Protein AF-A0A672IYX4-F1 (afdb_monomer_lite)

Structure (mmCIF, N/CA/C/O backbone):
data_AF-A0A672IYX4-F1
#
_entry.id   AF-A0A672IYX4-F1
#
loop_
_atom_site.group_PDB
_atom_site.id
_atom_site.type_symbol
_atom_site.label_atom_id
_atom_site.label_alt_id
_atom_site.label_comp_id
_atom_site.label_asym_id
_atom_site.label_entity_id
_atom_site.label_seq_id
_atom_site.pdbx_PDB_ins_code
_atom_site.Cartn_x
_atom_site.Cartn_y
_atom_site.Cartn_z
_atom_site.occupancy
_atom_site.B_iso_or_equiv
_atom_site.auth_seq_id
_atom_site.auth_comp_id
_atom_site.auth_asym_id
_atom_site.auth_atom_id
_atom_site.pdbx_PDB_model_num
ATOM 1 N N . MET A 1 1 ? -5.347 0.656 -12.576 1.00 58.97 1 MET A N 1
ATOM 2 C CA . MET A 1 1 ? -5.238 2.116 -12.369 1.00 58.97 1 MET A CA 1
ATOM 3 C C . MET A 1 1 ? -6.112 2.794 -13.411 1.00 58.97 1 MET A C 1
ATOM 5 O O . MET A 1 1 ? -6.021 2.403 -14.569 1.00 58.97 1 MET A O 1
ATOM 9 N N . THR A 1 2 ? -7.004 3.700 -13.004 1.00 75.19 2 THR A N 1
ATOM 10 C CA . THR A 1 2 ? -7.880 4.452 -13.923 1.00 75.19 2 THR A CA 1
ATOM 11 C C . THR A 1 2 ? -7.068 5.460 -14.742 1.00 75.19 2 THR A C 1
ATOM 13 O O . THR A 1 2 ? -5.936 5.791 -14.379 1.00 75.19 2 THR A O 1
ATOM 16 N N . GLU A 1 3 ? -7.627 5.945 -15.855 1.00 76.25 3 GLU A N 1
ATOM 17 C CA . GLU A 1 3 ? -6.961 6.961 -16.681 1.00 76.25 3 GLU A CA 1
ATOM 18 C C . GLU A 1 3 ? -6.726 8.261 -15.905 1.00 76.25 3 GLU A C 1
ATOM 20 O O . GLU A 1 3 ? -5.659 8.857 -16.021 1.00 76.25 3 GLU A O 1
ATOM 25 N N . GLU A 1 4 ? -7.671 8.654 -15.058 1.00 78.38 4 GLU A N 1
ATOM 26 C CA . GLU A 1 4 ? -7.584 9.853 -14.224 1.00 78.38 4 GLU A CA 1
ATOM 27 C C . GLU A 1 4 ? -6.480 9.728 -13.161 1.00 78.38 4 GLU A C 1
ATOM 29 O O . GLU A 1 4 ? -5.662 10.637 -13.024 1.00 78.38 4 GLU A O 1
ATOM 34 N N . ASN A 1 5 ? -6.359 8.573 -12.488 1.00 77.25 5 ASN A N 1
ATOM 35 C CA . ASN A 1 5 ? -5.253 8.325 -11.550 1.00 77.25 5 ASN A CA 1
ATOM 36 C C . ASN A 1 5 ? -3.903 8.350 -12.256 1.00 77.25 5 ASN A C 1
ATOM 38 O O . ASN A 1 5 ? -2.942 8.919 -11.746 1.00 77.25 5 ASN A O 1
ATOM 42 N N . TRP A 1 6 ? -3.823 7.724 -13.431 1.00 81.62 6 TRP A N 1
ATOM 43 C CA . TRP A 1 6 ? -2.604 7.747 -14.226 1.00 81.62 6 TRP A CA 1
ATOM 44 C C . TRP A 1 6 ? -2.246 9.183 -14.633 1.00 81.62 6 TRP A C 1
ATOM 46 O O . TRP A 1 6 ? -1.085 9.568 -14.519 1.00 81.62 6 TRP A O 1
ATOM 56 N N . CYS A 1 7 ? -3.234 9.999 -15.022 1.00 80.31 7 CYS A N 1
ATOM 57 C CA . CYS A 1 7 ? -3.011 11.408 -15.334 1.00 80.31 7 CYS A CA 1
ATOM 58 C C . CYS A 1 7 ? -2.448 12.182 -14.136 1.00 80.31 7 CYS A C 1
ATOM 60 O O . CYS A 1 7 ? -1.492 12.933 -14.306 1.00 80.31 7 CYS A O 1
ATOM 62 N N . ASP A 1 8 ? -2.978 11.975 -12.934 1.00 80.69 8 ASP A N 1
ATOM 63 C CA . ASP A 1 8 ? -2.508 12.689 -11.743 1.00 80.69 8 ASP A CA 1
ATOM 64 C C . ASP A 1 8 ? -1.077 12.320 -11.346 1.00 80.69 8 ASP A C 1
ATOM 66 O O . ASP A 1 8 ? -0.295 13.190 -10.959 1.00 80.69 8 ASP A O 1
ATOM 70 N N . HIS A 1 9 ? -0.718 11.037 -11.453 1.00 81.56 9 HIS A N 1
ATOM 71 C CA . HIS A 1 9 ? 0.651 10.583 -11.196 1.00 81.56 9 HIS A CA 1
ATOM 72 C C . HIS A 1 9 ? 1.626 11.149 -12.221 1.00 81.56 9 HIS A C 1
ATOM 74 O O . HIS A 1 9 ? 2.700 11.617 -11.855 1.00 81.56 9 HIS A O 1
ATOM 80 N N . VAL A 1 10 ? 1.244 11.161 -13.500 1.00 82.88 10 VAL A N 1
ATOM 81 C CA . VAL A 1 10 ? 2.061 11.762 -14.560 1.00 82.88 10 VAL A CA 1
ATOM 82 C C . VAL A 1 10 ? 2.244 13.257 -14.317 1.00 82.88 10 VAL A C 1
ATOM 84 O O . VAL A 1 10 ? 3.371 13.735 -14.369 1.00 82.88 10 VAL A O 1
ATOM 87 N N . GLN A 1 11 ? 1.172 13.982 -13.988 1.00 82.50 11 GLN A N 1
ATOM 88 C CA . GLN A 1 11 ? 1.246 15.409 -13.670 1.00 82.50 11 GLN A CA 1
ATOM 89 C C . GLN A 1 11 ? 2.181 15.703 -12.505 1.00 82.50 11 GLN A C 1
ATOM 91 O O . GLN A 1 11 ? 2.975 16.632 -12.596 1.00 82.50 11 GLN A O 1
ATOM 96 N N . TYR A 1 12 ? 2.123 14.897 -11.450 1.00 81.38 12 TYR A N 1
ATOM 97 C CA . TYR A 1 12 ? 2.990 15.052 -10.289 1.00 81.38 12 TYR A CA 1
ATOM 98 C C . TYR A 1 12 ? 4.459 14.749 -10.591 1.00 81.38 12 TYR A C 1
ATOM 100 O O . TYR A 1 12 ? 5.333 15.522 -10.215 1.00 81.38 12 TYR A O 1
ATOM 108 N N . VAL A 1 13 ? 4.738 13.636 -11.279 1.00 82.19 13 VAL A N 1
ATOM 109 C CA . VAL A 1 13 ? 6.114 13.191 -11.558 1.00 82.19 13 VAL A CA 1
ATOM 110 C C . VAL A 1 13 ? 6.799 14.084 -12.587 1.00 82.19 13 VAL A C 1
ATOM 112 O O . VAL A 1 13 ? 7.978 14.392 -12.443 1.00 82.19 13 VAL A O 1
ATOM 115 N N . VAL A 1 14 ? 6.078 14.469 -13.640 1.00 85.44 14 VAL A N 1
ATOM 116 C CA . VAL A 1 14 ? 6.617 15.309 -14.715 1.00 85.44 14 VAL A CA 1
ATOM 117 C C . VAL A 1 14 ? 6.676 16.772 -14.281 1.00 85.44 14 VAL A C 1
ATOM 119 O O . VAL A 1 14 ? 7.638 17.465 -14.604 1.00 85.44 14 VAL A O 1
ATOM 122 N N . GLY A 1 15 ? 5.671 17.235 -13.531 1.00 83.06 15 GLY A N 1
ATOM 123 C CA . GLY A 1 15 ? 5.596 18.603 -13.030 1.00 83.06 15 GLY A CA 1
ATOM 124 C C . GLY A 1 15 ? 5.792 19.645 -14.133 1.00 83.06 15 GLY A C 1
ATOM 125 O O . GLY A 1 15 ? 5.286 19.499 -15.251 1.00 83.06 15 GLY A O 1
ATOM 126 N N . ASP A 1 16 ? 6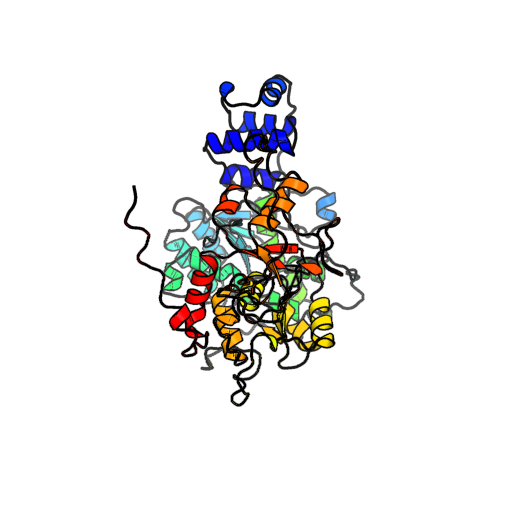.571 20.676 -13.810 1.00 84.88 16 ASP A N 1
ATOM 127 C CA . ASP A 1 16 ? 6.929 21.778 -14.711 1.00 84.88 16 ASP A CA 1
ATOM 128 C C . ASP A 1 16 ? 8.252 21.538 -15.471 1.00 84.88 16 ASP A C 1
ATOM 130 O O . ASP A 1 16 ? 8.776 22.448 -16.117 1.00 84.88 16 ASP A O 1
ATOM 134 N N . ASP A 1 17 ? 8.823 20.329 -15.399 1.00 89.94 17 ASP A N 1
ATOM 135 C CA . ASP A 1 17 ? 10.075 20.005 -16.084 1.00 89.94 17 ASP A CA 1
ATOM 136 C C . ASP A 1 17 ? 9.826 19.777 -17.581 1.00 89.94 17 ASP A C 1
ATOM 138 O O . ASP A 1 17 ? 9.296 18.748 -18.009 1.00 89.94 17 ASP A O 1
ATOM 142 N N . LEU A 1 18 ? 10.239 20.751 -18.394 1.00 89.25 18 LEU A N 1
ATOM 143 C CA . LEU A 1 18 ? 10.039 20.727 -19.840 1.00 89.25 18 LEU A CA 1
ATOM 144 C C . LEU A 1 18 ? 10.692 19.511 -20.521 1.00 89.25 18 LEU A C 1
ATOM 146 O O . LEU A 1 18 ? 10.140 18.984 -21.488 1.00 89.25 18 LEU A O 1
ATOM 150 N N . GLU A 1 19 ? 11.844 19.041 -20.040 1.00 92.12 19 GLU A N 1
ATOM 151 C CA . GLU A 1 19 ? 12.525 17.884 -20.630 1.00 92.12 19 GLU A CA 1
ATOM 152 C C . GLU A 1 19 ? 11.744 16.598 -20.349 1.00 92.12 19 GLU A C 1
ATOM 154 O O . GLU A 1 19 ? 11.542 15.780 -21.253 1.00 92.12 19 GLU A O 1
ATOM 159 N N . LEU A 1 20 ? 11.216 16.447 -19.130 1.00 91.12 20 LEU A N 1
ATOM 160 C CA . LEU A 1 20 ? 10.334 15.329 -18.789 1.00 91.12 20 LEU A CA 1
ATOM 161 C C . LEU A 1 20 ? 9.004 15.390 -19.549 1.00 91.12 20 LEU A C 1
ATOM 163 O O . LEU A 1 20 ? 8.521 14.350 -19.999 1.00 91.12 20 LEU A O 1
ATOM 167 N N . GLN A 1 21 ? 8.434 16.581 -19.754 1.00 93.19 21 GLN A N 1
ATOM 168 C CA . GLN A 1 21 ? 7.208 16.770 -20.540 1.00 93.19 21 GLN A CA 1
ATOM 169 C C . GLN A 1 21 ? 7.405 16.346 -22.002 1.00 93.19 21 GLN A C 1
ATOM 171 O O . GLN A 1 21 ? 6.594 15.595 -22.553 1.00 93.19 21 GLN A O 1
ATOM 176 N N . VAL A 1 22 ? 8.507 16.772 -22.627 1.00 91.56 22 VAL A N 1
ATOM 177 C CA . VAL A 1 22 ? 8.866 16.384 -24.001 1.00 91.56 22 VAL A CA 1
ATOM 178 C C . VAL A 1 22 ? 9.124 14.879 -24.088 1.00 91.56 22 VAL A C 1
ATOM 180 O O . VAL A 1 22 ? 8.636 14.208 -25.006 1.00 91.56 22 VAL A O 1
ATOM 183 N N . HIS A 1 23 ? 9.844 14.321 -23.112 1.00 92.38 23 HIS A N 1
ATOM 184 C CA . HIS A 1 23 ? 10.112 12.888 -23.056 1.00 92.38 23 HIS A CA 1
ATOM 185 C C . HIS A 1 23 ? 8.822 12.070 -22.922 1.00 92.38 23 HIS A C 1
ATOM 187 O O . HIS A 1 23 ? 8.638 11.090 -23.647 1.00 92.38 23 HIS A O 1
ATOM 193 N N . LEU A 1 24 ? 7.903 12.493 -22.048 1.00 92.38 24 LEU A N 1
ATOM 194 C CA . LEU A 1 24 ? 6.590 11.875 -21.885 1.00 92.38 24 LEU A CA 1
ATOM 195 C C . LEU A 1 24 ? 5.830 11.858 -23.212 1.00 92.38 24 LEU A C 1
ATOM 197 O O . LEU A 1 24 ? 5.368 10.798 -23.624 1.00 92.38 24 LEU A O 1
ATOM 201 N N . VAL A 1 25 ? 5.704 13.003 -23.890 1.00 91.88 25 VAL A N 1
ATOM 202 C CA . VAL A 1 25 ? 4.958 13.094 -25.156 1.00 91.88 25 VAL A CA 1
ATOM 203 C C . VAL A 1 25 ? 5.562 12.186 -26.226 1.00 91.88 25 VAL A C 1
ATOM 205 O O . VAL A 1 25 ? 4.821 11.468 -26.896 1.00 91.88 25 VAL A O 1
ATOM 208 N N . THR A 1 26 ? 6.892 12.128 -26.315 1.00 90.69 26 THR A N 1
ATOM 209 C CA . THR A 1 26 ? 7.603 11.219 -27.230 1.00 90.69 26 THR A CA 1
ATOM 210 C C . THR A 1 26 ? 7.287 9.750 -26.923 1.00 90.69 26 THR A C 1
ATOM 212 O O . THR A 1 26 ? 7.022 8.949 -27.819 1.00 90.69 26 THR A O 1
ATOM 215 N N . LYS A 1 27 ? 7.264 9.371 -25.639 1.00 92.38 27 LYS A N 1
ATOM 216 C CA . LYS A 1 27 ? 6.909 8.007 -25.223 1.00 92.38 27 LYS A CA 1
ATOM 217 C C . LYS A 1 27 ? 5.432 7.695 -25.460 1.00 92.38 27 LYS A C 1
ATOM 219 O O . LYS A 1 27 ? 5.109 6.587 -25.880 1.00 92.38 27 LYS A O 1
ATOM 224 N N . LEU A 1 28 ? 4.533 8.650 -25.237 1.00 91.38 28 LEU A N 1
ATOM 225 C CA . LEU A 1 28 ? 3.106 8.465 -25.493 1.00 91.38 28 LEU A CA 1
ATOM 226 C C . LEU A 1 28 ? 2.809 8.280 -26.977 1.00 91.38 28 LEU A C 1
ATOM 228 O O . LEU A 1 28 ? 1.986 7.435 -27.309 1.00 91.38 28 LEU A O 1
ATOM 232 N N . GLU A 1 29 ? 3.496 9.001 -27.861 1.00 90.62 29 GLU A N 1
ATOM 233 C CA . GLU A 1 29 ? 3.382 8.778 -29.303 1.00 90.62 29 GLU A CA 1
ATOM 234 C C . GLU A 1 29 ? 3.789 7.342 -29.654 1.00 90.62 29 GLU A C 1
ATOM 236 O O . GLU A 1 29 ? 3.037 6.638 -30.327 1.00 90.62 29 GLU A O 1
ATOM 241 N N . GLN A 1 30 ? 4.932 6.891 -29.126 1.00 88.62 30 GLN A N 1
ATOM 242 C CA . GLN A 1 30 ? 5.488 5.569 -29.409 1.00 88.62 30 GLN A CA 1
ATOM 243 C C . GLN A 1 30 ? 4.598 4.414 -28.918 1.00 88.62 30 GLN A C 1
ATOM 245 O O . GLN A 1 30 ? 4.491 3.396 -29.600 1.00 88.62 30 GLN A O 1
ATOM 250 N N . TYR A 1 31 ? 3.993 4.539 -27.733 1.00 87.50 31 TYR A N 1
ATOM 251 C CA . TYR A 1 31 ? 3.343 3.407 -27.055 1.00 87.50 31 TYR A CA 1
ATOM 252 C C . TYR A 1 31 ? 1.825 3.536 -26.891 1.00 87.50 31 TYR A C 1
ATOM 254 O O . TYR A 1 31 ? 1.149 2.528 -26.695 1.00 87.50 31 TYR A O 1
ATOM 262 N N . CYS A 1 32 ? 1.273 4.747 -26.934 1.00 83.44 32 CYS A N 1
ATOM 263 C CA . CYS A 1 32 ? -0.145 5.014 -26.664 1.00 83.44 32 CYS A CA 1
ATOM 264 C C . CYS A 1 32 ? -0.869 5.707 -27.827 1.00 83.44 32 CYS A C 1
ATOM 266 O O . CYS A 1 32 ? -2.086 5.885 -27.767 1.00 83.44 32 CYS A O 1
ATOM 268 N N . GLY A 1 33 ? -0.135 6.082 -28.876 1.00 86.81 33 GLY A N 1
ATOM 269 C CA . GLY A 1 33 ? -0.663 6.708 -30.076 1.00 86.81 33 GLY A CA 1
ATOM 270 C C . GLY A 1 33 ? -0.692 8.237 -30.033 1.00 86.81 33 GLY A C 1
ATOM 271 O O . GLY A 1 33 ? -0.647 8.891 -28.986 1.00 86.81 33 GLY A O 1
ATOM 272 N N . LEU A 1 34 ? -0.807 8.807 -31.233 1.00 88.06 34 LEU A N 1
ATOM 273 C CA . LEU A 1 34 ? -0.700 10.242 -31.499 1.00 88.06 34 LEU A CA 1
ATOM 274 C C . LEU A 1 34 ? -1.748 11.088 -30.767 1.00 88.06 34 LEU A C 1
ATOM 276 O O . LEU A 1 34 ? -1.433 12.178 -30.301 1.00 88.06 34 LEU A O 1
ATOM 280 N N . GLN A 1 35 ? -2.975 10.585 -30.604 1.00 85.44 35 GLN A N 1
ATOM 281 C CA . GLN A 1 35 ? -4.060 11.342 -29.972 1.00 85.44 35 GLN A CA 1
ATOM 282 C C . GLN A 1 35 ? -3.762 11.648 -28.502 1.00 85.44 35 GLN A C 1
ATOM 284 O O . GLN A 1 35 ? -3.954 12.778 -28.050 1.00 85.44 35 GLN A O 1
ATOM 289 N N . LYS A 1 36 ? -3.243 10.662 -27.762 1.00 85.38 36 LYS A N 1
ATOM 290 C CA . LYS A 1 36 ? -2.890 10.836 -26.351 1.00 85.38 36 LYS A CA 1
ATOM 291 C C . LYS A 1 36 ? -1.675 11.751 -26.212 1.00 85.38 36 LYS A C 1
ATOM 293 O O . LYS A 1 36 ? -1.705 12.687 -25.419 1.00 85.38 36 LYS A O 1
ATOM 298 N N . ALA A 1 37 ? -0.650 11.555 -27.041 1.00 89.69 37 ALA A N 1
ATOM 299 C CA . ALA A 1 37 ? 0.511 12.445 -27.099 1.00 89.69 37 ALA A CA 1
ATOM 300 C C . ALA A 1 37 ? 0.113 13.905 -27.400 1.00 89.69 37 ALA A C 1
ATOM 302 O O . ALA A 1 37 ? 0.565 14.828 -26.723 1.00 89.69 37 ALA A O 1
ATOM 303 N N . CYS A 1 38 ? -0.813 14.109 -28.341 1.00 88.25 38 CYS A N 1
ATOM 304 C CA . CYS A 1 38 ? -1.369 15.415 -28.688 1.00 88.25 38 CYS A CA 1
ATOM 305 C C . CYS A 1 38 ? -2.090 16.067 -27.503 1.00 88.25 38 CYS A C 1
ATOM 307 O O . CYS A 1 38 ? -1.802 17.215 -27.169 1.00 88.25 38 CYS A O 1
ATOM 309 N N . GLN A 1 39 ? -2.968 15.342 -26.809 1.00 87.00 39 GLN A N 1
ATOM 310 C CA . GLN A 1 39 ? -3.658 15.868 -25.625 1.00 87.00 39 GLN A CA 1
ATOM 311 C C . GLN A 1 39 ? -2.679 16.330 -24.536 1.00 87.00 39 GLN A C 1
ATOM 313 O O . GLN A 1 39 ? -2.858 17.406 -23.966 1.00 87.00 39 GLN A O 1
ATOM 318 N N . TRP A 1 40 ? -1.626 15.553 -24.274 1.00 88.81 40 TRP A N 1
ATOM 319 C CA . TRP A 1 40 ? -0.616 15.893 -23.269 1.00 88.81 40 TRP A CA 1
ATOM 320 C C . TRP A 1 40 ? 0.298 17.043 -23.696 1.00 88.81 40 TRP A C 1
ATOM 322 O O . TRP A 1 40 ? 0.598 17.908 -22.877 1.00 88.81 40 TRP A O 1
ATOM 332 N N . SER A 1 41 ? 0.667 17.118 -24.977 1.00 90.56 41 SER A N 1
ATOM 333 C CA . SER A 1 41 ? 1.432 18.252 -25.511 1.00 90.56 41 SER A CA 1
ATOM 334 C C . SER A 1 41 ? 0.687 19.584 -25.387 1.00 90.56 41 SER A C 1
ATOM 336 O O . SER A 1 41 ? 1.288 20.585 -25.003 1.00 90.56 41 SER A O 1
ATOM 338 N N . LEU A 1 42 ? -0.626 19.586 -25.656 1.00 87.31 42 LEU A N 1
ATOM 339 C CA . LEU A 1 42 ? -1.489 20.757 -25.486 1.00 87.31 42 LEU A CA 1
ATOM 340 C C . LEU A 1 42 ? -1.641 21.114 -24.008 1.00 87.31 42 LEU A C 1
ATOM 342 O O . LEU A 1 42 ? -1.562 22.283 -23.645 1.00 87.31 42 LEU A O 1
ATOM 346 N N . ARG A 1 43 ? -1.822 20.103 -23.149 1.00 87.44 43 ARG A N 1
ATOM 347 C CA . ARG A 1 43 ? -1.967 20.283 -21.699 1.00 87.44 43 ARG A CA 1
ATOM 348 C C . ARG A 1 43 ? -0.740 20.930 -21.054 1.00 87.44 43 ARG A C 1
ATOM 350 O O . ARG A 1 43 ? -0.919 21.770 -20.182 1.00 87.44 43 ARG A O 1
ATOM 357 N N . TYR A 1 44 ? 0.467 20.561 -21.477 1.00 88.94 44 TYR A N 1
ATOM 358 C CA . TYR A 1 44 ? 1.716 21.146 -20.975 1.00 88.94 44 TYR A CA 1
ATOM 359 C C . TYR A 1 44 ? 2.196 22.368 -21.766 1.00 88.94 44 TYR A C 1
ATOM 361 O O . TYR A 1 44 ? 3.212 22.958 -21.415 1.00 88.94 44 TYR A O 1
ATOM 369 N N . ASN A 1 45 ? 1.476 22.762 -22.821 1.00 87.56 45 ASN A N 1
ATOM 370 C CA . ASN A 1 45 ? 1.858 23.864 -23.702 1.00 87.56 45 ASN A CA 1
ATOM 371 C C . ASN A 1 45 ? 3.309 23.738 -24.220 1.00 87.56 45 ASN A C 1
ATOM 373 O O . ASN A 1 45 ? 4.085 24.696 -24.197 1.00 87.56 45 ASN A O 1
ATOM 377 N N . ILE A 1 46 ? 3.684 22.531 -24.658 1.00 89.00 46 ILE A N 1
ATOM 378 C CA . ILE A 1 46 ? 5.051 22.233 -25.102 1.00 89.00 46 ILE A CA 1
ATOM 379 C C . ILE A 1 46 ? 5.374 23.036 -26.378 1.00 89.00 46 ILE A C 1
ATOM 381 O O . ILE A 1 46 ? 4.565 23.035 -27.314 1.00 89.00 46 ILE A O 1
ATOM 385 N N . PRO A 1 47 ? 6.553 23.688 -26.463 1.00 88.75 47 PRO A N 1
ATOM 386 C CA . PRO A 1 47 ? 6.976 24.422 -27.650 1.00 88.75 47 PRO A CA 1
ATOM 387 C C . PRO A 1 47 ? 7.005 23.551 -28.908 1.00 88.75 47 PRO A C 1
ATOM 389 O O . PRO A 1 47 ? 7.416 22.392 -28.883 1.00 88.75 47 PRO A O 1
ATOM 392 N N . LYS A 1 48 ? 6.596 24.132 -30.037 1.00 85.06 48 LYS A N 1
ATOM 393 C CA . LYS A 1 48 ? 6.427 23.416 -31.313 1.00 85.06 48 LYS A CA 1
ATOM 394 C C . LYS A 1 48 ? 7.712 22.766 -31.818 1.00 85.06 48 LYS A C 1
ATOM 396 O O . LYS A 1 48 ? 7.669 21.677 -32.373 1.00 85.06 48 LYS A O 1
ATOM 401 N N . ASP A 1 49 ? 8.845 23.427 -31.616 1.00 89.50 49 ASP A N 1
ATOM 402 C CA . ASP A 1 49 ? 10.183 2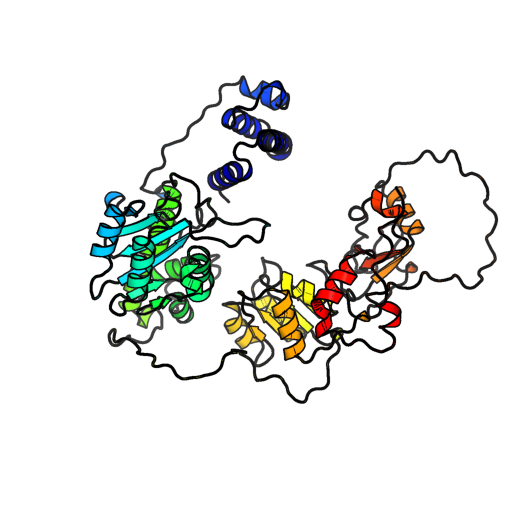2.960 -31.992 1.00 89.50 49 ASP A CA 1
ATOM 403 C C . ASP A 1 49 ? 10.650 21.740 -31.184 1.00 89.50 49 ASP A C 1
ATOM 405 O O . ASP A 1 49 ? 11.621 21.084 -31.554 1.00 89.50 49 ASP A O 1
ATOM 409 N N . ARG A 1 50 ? 9.942 21.415 -30.098 1.00 90.44 50 ARG A N 1
ATOM 410 C CA . ARG A 1 50 ? 10.227 20.288 -29.209 1.00 90.44 50 ARG A CA 1
ATOM 411 C C . ARG A 1 50 ? 9.238 19.130 -29.376 1.00 90.44 50 ARG A C 1
ATOM 413 O O . ARG A 1 50 ? 9.358 18.138 -28.660 1.00 90.44 50 ARG A O 1
ATOM 420 N N . LEU A 1 51 ? 8.262 19.241 -30.284 1.00 87.88 51 LEU A N 1
ATOM 421 C CA . LEU A 1 51 ? 7.245 18.213 -30.508 1.00 87.88 51 LEU A CA 1
ATOM 422 C C . LEU A 1 51 ? 7.626 17.248 -31.634 1.00 87.88 51 LEU A C 1
ATOM 424 O O . LEU A 1 51 ? 8.179 17.672 -32.650 1.00 87.88 51 LEU A O 1
ATOM 428 N N . PRO A 1 52 ? 7.260 15.960 -31.515 1.00 87.19 52 PRO A N 1
ATOM 429 C CA . PRO A 1 52 ? 7.293 15.058 -32.655 1.00 87.19 52 PRO A CA 1
ATOM 430 C C . PRO A 1 52 ? 6.366 15.535 -33.784 1.00 87.19 52 PRO A C 1
ATOM 432 O O . PRO A 1 52 ? 5.277 16.062 -33.533 1.00 87.19 52 PRO A O 1
ATOM 435 N N . LEU A 1 53 ? 6.782 15.313 -35.035 1.00 83.88 53 LEU A N 1
ATOM 436 C CA . LEU A 1 53 ? 6.075 15.777 -36.240 1.00 83.88 53 LEU A CA 1
ATOM 437 C C . LEU A 1 53 ? 4.605 15.327 -36.281 1.00 83.88 53 LEU A C 1
ATOM 439 O O . LEU A 1 53 ? 3.724 16.156 -36.503 1.00 83.88 53 LEU A O 1
ATOM 443 N N . GLY A 1 54 ? 4.323 14.051 -35.996 1.00 83.44 54 GLY A N 1
ATOM 444 C CA . GLY A 1 54 ? 2.953 13.529 -36.029 1.00 83.44 54 GLY A CA 1
ATOM 445 C C . GLY A 1 54 ? 2.046 14.146 -34.959 1.00 83.44 54 GLY A C 1
ATOM 446 O O . GLY A 1 54 ? 0.847 14.328 -35.174 1.00 83.44 54 GLY A O 1
ATOM 447 N N . VAL A 1 55 ? 2.608 14.504 -33.801 1.00 85.56 55 VAL A N 1
ATOM 448 C CA . VAL A 1 55 ? 1.872 15.152 -32.705 1.00 85.56 55 VAL A CA 1
ATOM 449 C C . VAL A 1 55 ? 1.509 16.588 -33.080 1.00 85.56 55 VAL A C 1
ATOM 451 O O . VAL A 1 55 ? 0.380 17.022 -32.849 1.00 85.56 55 VAL A O 1
ATOM 454 N N . TRP A 1 56 ? 2.442 17.309 -33.707 1.00 82.31 56 TRP A N 1
ATOM 455 C CA . TRP A 1 56 ? 2.225 18.667 -34.207 1.00 82.31 56 TRP A CA 1
ATOM 456 C C . TRP A 1 56 ? 1.119 18.740 -35.271 1.00 82.31 56 TRP A C 1
ATOM 458 O O . TRP A 1 56 ? 0.270 19.632 -35.230 1.00 82.31 56 TRP A O 1
ATOM 468 N N . GLU A 1 57 ? 1.091 17.796 -36.212 1.00 82.56 57 GLU A N 1
ATOM 469 C CA . GLU A 1 57 ? 0.044 17.724 -37.239 1.00 82.56 57 GLU A CA 1
ATOM 470 C C . GLU A 1 57 ? -1.339 17.478 -36.621 1.00 82.56 57 GLU A C 1
ATOM 472 O O . GLU A 1 57 ? -2.323 18.116 -37.002 1.00 82.56 57 GLU A O 1
ATOM 477 N N . MET A 1 58 ? -1.411 16.615 -35.606 1.00 81.69 58 MET A N 1
ATOM 478 C CA . MET A 1 58 ? -2.665 16.270 -34.939 1.00 81.69 58 MET A CA 1
ATOM 479 C C . MET A 1 58 ? -3.264 17.419 -34.115 1.00 81.69 58 MET A C 1
ATOM 481 O O . MET A 1 58 ? -4.489 17.520 -34.028 1.00 81.69 58 MET A O 1
ATOM 485 N N . GLN A 1 59 ? -2.440 18.324 -33.570 1.00 80.50 59 GLN A N 1
ATOM 486 C CA . GLN A 1 59 ? -2.918 19.518 -32.852 1.00 80.50 59 GLN A CA 1
ATOM 487 C C . GLN A 1 59 ? -3.771 20.451 -33.724 1.00 80.50 59 GLN A C 1
ATOM 489 O O . GLN A 1 59 ? -4.528 21.265 -33.198 1.00 80.50 59 GLN A O 1
ATOM 494 N N . GLN A 1 60 ? -3.657 20.351 -35.050 1.00 73.88 60 GLN A N 1
ATOM 495 C CA . GLN A 1 60 ? -4.402 21.187 -35.993 1.00 73.88 60 GLN A CA 1
ATOM 496 C C . GLN A 1 60 ? -5.826 20.666 -36.254 1.00 73.88 60 GLN A C 1
ATOM 498 O O . GLN A 1 60 ? -6.603 21.326 -36.944 1.00 73.88 60 GLN A O 1
ATOM 503 N N . MET A 1 61 ? -6.192 19.505 -35.696 1.00 68.69 61 MET A N 1
ATOM 504 C CA . MET A 1 61 ? -7.537 18.938 -35.800 1.00 68.69 61 MET A CA 1
ATOM 505 C C . MET A 1 61 ? -8.403 19.298 -34.577 1.00 68.69 61 MET A C 1
ATOM 507 O O . MET A 1 61 ? -7.900 19.336 -33.453 1.00 68.69 61 MET A O 1
ATOM 511 N N . PRO A 1 62 ? -9.717 19.544 -34.751 1.00 55.53 62 PRO A N 1
ATOM 512 C CA . PRO A 1 62 ? -10.601 19.885 -33.641 1.00 55.53 62 PRO A CA 1
ATOM 513 C C . PRO A 1 62 ? -10.766 18.695 -32.683 1.00 55.53 62 PRO A C 1
ATOM 515 O O . PRO A 1 62 ? -11.415 17.701 -33.001 1.00 55.53 62 PRO A O 1
ATOM 518 N N . LEU A 1 63 ? -10.185 18.808 -31.488 1.00 57.69 63 LEU A N 1
ATOM 519 C CA . LEU A 1 63 ? -10.357 17.857 -30.391 1.00 57.69 63 LEU A CA 1
ATOM 520 C C . LEU A 1 63 ? -11.631 18.193 -29.607 1.00 57.69 63 LEU A C 1
ATOM 522 O O . LEU A 1 63 ? -11.719 19.239 -28.964 1.00 57.69 63 LEU A O 1
ATOM 526 N N . SER A 1 64 ? -12.612 17.292 -29.613 1.00 50.31 64 SER A N 1
ATOM 527 C CA . SER A 1 64 ? -13.758 17.372 -28.704 1.00 50.31 64 SER A CA 1
ATOM 528 C C . SER A 1 64 ? -13.318 16.972 -27.295 1.00 50.31 64 SER A C 1
ATOM 530 O O . SER A 1 64 ? -13.104 15.796 -27.014 1.00 50.31 64 SER A O 1
ATOM 532 N N . GLN A 1 65 ? -13.171 17.946 -26.398 1.00 49.25 65 GLN A N 1
ATOM 533 C CA . GLN A 1 65 ? -13.038 17.684 -24.966 1.00 49.25 65 GLN A CA 1
ATOM 534 C C . GLN A 1 65 ? -14.437 17.678 -24.346 1.00 49.25 65 GLN A C 1
ATOM 536 O O . GLN A 1 65 ? -15.063 18.727 -24.229 1.00 49.25 65 GLN A O 1
ATOM 541 N N . SER A 1 66 ? -14.939 16.507 -23.948 1.00 42.97 66 SER A N 1
ATOM 542 C CA . SER A 1 66 ? -16.103 16.415 -23.062 1.00 42.97 66 SER A CA 1
ATOM 543 C C . SER A 1 66 ? -15.643 15.948 -21.683 1.00 42.97 66 SER A C 1
ATOM 545 O O . SER A 1 66 ? -15.667 14.756 -21.383 1.00 42.97 66 SER A O 1
ATOM 547 N N . ALA A 1 67 ? -15.195 16.878 -20.844 1.00 48.69 67 ALA A N 1
ATOM 548 C CA . ALA A 1 67 ? -15.143 16.620 -19.412 1.00 48.69 67 ALA A CA 1
ATOM 549 C C . ALA A 1 67 ? -16.544 16.913 -18.864 1.00 48.69 67 ALA A C 1
ATOM 551 O O . ALA A 1 67 ? -16.959 18.070 -18.794 1.00 48.69 67 ALA A O 1
ATOM 552 N N . GLN A 1 68 ? -17.307 15.860 -18.573 1.00 53.62 68 GLN A N 1
ATOM 553 C CA . GLN A 1 68 ? -18.530 16.005 -17.788 1.00 53.62 68 GLN A CA 1
ATOM 554 C C . GLN A 1 68 ? -18.118 16.380 -16.356 1.00 53.62 68 GLN A C 1
ATOM 556 O O . GLN A 1 68 ? -17.144 15.814 -15.855 1.00 53.62 68 GLN A O 1
ATOM 561 N N . PRO A 1 69 ? -18.796 17.336 -15.703 1.00 58.22 69 PRO A N 1
ATOM 562 C CA . PRO A 1 69 ? -18.524 17.647 -14.307 1.00 58.22 69 PRO A CA 1
ATOM 563 C C . PRO A 1 69 ? -18.757 16.404 -13.435 1.00 58.22 69 PRO A C 1
ATOM 565 O O . PRO A 1 69 ? -19.752 15.701 -13.597 1.00 58.22 69 PRO A O 1
ATOM 568 N N . GLU A 1 70 ? -17.822 16.123 -12.526 1.00 70.62 70 GLU A N 1
ATOM 569 C CA . GLU A 1 70 ? -17.961 15.038 -11.552 1.00 70.62 70 GLU A CA 1
ATOM 570 C C . GLU A 1 70 ? -19.106 15.357 -10.577 1.00 70.62 70 GLU A C 1
ATOM 572 O O . GLU A 1 70 ? -19.169 16.451 -10.016 1.00 70.62 70 GLU A O 1
ATOM 577 N N . GLU A 1 71 ? -20.012 14.403 -10.354 1.00 83.50 71 GLU A N 1
ATOM 578 C CA . GLU A 1 71 ? -21.142 14.561 -9.432 1.00 83.50 71 GLU A CA 1
ATOM 579 C C . GLU A 1 71 ? -20.912 13.823 -8.103 1.00 83.50 71 GLU A C 1
ATOM 581 O O . GLU A 1 71 ? -20.297 12.750 -8.038 1.00 83.50 71 GLU A O 1
ATOM 586 N N . TRP A 1 72 ? -21.462 14.384 -7.018 1.00 88.06 72 TRP A N 1
ATOM 587 C CA . TRP A 1 72 ? -21.439 13.751 -5.694 1.00 88.06 72 TRP A CA 1
ATOM 588 C C . TRP A 1 72 ? -22.166 12.401 -5.691 1.00 88.06 72 TRP A C 1
ATOM 590 O O . TRP A 1 72 ? -21.720 11.445 -5.061 1.00 88.06 72 TRP A O 1
ATOM 600 N N . VAL A 1 73 ? -23.277 12.296 -6.419 1.00 87.31 73 VAL A N 1
ATOM 601 C CA . VAL A 1 73 ? -24.059 11.062 -6.488 1.00 87.31 73 VAL A CA 1
ATOM 602 C C . VAL A 1 73 ? -23.464 10.141 -7.565 1.00 87.31 73 VAL A C 1
ATOM 604 O O . VAL A 1 73 ? -23.366 10.543 -8.722 1.00 87.31 73 VAL A O 1
ATOM 607 N N . PRO A 1 74 ? -23.056 8.900 -7.232 1.00 85.50 74 PRO A N 1
ATOM 608 C CA . PRO A 1 74 ? -22.585 7.940 -8.229 1.00 85.50 74 PRO A CA 1
ATOM 609 C C . PRO A 1 74 ? -23.658 7.571 -9.252 1.00 85.50 74 PRO A C 1
ATOM 611 O O . PRO A 1 74 ? -24.852 7.588 -8.956 1.00 85.50 74 PRO A O 1
ATOM 614 N N . SER A 1 75 ? -23.223 7.092 -10.420 1.00 87.38 75 SER A N 1
ATOM 615 C CA . SER A 1 75 ? -24.120 6.506 -11.418 1.00 87.38 75 SER A CA 1
ATOM 616 C C . SER A 1 75 ? -24.881 5.293 -10.867 1.00 87.38 75 SER A C 1
ATOM 618 O O . SER A 1 75 ? -24.397 4.570 -9.995 1.00 87.38 75 SER A O 1
ATOM 620 N N . GLN A 1 76 ? -26.060 5.010 -11.425 1.00 86.62 76 GLN A N 1
ATOM 621 C CA . GLN A 1 76 ? -26.894 3.883 -10.991 1.00 86.62 76 GLN A CA 1
ATOM 622 C C . GLN A 1 76 ? -26.158 2.532 -11.066 1.00 86.62 76 GLN A C 1
ATOM 624 O O . GLN A 1 76 ? -26.298 1.695 -10.177 1.00 86.62 76 GLN A O 1
ATOM 629 N N . ALA A 1 77 ? -25.325 2.335 -12.093 1.00 86.50 77 ALA A N 1
ATOM 630 C CA . ALA A 1 77 ? -24.505 1.133 -12.238 1.00 86.50 77 ALA A CA 1
ATOM 631 C C . ALA A 1 77 ? -23.476 0.990 -11.103 1.00 86.50 77 ALA A C 1
ATOM 633 O O . ALA A 1 77 ? -23.259 -0.109 -10.596 1.00 86.50 77 ALA A O 1
ATOM 634 N N . HIS A 1 78 ? -22.872 2.100 -10.669 1.00 87.31 78 HIS A N 1
ATOM 635 C CA . HIS A 1 78 ? -21.956 2.109 -9.531 1.00 87.31 78 HIS A CA 1
ATOM 636 C C . HIS A 1 78 ? -22.709 1.812 -8.224 1.00 87.31 78 HIS A C 1
ATOM 638 O O . HIS A 1 78 ? -22.263 0.973 -7.440 1.00 87.31 78 HIS A O 1
ATOM 644 N N . GLN A 1 79 ? -23.889 2.416 -8.028 1.00 87.06 79 GLN A N 1
ATOM 645 C CA . GLN A 1 79 ? -24.736 2.179 -6.851 1.00 87.06 79 GLN A CA 1
ATOM 646 C C . GLN A 1 79 ? -25.134 0.706 -6.685 1.00 87.06 79 GLN A C 1
ATOM 648 O O . GLN A 1 79 ? -25.194 0.172 -5.578 1.00 87.06 79 GLN A O 1
ATOM 653 N N . GLN A 1 80 ? -25.364 0.022 -7.806 1.00 87.94 80 GLN A N 1
ATOM 654 C CA . GLN A 1 80 ? -25.697 -1.399 -7.845 1.00 87.94 80 GLN A CA 1
ATOM 655 C C . GLN A 1 80 ? -24.506 -2.334 -7.629 1.00 87.94 80 GLN A C 1
ATOM 657 O O . GLN A 1 80 ? -24.729 -3.537 -7.471 1.00 87.94 80 GLN A O 1
ATOM 662 N N . LYS A 1 81 ? -23.275 -1.827 -7.572 1.00 89.44 81 LYS A N 1
ATOM 663 C CA . LYS A 1 81 ? -22.079 -2.659 -7.419 1.00 89.44 81 LYS A CA 1
ATOM 664 C C . LYS A 1 81 ? -21.383 -2.472 -6.076 1.00 89.44 81 LYS A C 1
ATOM 666 O O . LYS A 1 81 ? -20.947 -3.460 -5.496 1.00 89.44 81 LYS A O 1
ATOM 671 N N . PHE A 1 82 ? -21.311 -1.243 -5.579 1.00 92.69 82 PHE A N 1
ATOM 672 C CA . PHE A 1 82 ? -20.489 -0.903 -4.419 1.00 92.69 82 PHE A CA 1
ATOM 673 C C . PHE A 1 82 ? -21.318 -0.439 -3.224 1.00 92.69 82 PHE A C 1
ATOM 675 O O . PHE A 1 82 ? -22.493 -0.086 -3.360 1.00 92.69 82 PHE A O 1
ATOM 682 N N . TYR A 1 83 ? -20.699 -0.447 -2.048 1.00 93.88 83 TYR A N 1
ATOM 683 C CA . TYR A 1 83 ? -21.213 0.168 -0.832 1.00 93.88 83 TYR A CA 1
ATOM 684 C C . TYR A 1 83 ? -21.586 1.635 -1.088 1.00 93.88 83 TYR A C 1
ATOM 686 O O . TYR A 1 83 ? -20.866 2.358 -1.778 1.00 93.88 83 TYR A O 1
ATOM 694 N N . GLN A 1 84 ? -22.742 2.050 -0.567 1.00 89.75 84 GLN A N 1
ATOM 695 C CA . GLN A 1 84 ? -23.287 3.383 -0.789 1.00 89.75 84 GLN A CA 1
ATOM 696 C C . GLN A 1 84 ? -23.232 4.211 0.482 1.00 89.75 84 GLN A C 1
ATOM 698 O O . GLN A 1 84 ? -23.778 3.834 1.513 1.00 89.75 84 GLN A O 1
ATOM 703 N N . LEU A 1 85 ? -22.606 5.375 0.353 1.00 82.88 85 LEU A N 1
ATOM 704 C CA . LEU A 1 85 ? -22.599 6.416 1.363 1.00 82.88 85 LEU A CA 1
ATOM 705 C C . LEU A 1 85 ? -24.004 6.969 1.578 1.00 82.88 85 LEU A C 1
ATOM 707 O O . LEU A 1 85 ? -24.664 7.396 0.632 1.00 82.88 85 LEU A O 1
ATOM 711 N N . LEU A 1 86 ? -24.421 7.024 2.839 1.00 79.25 86 LEU A N 1
ATOM 712 C CA . LEU A 1 86 ? -25.685 7.642 3.244 1.00 79.25 86 LEU A CA 1
ATOM 713 C C . LEU A 1 86 ? -25.527 9.122 3.631 1.00 79.25 86 LEU A C 1
ATOM 715 O O . LEU A 1 86 ? -26.518 9.803 3.890 1.00 79.25 86 LEU A O 1
ATOM 719 N N . ILE A 1 87 ? -24.292 9.628 3.656 1.00 86.69 87 ILE A N 1
ATOM 720 C CA . ILE A 1 87 ? -23.970 10.999 4.051 1.00 86.69 87 ILE A CA 1
ATOM 721 C C . ILE A 1 87 ? -24.072 11.953 2.846 1.00 86.69 87 ILE A C 1
ATOM 723 O O . ILE A 1 87 ? -23.418 11.721 1.821 1.00 86.69 87 ILE A O 1
ATOM 727 N N . PRO A 1 88 ? -24.873 13.033 2.938 1.00 91.12 88 PRO A N 1
ATOM 728 C CA . PRO A 1 88 ? -24.952 14.041 1.888 1.00 91.12 88 PRO A CA 1
ATOM 729 C C . PRO A 1 88 ? -23.711 14.949 1.896 1.00 91.12 88 PRO A C 1
ATOM 731 O O . PRO A 1 88 ? -23.004 15.061 2.896 1.00 91.12 88 PRO A O 1
ATOM 734 N N . GLN A 1 89 ? -23.436 15.609 0.769 1.00 92.75 89 GLN A N 1
ATOM 735 C CA . GLN A 1 89 ? -22.204 16.386 0.578 1.00 92.75 89 GLN A CA 1
ATOM 736 C C . GLN A 1 89 ? -22.023 17.513 1.611 1.00 92.75 89 GLN A C 1
ATOM 738 O O . GLN A 1 89 ? -20.901 17.787 2.021 1.00 92.75 89 GLN A O 1
ATOM 743 N N . ASP A 1 90 ? -23.107 18.142 2.070 1.00 94.38 90 ASP A N 1
ATOM 744 C CA . ASP A 1 90 ? -23.097 19.228 3.065 1.00 94.38 90 ASP A CA 1
ATOM 745 C C . ASP A 1 90 ? -22.701 18.772 4.481 1.00 94.38 90 ASP A C 1
ATOM 747 O O . ASP A 1 90 ? -22.477 19.595 5.370 1.00 94.38 90 ASP A O 1
ATOM 751 N N . LYS A 1 91 ? -22.607 17.458 4.696 1.00 96.19 91 LYS A N 1
ATOM 752 C CA . LYS A 1 91 ? -22.158 16.828 5.943 1.00 96.19 91 LYS A CA 1
ATOM 753 C C . LYS A 1 91 ? -20.707 16.348 5.883 1.00 96.19 91 LYS A C 1
ATOM 755 O O . LYS A 1 91 ? -20.222 15.749 6.845 1.00 96.19 91 LYS A O 1
ATOM 760 N N . VAL A 1 92 ? -20.020 16.613 4.774 1.00 97.25 92 VAL A N 1
ATOM 761 C CA . VAL A 1 92 ? -18.593 16.346 4.598 1.00 97.25 92 VAL A CA 1
ATOM 762 C C . VAL A 1 92 ? -17.831 17.657 4.735 1.00 97.25 92 VAL A C 1
ATOM 764 O O . VAL A 1 92 ? -18.001 18.578 3.939 1.00 97.25 92 VAL A O 1
ATOM 767 N N . HIS A 1 93 ? -16.974 17.734 5.747 1.00 97.50 93 HIS A N 1
ATOM 768 C CA . HIS A 1 93 ? -16.252 18.950 6.109 1.00 97.50 93 HIS A CA 1
ATOM 769 C C . HIS A 1 93 ? -14.768 18.789 5.804 1.00 97.50 93 HIS A C 1
ATOM 771 O O . HIS A 1 93 ? -14.088 17.988 6.447 1.00 97.50 93 HIS A O 1
ATOM 777 N N . LEU A 1 94 ? -14.250 19.569 4.856 1.00 97.25 94 LEU A N 1
ATOM 778 C CA . LEU A 1 94 ? -12.806 19.708 4.682 1.00 97.25 94 LEU A CA 1
ATOM 779 C C . LEU A 1 94 ? -12.256 20.579 5.818 1.00 97.25 94 LEU A C 1
ATOM 781 O O . LEU A 1 94 ? -12.754 21.674 6.071 1.00 97.25 94 LEU A O 1
ATOM 785 N N . VAL A 1 95 ? -11.253 20.070 6.525 1.00 97.62 95 VAL A N 1
ATOM 786 C CA . VAL A 1 95 ? -10.629 20.727 7.673 1.00 97.62 95 VAL A CA 1
ATOM 787 C C . VAL A 1 95 ? -9.201 21.101 7.293 1.00 97.62 95 VAL A C 1
ATOM 789 O O . VAL A 1 95 ? -8.273 20.316 7.468 1.00 97.62 95 VAL A O 1
ATOM 792 N N . ASP A 1 96 ? -9.052 22.308 6.760 1.00 95.50 96 ASP A N 1
ATOM 793 C CA . ASP A 1 96 ? -7.794 22.913 6.300 1.00 95.50 96 ASP A CA 1
ATOM 794 C C . ASP A 1 96 ? -7.422 24.195 7.079 1.00 95.50 96 ASP A C 1
ATOM 796 O O . ASP A 1 96 ? -6.345 24.766 6.890 1.00 95.50 96 ASP A O 1
ATOM 800 N N . THR A 1 97 ? -8.292 24.636 7.994 1.00 96.19 97 THR A N 1
ATOM 801 C CA . THR A 1 97 ? -8.123 25.821 8.850 1.00 96.19 97 THR A CA 1
ATOM 802 C C . THR A 1 97 ? -8.315 25.497 10.333 1.00 96.19 97 THR A C 1
ATOM 804 O O . THR A 1 97 ? -8.885 24.468 10.710 1.00 96.19 97 THR A O 1
ATOM 807 N N . LEU A 1 98 ? -7.850 26.390 11.214 1.00 95.62 98 LEU A N 1
ATOM 808 C CA . LEU A 1 98 ? -7.989 26.215 12.664 1.00 95.62 98 LEU A CA 1
ATOM 809 C C . LEU A 1 98 ? -9.438 26.375 13.131 1.00 95.62 98 LEU A C 1
ATOM 811 O O . LEU A 1 98 ? -9.855 25.710 14.076 1.00 95.62 98 LEU A O 1
ATOM 815 N N . GLU A 1 99 ? -10.220 27.213 12.459 1.00 95.88 99 GLU A N 1
ATOM 816 C CA . GLU A 1 99 ? -11.645 27.404 12.716 1.00 95.88 99 GLU A CA 1
ATOM 817 C C . GLU A 1 99 ? -12.434 26.125 12.388 1.00 95.88 99 GLU A C 1
ATOM 819 O O . GLU A 1 99 ? -13.256 25.656 13.187 1.00 95.88 99 GLU A O 1
ATOM 824 N N . ALA A 1 100 ? -12.130 25.497 11.247 1.00 97.00 100 ALA A N 1
ATOM 825 C CA . ALA A 1 100 ? -12.687 24.195 10.892 1.00 97.00 100 ALA A CA 1
ATOM 826 C C . ALA A 1 100 ? -12.240 23.108 11.887 1.00 97.00 100 ALA A C 1
ATOM 828 O O . ALA A 1 100 ? -13.054 22.289 12.323 1.00 97.00 100 ALA A O 1
ATOM 829 N N . LEU A 1 101 ? -10.974 23.139 12.326 1.00 97.75 101 LEU A N 1
ATOM 830 C CA . LEU A 1 101 ? -10.442 22.205 13.322 1.00 97.75 101 LEU A CA 1
ATOM 831 C C . LEU A 1 101 ? -11.152 22.342 14.672 1.00 97.75 101 LEU A C 1
ATOM 833 O O . LEU A 1 101 ? -11.441 21.335 15.314 1.00 97.75 101 LEU A O 1
ATOM 837 N N . GLN A 1 102 ? -11.478 23.561 15.102 1.00 96.94 102 GLN A N 1
ATOM 838 C CA . GLN A 1 102 ? -12.262 23.794 16.318 1.00 96.94 102 GLN A CA 1
ATOM 839 C C . GLN A 1 102 ? -13.672 23.205 16.203 1.00 96.94 102 GLN A C 1
ATOM 841 O O . GLN A 1 102 ? -14.158 22.577 17.145 1.00 96.94 102 GLN A O 1
ATOM 846 N N . THR A 1 103 ? -14.314 23.346 15.042 1.00 96.06 103 THR A N 1
ATOM 847 C CA . THR A 1 103 ? -15.637 22.755 14.773 1.00 96.06 103 THR A CA 1
ATOM 848 C C . THR A 1 103 ? -15.585 21.225 14.815 1.00 96.06 103 THR A C 1
ATOM 850 O O . THR A 1 103 ? -16.406 20.585 15.480 1.00 96.06 103 THR A O 1
ATOM 853 N N . CYS A 1 104 ? -14.564 20.642 14.183 1.00 97.25 104 CYS A N 1
ATOM 854 C CA . CYS A 1 104 ? -14.262 19.213 14.233 1.00 97.25 104 CYS A CA 1
ATOM 855 C C . CYS A 1 104 ? -14.042 18.743 15.682 1.00 97.25 104 CYS A C 1
ATOM 857 O O . CYS A 1 104 ? -14.722 17.835 16.166 1.00 97.25 104 CYS A O 1
ATOM 859 N N . ARG A 1 105 ? -13.188 19.443 16.438 1.00 96.88 105 ARG A N 1
ATOM 860 C CA . ARG A 1 105 ? -12.893 19.164 17.849 1.00 96.88 105 ARG A CA 1
ATOM 861 C C . ARG A 1 105 ? -14.143 19.159 18.724 1.00 96.88 105 ARG A C 1
ATOM 863 O O . ARG A 1 105 ? -14.335 18.222 19.493 1.00 96.88 105 ARG A O 1
ATOM 870 N N . ASN A 1 106 ? -14.991 20.176 18.597 1.00 95.62 106 ASN A N 1
ATOM 871 C CA . ASN A 1 106 ? -16.226 20.302 19.375 1.00 95.62 106 ASN A CA 1
ATOM 872 C C . ASN A 1 106 ? -17.249 19.209 19.044 1.00 95.62 106 ASN A C 1
ATOM 874 O O . ASN A 1 106 ? -18.146 18.936 19.842 1.00 95.62 106 ASN A O 1
ATOM 878 N N . THR A 1 107 ? -17.138 18.593 17.869 1.00 94.88 107 THR A N 1
ATOM 879 C CA . THR A 1 107 ? -18.003 17.487 17.459 1.00 94.88 107 THR A CA 1
ATOM 880 C C . THR A 1 107 ? -17.479 16.156 17.987 1.00 94.88 107 THR A C 1
ATOM 882 O O . THR A 1 107 ? -18.254 15.394 18.561 1.00 94.88 107 THR A O 1
ATOM 885 N N . LEU A 1 108 ? -16.174 15.910 17.843 1.00 94.69 108 LEU A N 1
ATOM 886 C CA . LEU A 1 108 ? -15.553 14.616 18.126 1.00 94.69 108 LEU A CA 1
ATOM 887 C C . LEU A 1 108 ? -15.191 14.409 19.600 1.00 94.69 108 LEU A C 1
ATOM 889 O O . LEU A 1 108 ? -15.326 13.297 20.097 1.00 94.69 108 LEU A O 1
ATOM 893 N N . LEU A 1 109 ? -14.757 15.453 20.318 1.00 93.06 109 LEU A N 1
ATOM 894 C CA . LEU A 1 109 ? -14.337 15.343 21.722 1.00 93.06 109 LEU A CA 1
ATOM 895 C C . LEU A 1 109 ? -15.521 15.429 22.699 1.00 93.06 109 LEU A C 1
ATOM 897 O O . LEU A 1 109 ? -15.565 16.304 23.565 1.00 93.06 109 LEU A O 1
ATOM 901 N N . LYS A 1 110 ? -16.493 14.526 22.547 1.00 91.69 110 LYS A N 1
ATOM 902 C CA . LYS A 1 110 ? -17.624 14.351 23.469 1.00 91.69 110 LYS A CA 1
ATOM 903 C C . LYS A 1 110 ? -17.642 12.923 24.013 1.00 91.69 110 LYS A C 1
ATOM 905 O O . LYS A 1 110 ? -17.337 11.973 23.295 1.00 91.69 110 LYS A O 1
ATOM 910 N N . ASP A 1 111 ? -18.034 12.777 25.275 1.00 89.12 111 ASP A N 1
ATOM 911 C CA . ASP A 1 111 ? -18.149 11.473 25.933 1.00 89.12 111 ASP A CA 1
ATOM 912 C C . ASP A 1 111 ? -19.111 10.547 25.164 1.00 89.12 111 ASP A C 1
ATOM 914 O O . ASP A 1 111 ? -20.231 10.939 24.836 1.00 89.12 111 ASP A O 1
ATOM 918 N N . GLY A 1 112 ? -18.683 9.308 24.899 1.00 87.25 112 GLY A N 1
ATOM 919 C CA . GLY A 1 112 ? -19.511 8.276 24.267 1.00 87.25 112 GLY A CA 1
ATOM 920 C C . GLY A 1 112 ? -19.599 8.347 22.740 1.00 87.25 112 GLY A C 1
ATOM 921 O O . GLY A 1 112 ? -20.335 7.560 22.148 1.00 87.25 112 GLY A O 1
ATOM 922 N N . VAL A 1 113 ? -18.865 9.255 22.090 1.00 93.88 113 VAL A N 1
ATOM 923 C CA . VAL A 1 113 ? -18.804 9.315 20.622 1.00 93.88 113 VAL A CA 1
ATOM 924 C C . VAL A 1 113 ? -18.021 8.122 20.069 1.00 93.88 113 VAL A C 1
ATOM 926 O O . VAL A 1 113 ? -16.983 7.729 20.605 1.00 93.88 113 VAL A O 1
ATOM 929 N N . ILE A 1 114 ? -18.523 7.565 18.967 1.00 97.00 114 ILE A N 1
ATOM 930 C CA . ILE A 1 114 ? -17.841 6.550 18.165 1.00 97.00 114 ILE A CA 1
ATOM 931 C C . ILE A 1 114 ? -17.338 7.227 16.894 1.00 97.00 114 ILE A C 1
ATOM 933 O O . ILE A 1 114 ? -18.119 7.870 16.195 1.00 97.00 114 ILE A O 1
ATOM 937 N N . VAL A 1 115 ? -16.045 7.092 16.615 1.00 98.06 115 VAL A N 1
ATOM 938 C CA . VAL A 1 115 ? -15.368 7.735 15.489 1.00 98.06 115 VAL A CA 1
ATOM 939 C C . VAL A 1 115 ? -14.769 6.663 14.587 1.00 98.06 115 VAL A C 1
ATOM 941 O O . VAL A 1 115 ? -13.928 5.894 15.041 1.00 98.06 115 VAL A O 1
ATOM 944 N N . GLY A 1 116 ? -15.179 6.612 13.323 1.00 97.75 116 GLY A N 1
ATOM 945 C CA . GLY A 1 116 ? -14.469 5.873 12.280 1.00 97.75 116 GLY A CA 1
ATOM 946 C C . GLY A 1 116 ? -13.235 6.656 11.851 1.00 97.75 116 GLY A C 1
ATOM 947 O O . GLY A 1 116 ? -13.340 7.851 11.577 1.00 97.75 116 GLY A O 1
ATOM 948 N N . VAL A 1 117 ? -12.073 6.012 11.841 1.00 97.62 117 VAL A N 1
ATOM 949 C CA . VAL A 1 117 ? -10.790 6.640 11.530 1.00 97.62 117 VAL A CA 1
ATOM 950 C C . VAL A 1 117 ? -10.116 5.892 10.396 1.00 97.62 117 VAL A C 1
ATOM 952 O O . VAL A 1 117 ? -9.937 4.678 10.476 1.00 97.62 117 VAL A O 1
ATOM 955 N N . ASP A 1 118 ? -9.698 6.651 9.393 1.00 96.44 118 ASP A N 1
ATOM 956 C CA . ASP A 1 118 ? -8.864 6.179 8.295 1.00 96.44 118 ASP A CA 1
ATOM 957 C C . ASP A 1 118 ? -7.818 7.249 7.932 1.00 96.44 118 ASP A C 1
ATOM 959 O O . ASP A 1 118 ? -7.870 8.368 8.477 1.00 96.44 118 ASP A O 1
ATOM 963 N N . MET A 1 119 ? -6.835 6.908 7.089 1.00 95.38 119 MET A N 1
ATOM 964 C CA . MET A 1 119 ? -5.809 7.846 6.613 1.00 95.38 119 MET A CA 1
ATOM 965 C C . MET A 1 119 ? -5.381 7.561 5.172 1.00 95.38 119 MET A C 1
ATOM 967 O O . MET A 1 119 ? -5.250 6.416 4.765 1.00 95.38 119 MET A O 1
ATOM 971 N N . GLU A 1 120 ? -5.028 8.618 4.434 1.00 94.88 120 GLU A N 1
ATOM 972 C CA . GLU A 1 120 ? -4.521 8.509 3.060 1.00 94.88 120 GLU A CA 1
ATOM 973 C C . GLU A 1 120 ? -3.175 9.197 2.872 1.00 94.88 120 GLU A C 1
ATOM 975 O O . GLU A 1 120 ? -2.889 10.238 3.474 1.00 94.88 120 GLU A O 1
ATOM 980 N N . TRP A 1 121 ? -2.341 8.630 2.002 1.00 91.88 121 TRP A N 1
ATOM 981 C CA . TRP A 1 121 ? -0.993 9.115 1.706 1.00 91.88 121 TRP A CA 1
ATOM 982 C C . TRP A 1 121 ? -0.594 8.849 0.257 1.00 91.88 121 TRP A C 1
ATOM 984 O O . TRP A 1 121 ? -1.105 7.944 -0.398 1.00 91.88 121 TRP A O 1
ATOM 994 N N . GLN A 1 122 ? 0.376 9.612 -0.250 1.00 86.06 122 GLN A N 1
ATOM 995 C CA . GLN A 1 122 ? 0.850 9.453 -1.621 1.00 86.06 122 GLN A CA 1
ATOM 996 C C . GLN A 1 122 ? 1.480 8.060 -1.856 1.00 86.06 122 GLN A C 1
ATOM 998 O O . GLN A 1 122 ? 2.426 7.670 -1.152 1.00 86.06 122 GLN A O 1
ATOM 1003 N N . PRO A 1 123 ? 1.025 7.300 -2.872 1.00 79.19 123 PRO A N 1
ATOM 1004 C CA . PRO A 1 123 ? 1.691 6.071 -3.287 1.00 79.19 123 PRO A CA 1
ATOM 1005 C C . PRO A 1 123 ? 3.090 6.370 -3.840 1.00 79.19 123 PRO A C 1
ATOM 1007 O O . PRO A 1 123 ? 3.253 7.221 -4.714 1.00 79.19 123 PRO A O 1
ATOM 1010 N N . THR A 1 124 ? 4.110 5.653 -3.364 1.00 69.38 124 THR A N 1
ATOM 1011 C CA . THR A 1 124 ? 5.489 5.797 -3.851 1.00 69.38 124 THR A CA 1
ATOM 1012 C C . THR A 1 124 ? 5.847 4.640 -4.781 1.00 69.38 124 THR A C 1
ATOM 1014 O O . THR A 1 124 ? 5.706 3.465 -4.441 1.00 69.38 124 THR A O 1
ATOM 1017 N N . PHE A 1 125 ? 6.326 4.963 -5.984 1.00 64.81 125 PHE A N 1
ATOM 1018 C CA . PHE A 1 125 ? 6.748 3.971 -6.974 1.00 64.81 125 PHE A CA 1
ATOM 1019 C C . PHE A 1 125 ? 8.277 3.951 -7.066 1.00 64.81 125 PHE A C 1
ATOM 1021 O O . PHE A 1 125 ? 8.898 4.922 -7.486 1.00 64.81 125 PHE A O 1
ATOM 1028 N N . GLY A 1 126 ? 8.903 2.844 -6.658 1.00 44.47 126 GLY A N 1
ATOM 1029 C CA . GLY A 1 126 ? 10.329 2.581 -6.904 1.00 44.47 126 GLY A CA 1
ATOM 1030 C C . GLY A 1 126 ? 11.346 3.348 -6.045 1.00 44.47 126 GLY A C 1
ATOM 1031 O O . GLY A 1 126 ? 12.529 3.021 -6.116 1.00 44.47 126 GLY A O 1
ATOM 1032 N N . CYS A 1 127 ? 10.929 4.302 -5.205 1.00 44.66 127 CYS A N 1
ATOM 1033 C CA . CYS A 1 127 ? 11.817 5.039 -4.301 1.00 44.66 127 CYS A CA 1
ATOM 1034 C C . CYS A 1 127 ? 11.410 4.835 -2.833 1.00 44.66 127 CYS A C 1
ATOM 1036 O O . CYS A 1 127 ? 10.237 4.945 -2.483 1.00 44.66 127 CYS A O 1
ATOM 1038 N N . ALA A 1 128 ? 12.382 4.531 -1.969 1.00 49.81 128 ALA A N 1
ATOM 1039 C CA . ALA A 1 128 ? 12.171 4.315 -0.539 1.00 49.81 128 ALA A CA 1
ATOM 1040 C C . ALA A 1 128 ? 12.089 5.653 0.218 1.00 49.81 128 ALA A C 1
ATOM 1042 O O . ALA A 1 128 ? 12.956 5.962 1.034 1.00 49.81 128 ALA A O 1
ATOM 1043 N N . SER A 1 129 ? 11.076 6.470 -0.073 1.00 57.62 129 SER A N 1
ATOM 1044 C CA . SER A 1 129 ? 10.732 7.621 0.765 1.00 57.62 129 SER A CA 1
ATOM 1045 C C . SER A 1 129 ? 9.773 7.205 1.882 1.00 57.62 129 SER A C 1
ATOM 1047 O O . SER A 1 129 ? 8.988 6.264 1.754 1.00 57.62 129 SER A O 1
ATOM 1049 N N . THR A 1 130 ? 9.863 7.889 3.021 1.00 66.69 130 THR A N 1
ATOM 1050 C CA . THR A 1 130 ? 8.899 7.743 4.114 1.00 66.69 130 THR A CA 1
ATOM 1051 C C . THR A 1 130 ? 7.570 8.356 3.690 1.00 66.69 130 THR A C 1
ATOM 1053 O O . THR A 1 130 ? 7.526 9.546 3.387 1.00 66.69 130 THR A O 1
ATOM 1056 N N . GLN A 1 131 ? 6.504 7.557 3.671 1.00 81.75 131 GLN A N 1
ATOM 1057 C CA . GLN A 1 131 ? 5.161 8.039 3.355 1.00 81.75 131 GLN A CA 1
ATOM 1058 C C . GLN A 1 131 ? 4.630 8.895 4.507 1.00 81.75 131 GLN A C 1
ATOM 1060 O O . GLN A 1 131 ? 4.704 8.494 5.670 1.00 81.75 131 GLN A O 1
ATOM 1065 N N . GLN A 1 132 ? 4.130 10.080 4.168 1.00 88.62 132 GLN A N 1
ATOM 1066 C CA . GLN A 1 132 ? 3.489 11.009 5.091 1.00 88.62 132 GLN A CA 1
ATOM 1067 C C . GLN A 1 132 ? 1.993 11.048 4.799 1.00 88.62 132 GLN A C 1
ATOM 1069 O O . GLN A 1 132 ? 1.573 10.902 3.653 1.00 88.62 132 GLN A O 1
ATOM 1074 N N . VAL A 1 133 ? 1.198 11.233 5.845 1.00 93.25 133 VAL A N 1
ATOM 1075 C CA . VAL A 1 133 ? -0.256 11.316 5.746 1.00 93.25 133 VAL A CA 1
ATOM 1076 C C . VAL A 1 133 ? -0.622 12.626 5.056 1.00 93.25 133 VAL A C 1
ATOM 1078 O O . VAL A 1 133 ? -0.213 13.702 5.492 1.00 93.25 133 VAL A O 1
ATOM 1081 N N . ALA A 1 134 ? -1.401 12.523 3.986 1.00 94.69 134 ALA A N 1
ATOM 1082 C CA . ALA A 1 134 ? -1.939 13.648 3.234 1.00 94.69 134 ALA A CA 1
ATOM 1083 C C . ALA A 1 134 ? -3.353 14.027 3.707 1.00 94.69 134 ALA A C 1
ATOM 1085 O O . ALA A 1 134 ? -3.715 15.206 3.685 1.00 94.69 134 ALA A O 1
ATOM 1086 N N . LEU A 1 135 ? -4.141 13.044 4.157 1.00 97.44 135 LEU A N 1
ATOM 1087 C CA . LEU A 1 135 ? -5.518 13.223 4.619 1.00 97.44 135 LEU A CA 1
ATOM 1088 C C . LEU A 1 135 ? -5.799 12.308 5.821 1.00 97.44 135 LEU A C 1
ATOM 1090 O O . LEU A 1 135 ? -5.425 11.140 5.790 1.00 97.44 135 LEU A O 1
ATOM 1094 N N . ILE A 1 136 ? -6.463 12.819 6.862 1.00 97.75 136 ILE A N 1
ATOM 1095 C CA . ILE A 1 136 ? -7.031 11.992 7.946 1.00 97.75 136 ILE A CA 1
ATOM 1096 C C . ILE A 1 136 ? -8.551 12.098 7.881 1.00 97.75 136 ILE A C 1
ATOM 1098 O O . ILE A 1 136 ? -9.092 13.206 7.910 1.00 97.75 136 ILE A O 1
ATOM 1102 N N . GLN A 1 137 ? -9.241 10.964 7.845 1.00 98.06 137 GLN A N 1
ATOM 1103 C CA . GLN A 1 137 ? -10.696 10.901 7.809 1.00 98.06 137 GLN A CA 1
ATOM 1104 C C . GLN A 1 137 ? -11.244 10.549 9.187 1.00 98.06 137 GLN A C 1
ATOM 1106 O O . GLN A 1 137 ? -10.839 9.564 9.799 1.00 98.06 137 GLN A O 1
ATOM 1111 N N . LEU A 1 138 ? -12.180 11.360 9.676 1.00 98.38 138 LEU A N 1
ATOM 1112 C CA . LEU A 1 138 ? -12.833 11.183 10.969 1.00 98.38 138 LEU A CA 1
ATOM 1113 C C . LEU A 1 138 ? -14.348 11.187 10.761 1.00 98.38 138 LEU A C 1
ATOM 1115 O O . LEU A 1 138 ? -14.968 12.243 10.621 1.00 98.38 138 LEU A O 1
ATOM 1119 N N . ALA A 1 139 ? -14.938 9.999 10.720 1.00 98.06 139 ALA A N 1
ATOM 1120 C CA . ALA A 1 139 ? -16.367 9.801 10.545 1.00 98.06 139 ALA A CA 1
ATOM 1121 C C . ALA A 1 139 ? -17.081 9.681 11.894 1.00 98.06 139 ALA A C 1
ATOM 1123 O O . ALA A 1 139 ? -16.653 8.939 12.772 1.00 98.06 139 ALA A O 1
ATOM 1124 N N . VAL A 1 140 ? -18.214 10.360 12.034 1.00 95.94 140 VAL A N 1
ATOM 1125 C CA . VAL A 1 140 ? -19.205 10.155 13.100 1.00 95.94 140 VAL A CA 1
ATOM 1126 C C . VAL A 1 140 ? -20.575 9.934 12.472 1.00 95.94 140 VAL A C 1
ATOM 1128 O O . VAL A 1 140 ? -20.739 10.095 11.267 1.00 95.94 140 VAL A O 1
ATOM 1131 N N . SER A 1 141 ? -21.571 9.562 13.277 1.00 88.44 141 SER A N 1
ATOM 1132 C CA . SER A 1 141 ? -22.882 9.099 12.802 1.00 88.44 141 SER A CA 1
ATOM 1133 C C . SER A 1 141 ? -23.540 9.962 11.718 1.00 88.44 141 SER A C 1
ATOM 1135 O O . SER A 1 141 ? -24.215 9.418 10.852 1.00 88.44 141 SER A O 1
ATOM 1137 N N . ASP A 1 142 ? -23.368 11.284 11.740 1.00 89.00 142 ASP A N 1
ATOM 1138 C CA . ASP A 1 142 ? -24.048 12.205 10.823 1.00 89.00 142 ASP A CA 1
ATOM 1139 C C . ASP A 1 142 ? -23.112 13.058 9.955 1.00 89.00 142 ASP A C 1
ATOM 1141 O O . ASP A 1 142 ? -23.605 13.827 9.129 1.00 89.00 142 ASP A O 1
ATOM 1145 N N . GLN A 1 143 ? -21.793 12.972 10.151 1.00 95.56 143 GLN A N 1
ATOM 1146 C CA . GLN A 1 143 ? -20.812 13.885 9.555 1.00 95.56 143 GLN A CA 1
ATOM 1147 C C . GLN A 1 143 ? -19.453 13.211 9.370 1.00 95.56 143 GLN A C 1
ATOM 1149 O O . GLN A 1 143 ? -19.068 12.340 10.150 1.00 95.56 143 GLN A O 1
ATOM 1154 N N . VAL A 1 144 ? -18.690 13.663 8.375 1.00 98.06 144 VAL A N 1
ATOM 1155 C CA . VAL A 1 144 ? -17.305 13.223 8.160 1.00 98.06 144 VAL A CA 1
ATOM 1156 C C . VAL A 1 144 ? -16.392 14.432 8.033 1.00 98.06 144 VAL A C 1
ATOM 1158 O O . VAL A 1 144 ? -16.669 15.347 7.261 1.00 98.06 144 VAL A O 1
ATOM 1161 N N . PHE A 1 145 ? -15.300 14.432 8.791 1.00 98.56 145 PHE A N 1
ATOM 1162 C CA . PHE A 1 145 ? -14.269 15.463 8.745 1.00 98.56 145 PHE A CA 1
ATOM 1163 C C . PHE A 1 145 ? -13.040 14.926 8.013 1.00 98.56 145 PHE A C 1
ATOM 1165 O O . PHE A 1 145 ? -12.523 13.866 8.362 1.00 98.56 145 PHE A O 1
ATOM 1172 N N . LEU A 1 146 ? -12.567 15.666 7.015 1.00 98.31 146 LEU A N 1
ATOM 1173 C CA . LEU A 1 146 ? -11.386 15.343 6.220 1.00 98.31 146 LEU A CA 1
ATOM 1174 C C . LEU A 1 146 ? -10.286 16.352 6.554 1.00 98.31 146 LEU A C 1
ATOM 1176 O O . LEU A 1 146 ? -10.313 17.482 6.073 1.00 98.31 146 LEU A O 1
ATOM 1180 N N . LEU A 1 147 ? -9.347 15.977 7.420 1.00 98.19 147 LEU A N 1
ATOM 1181 C CA . LEU A 1 147 ? -8.239 16.841 7.828 1.00 98.19 147 LEU A CA 1
ATOM 1182 C C . LEU A 1 147 ? -7.176 16.871 6.735 1.00 98.19 147 LEU A C 1
ATOM 1184 O O . LEU A 1 147 ? -6.469 15.884 6.534 1.00 98.19 147 LEU A O 1
ATOM 1188 N N . ASP A 1 148 ? -7.055 18.013 6.062 1.00 96.81 148 ASP A N 1
ATOM 1189 C CA . ASP A 1 148 ? -6.130 18.218 4.952 1.00 96.81 148 ASP A CA 1
ATOM 1190 C C . ASP A 1 148 ? -4.735 18.586 5.467 1.00 96.81 148 ASP A C 1
ATOM 1192 O O . ASP A 1 148 ? -4.436 19.746 5.752 1.00 96.81 148 ASP A O 1
ATOM 1196 N N . LEU A 1 149 ? -3.843 17.600 5.561 1.00 95.06 149 LEU A N 1
ATOM 1197 C CA . LEU A 1 149 ? -2.481 17.830 6.048 1.00 95.06 149 LEU A CA 1
ATOM 1198 C C . LEU A 1 149 ? -1.555 18.470 5.000 1.00 95.06 149 LEU A C 1
ATOM 1200 O O . LEU A 1 149 ? -0.486 18.971 5.362 1.00 95.06 149 LEU A O 1
ATOM 1204 N N . CYS A 1 150 ? -1.972 18.515 3.732 1.00 92.94 150 CYS A N 1
ATOM 1205 C CA . CYS A 1 150 ? -1.274 19.247 2.674 1.00 92.94 150 CYS A CA 1
ATOM 1206 C C . CYS A 1 150 ? -1.612 20.747 2.688 1.00 92.94 150 CYS A C 1
ATOM 1208 O O . CYS A 1 150 ? -0.908 21.538 2.053 1.00 92.94 150 CYS A O 1
ATOM 1210 N N . ALA A 1 151 ? -2.652 21.165 3.420 1.00 91.88 151 ALA A N 1
ATOM 1211 C CA . ALA A 1 151 ? -2.984 22.572 3.582 1.00 91.88 151 ALA A CA 1
ATOM 1212 C C . ALA A 1 151 ? -1.833 23.333 4.262 1.00 91.88 151 ALA A C 1
ATOM 1214 O O . ALA A 1 151 ? -1.279 22.937 5.296 1.00 91.88 151 ALA A O 1
ATOM 1215 N N . ARG A 1 152 ? -1.441 24.458 3.655 1.00 87.69 152 ARG A N 1
ATOM 1216 C CA . ARG A 1 152 ? -0.214 25.176 4.014 1.00 87.69 152 ARG A CA 1
ATOM 1217 C C . ARG A 1 152 ? -0.242 25.634 5.474 1.00 87.69 152 ARG A C 1
ATOM 1219 O O . ARG A 1 152 ? -1.040 26.479 5.857 1.00 87.69 152 ARG A O 1
ATOM 1226 N N . GLY A 1 153 ? 0.695 25.120 6.269 1.00 85.38 153 GLY A N 1
ATOM 1227 C CA . GLY A 1 153 ? 0.857 25.488 7.679 1.00 85.38 153 GLY A CA 1
ATOM 1228 C C . GLY A 1 153 ? -0.139 24.827 8.638 1.00 85.38 153 GLY A C 1
ATOM 1229 O O . GLY A 1 153 ? 0.075 24.904 9.846 1.00 85.38 153 GLY A O 1
ATOM 1230 N N . PHE A 1 154 ? -1.164 24.132 8.133 1.00 91.94 154 PHE A N 1
ATOM 1231 C CA . PHE A 1 154 ? -2.170 23.458 8.953 1.00 91.94 154 PHE A CA 1
ATOM 1232 C C . PHE A 1 154 ? -1.590 22.249 9.696 1.00 91.94 154 PHE A C 1
ATOM 1234 O O . PHE A 1 154 ? -1.726 22.140 10.916 1.00 91.94 154 PHE A O 1
ATOM 1241 N N . SER A 1 155 ? -0.876 21.370 8.987 1.00 90.12 155 SER A N 1
ATOM 1242 C CA . SER A 1 155 ? -0.287 20.155 9.566 1.00 90.12 155 SER A CA 1
ATOM 1243 C C . SER A 1 155 ? 0.775 20.448 10.626 1.00 90.12 155 SER A C 1
ATOM 1245 O O . SER A 1 155 ? 0.866 19.737 11.623 1.00 90.12 155 SER A O 1
ATOM 1247 N N . HIS A 1 156 ? 1.561 21.512 10.468 1.00 88.31 156 HIS A N 1
ATOM 1248 C CA . HIS A 1 156 ? 2.601 21.881 11.435 1.00 88.31 156 HIS A CA 1
ATOM 1249 C C . HIS A 1 156 ? 2.082 22.702 12.622 1.00 88.31 156 HIS A C 1
ATOM 1251 O O . HIS A 1 156 ? 2.837 22.942 13.573 1.00 88.31 156 HIS A O 1
ATOM 1257 N N . HIS A 1 157 ? 0.817 23.128 12.598 1.00 92.56 157 HIS A N 1
ATOM 1258 C CA . HIS A 1 157 ? 0.258 23.934 13.670 1.00 92.56 157 HIS A CA 1
ATOM 1259 C C . HIS A 1 157 ? 0.124 23.112 14.972 1.00 92.56 157 HIS A C 1
ATOM 1261 O O . HIS A 1 157 ? -0.396 21.993 14.940 1.00 92.56 157 HIS A O 1
ATOM 1267 N N . PRO A 1 158 ? 0.549 23.638 16.142 1.00 91.88 158 PRO A N 1
ATOM 1268 C CA . PRO A 1 158 ? 0.483 22.906 17.410 1.00 91.88 158 PRO A CA 1
ATOM 1269 C C . PRO A 1 158 ? -0.919 22.403 17.770 1.00 91.88 158 PRO A C 1
ATOM 1271 O O . PRO A 1 158 ? -1.050 21.290 18.269 1.00 91.88 158 PRO A O 1
ATOM 1274 N N . GLU A 1 159 ? -1.961 23.188 17.478 1.00 93.81 159 GLU A N 1
ATOM 1275 C CA . GLU A 1 159 ? -3.356 22.797 17.737 1.00 93.81 159 GLU A CA 1
ATOM 1276 C C . GLU A 1 159 ? -3.777 21.543 16.969 1.00 93.81 159 GLU A C 1
ATOM 1278 O O . GLU A 1 159 ? -4.473 20.703 17.532 1.00 93.81 159 GLU A O 1
ATOM 1283 N N . THR A 1 160 ? -3.313 21.365 15.730 1.00 94.25 160 THR A N 1
ATOM 1284 C CA . THR A 1 160 ? -3.610 20.178 14.915 1.00 94.25 160 THR A CA 1
ATOM 1285 C C . THR A 1 160 ? -3.032 18.924 15.567 1.00 94.25 160 THR A C 1
ATOM 1287 O O . THR A 1 160 ? -3.738 17.942 15.787 1.00 94.25 160 THR A O 1
ATOM 1290 N N . ILE A 1 161 ? -1.763 18.986 15.980 1.00 91.44 161 ILE A N 1
ATOM 1291 C CA . ILE A 1 161 ? -1.073 17.874 16.651 1.00 91.44 161 ILE A CA 1
ATOM 1292 C C . ILE A 1 161 ? -1.714 17.587 18.017 1.00 91.44 161 ILE A C 1
ATOM 1294 O O . ILE A 1 161 ? -1.953 16.431 18.371 1.00 91.44 161 ILE A O 1
ATOM 1298 N N . ASN A 1 162 ? -2.020 18.635 18.787 1.00 93.19 162 ASN A N 1
ATOM 1299 C CA . ASN A 1 162 ? -2.661 18.519 20.096 1.00 93.19 162 ASN A CA 1
ATOM 1300 C C . ASN A 1 162 ? -4.069 17.929 19.992 1.00 93.19 162 ASN A C 1
ATOM 1302 O O . ASN A 1 162 ? -4.456 17.126 20.842 1.00 93.19 162 ASN A O 1
ATOM 1306 N N . PHE A 1 163 ? -4.827 18.300 18.959 1.00 95.81 163 PHE A N 1
ATOM 1307 C CA . PHE A 1 163 ? -6.133 17.724 18.673 1.00 95.81 163 PHE A CA 1
ATOM 1308 C C . PHE A 1 163 ? -6.026 16.216 18.423 1.00 95.81 163 PHE A C 1
ATOM 1310 O O . PHE A 1 163 ? -6.693 15.452 19.118 1.00 95.81 163 PHE A O 1
ATOM 1317 N N . ILE A 1 164 ? -5.135 15.778 17.524 1.00 94.81 164 ILE A N 1
ATOM 1318 C CA . ILE A 1 164 ? -4.920 14.350 17.243 1.00 94.81 164 ILE A CA 1
ATOM 1319 C C . ILE A 1 164 ? -4.506 13.599 18.514 1.00 94.81 164 ILE A C 1
ATOM 1321 O O . ILE A 1 164 ? -5.096 12.573 18.849 1.00 94.81 164 ILE A O 1
ATOM 1325 N N . ARG A 1 165 ? -3.559 14.143 19.289 1.00 93.06 165 ARG A N 1
ATOM 1326 C CA . ARG A 1 165 ? -3.164 13.564 20.583 1.00 93.06 165 ARG A CA 1
ATOM 1327 C C . ARG A 1 165 ? -4.341 13.416 21.540 1.00 93.06 165 ARG A C 1
ATOM 1329 O O . ARG A 1 165 ? -4.492 12.361 22.146 1.00 93.06 165 ARG A O 1
ATOM 1336 N N . SER A 1 166 ? -5.171 14.449 21.653 1.00 94.50 166 SER A N 1
ATOM 1337 C CA . SER A 1 166 ? -6.341 14.440 22.535 1.00 94.50 166 SER A CA 1
ATOM 1338 C C . SER A 1 166 ? -7.367 13.393 22.092 1.00 94.50 166 SER A C 1
ATOM 1340 O O . SER A 1 166 ? -7.855 12.632 22.920 1.00 94.50 166 SER A O 1
ATOM 1342 N N . LEU A 1 167 ? -7.648 13.305 20.788 1.00 95.50 167 LEU A N 1
ATOM 1343 C CA . LEU A 1 167 ? -8.605 12.353 20.224 1.00 95.50 167 LEU A CA 1
ATOM 1344 C C . LEU A 1 167 ? -8.194 10.896 20.485 1.00 95.50 167 LEU A C 1
ATOM 1346 O O . LEU A 1 167 ? -8.995 10.092 20.969 1.00 95.50 167 LEU A O 1
ATOM 1350 N N . PHE A 1 168 ? -6.939 10.548 20.194 1.00 93.62 168 PHE A N 1
ATOM 1351 C CA . PHE A 1 168 ? -6.458 9.176 20.369 1.00 93.62 168 PHE A CA 1
ATOM 1352 C C . PHE A 1 168 ? -6.249 8.793 21.842 1.00 93.62 168 PHE A C 1
ATOM 1354 O O . PHE A 1 168 ? -6.462 7.630 22.191 1.00 93.62 168 PHE A O 1
ATOM 1361 N N . ALA A 1 169 ? -5.926 9.754 22.715 1.00 94.12 169 ALA A N 1
ATOM 1362 C CA . ALA A 1 169 ? -5.731 9.511 24.145 1.00 94.12 169 ALA A CA 1
ATOM 1363 C C . ALA A 1 169 ? -7.037 9.403 24.952 1.00 94.12 169 ALA A C 1
ATOM 1365 O O . ALA A 1 169 ? -7.016 8.867 26.059 1.00 94.12 169 ALA A O 1
ATOM 1366 N N . GLU A 1 170 ? -8.162 9.905 24.436 1.00 94.88 170 GLU A N 1
ATOM 1367 C CA . GLU A 1 170 ? -9.432 9.925 25.169 1.00 94.88 170 GLU A CA 1
ATOM 1368 C C . GLU A 1 170 ? -10.097 8.540 25.207 1.00 94.88 170 GLU A C 1
ATOM 1370 O O . GLU A 1 170 ? -10.505 7.998 24.182 1.00 94.88 170 GLU A O 1
ATOM 1375 N N . GLN A 1 171 ? -10.241 7.954 26.395 1.00 93.56 171 GLN A N 1
ATOM 1376 C CA . GLN A 1 171 ? -10.769 6.597 26.559 1.00 93.56 171 GLN A CA 1
ATOM 1377 C C . GLN A 1 171 ? -12.286 6.514 26.360 1.00 93.56 171 GLN A C 1
ATOM 1379 O O . GLN A 1 171 ? -12.795 5.457 25.985 1.00 93.56 171 GLN A O 1
ATOM 1384 N N . LYS A 1 172 ? -13.014 7.608 26.607 1.00 93.81 172 LYS A N 1
ATOM 1385 C CA . LYS A 1 172 ? -14.478 7.649 26.469 1.00 93.81 172 LYS A CA 1
ATOM 1386 C C . LYS A 1 172 ? -14.959 7.793 25.026 1.00 93.81 172 LYS A C 1
ATOM 1388 O O . LYS A 1 172 ? -16.164 7.731 24.788 1.00 93.81 172 LYS A O 1
ATOM 1393 N N . ILE A 1 173 ? -14.036 8.002 24.091 1.00 95.19 173 ILE A N 1
ATOM 1394 C CA . ILE A 1 173 ? -14.304 8.039 22.656 1.00 95.19 173 ILE A CA 1
ATOM 1395 C C . ILE A 1 173 ? -13.807 6.723 22.074 1.00 95.19 173 ILE A C 1
ATOM 1397 O O . ILE A 1 173 ? -12.618 6.405 22.187 1.00 95.19 173 ILE A O 1
ATOM 1401 N N . LEU A 1 174 ? -14.712 5.977 21.442 1.00 96.31 174 LEU A N 1
ATOM 1402 C CA . LEU A 1 174 ? -14.372 4.743 20.744 1.00 96.31 174 LEU A CA 1
ATOM 1403 C C . LEU A 1 174 ? -13.901 5.082 19.328 1.00 96.31 174 LEU A C 1
ATOM 1405 O O . LEU A 1 174 ? -14.676 5.592 18.529 1.00 96.31 174 LEU A O 1
ATOM 1409 N N . LYS A 1 175 ? -12.644 4.789 19.004 1.00 97.12 175 LYS A N 1
ATOM 1410 C CA . LYS A 1 175 ? -12.075 4.936 17.663 1.00 97.12 175 LYS A CA 1
ATOM 1411 C C . LYS A 1 175 ? -12.092 3.585 16.968 1.00 97.12 175 LYS A C 1
ATOM 1413 O O . LYS A 1 175 ? -11.443 2.651 17.435 1.00 97.12 175 LYS A O 1
ATOM 1418 N N . LEU A 1 176 ? -12.825 3.492 15.871 1.00 97.25 176 LEU A N 1
ATOM 1419 C CA . LEU A 1 176 ? -12.835 2.346 14.978 1.00 97.25 176 LEU A CA 1
ATOM 1420 C C . LEU A 1 176 ? -11.791 2.572 13.891 1.00 97.25 176 LEU A C 1
ATOM 1422 O O . LEU A 1 176 ? -11.730 3.655 13.322 1.00 97.25 176 LEU A O 1
ATOM 1426 N N . GLY A 1 177 ? -11.010 1.549 13.586 1.00 94.50 177 GLY A N 1
ATOM 1427 C CA . GLY A 1 177 ? -10.090 1.557 12.453 1.00 94.50 177 GLY A CA 1
ATOM 1428 C C . GLY A 1 177 ? -9.961 0.167 11.856 1.00 94.50 177 GLY A C 1
ATOM 1429 O O . GLY A 1 177 ? -10.532 -0.787 12.389 1.00 94.50 177 GLY A O 1
ATOM 1430 N N . TYR A 1 178 ? -9.198 0.032 10.776 1.00 93.19 178 TYR A N 1
ATOM 1431 C CA . TYR A 1 178 ? -8.941 -1.263 10.154 1.00 93.19 178 TYR A CA 1
ATOM 1432 C C . TYR A 1 178 ? -7.455 -1.416 9.809 1.00 93.19 178 TYR A C 1
ATOM 1434 O O . TYR A 1 178 ? -6.964 -0.833 8.853 1.00 93.19 178 TYR A O 1
ATOM 1442 N N . GLY A 1 179 ? -6.720 -2.222 10.579 1.00 86.38 179 GLY A N 1
ATOM 1443 C CA . GLY A 1 179 ? -5.288 -2.453 10.359 1.00 86.38 179 GLY A CA 1
ATOM 1444 C C . GLY A 1 179 ? -4.368 -1.308 10.802 1.00 86.38 179 GLY A C 1
ATOM 1445 O O . GLY A 1 179 ? -3.200 -1.273 10.402 1.00 86.38 179 GLY A O 1
ATOM 1446 N N . MET A 1 180 ? -4.850 -0.419 11.676 1.00 80.50 180 MET A N 1
ATOM 1447 C CA . MET A 1 180 ? -4.163 0.828 12.046 1.00 80.50 180 MET A CA 1
ATOM 1448 C C . MET A 1 180 ? -2.771 0.635 12.662 1.00 80.50 180 MET A C 1
ATOM 1450 O O . MET A 1 180 ? -1.901 1.499 12.541 1.00 80.50 180 MET A O 1
ATOM 1454 N N . ALA A 1 181 ? -2.540 -0.500 13.329 1.00 67.38 181 ALA A N 1
ATOM 1455 C CA . ALA A 1 181 ? -1.283 -0.779 14.021 1.00 67.38 181 ALA A CA 1
ATOM 1456 C C . ALA A 1 181 ? -0.073 -0.946 13.081 1.00 67.38 181 ALA A C 1
ATOM 1458 O O . ALA A 1 181 ? 1.061 -0.747 13.512 1.00 67.38 181 ALA A O 1
ATOM 1459 N N . VAL A 1 182 ? -0.296 -1.328 11.817 1.00 62.41 182 VAL A N 1
ATOM 1460 C CA . VAL A 1 182 ? 0.781 -1.723 10.890 1.00 62.41 182 VAL A CA 1
ATOM 1461 C C . VAL A 1 182 ? 1.133 -0.610 9.895 1.00 62.41 182 VAL A C 1
ATOM 1463 O O . VAL A 1 182 ? 2.309 -0.440 9.568 1.00 62.41 182 VAL A O 1
ATOM 1466 N N . GLY A 1 183 ? 0.133 0.139 9.416 1.00 69.62 183 GLY A N 1
ATOM 1467 C CA . GLY A 1 183 ? 0.286 1.168 8.379 1.00 69.62 183 GLY A CA 1
ATOM 1468 C C . GLY A 1 183 ? 0.104 2.587 8.913 1.00 69.62 183 GLY A C 1
ATOM 1469 O O . GLY A 1 183 ? 1.066 3.353 8.982 1.00 69.62 183 GLY A O 1
ATOM 1470 N N . ASP A 1 184 ? -1.111 2.919 9.342 1.00 80.75 184 ASP A N 1
ATOM 1471 C CA . ASP A 1 184 ? -1.537 4.290 9.647 1.00 80.75 184 ASP A CA 1
ATOM 1472 C C . ASP A 1 184 ? -0.672 4.973 10.701 1.00 80.75 184 ASP A C 1
ATOM 1474 O O . ASP A 1 184 ? -0.151 6.065 10.479 1.00 80.75 184 ASP A O 1
ATOM 1478 N N . LEU A 1 185 ? -0.418 4.307 11.832 1.00 81.12 185 LEU A N 1
ATOM 1479 C CA . LEU A 1 185 ? 0.400 4.880 12.906 1.00 81.12 185 LEU A CA 1
ATOM 1480 C C . LEU A 1 185 ? 1.852 5.136 12.483 1.00 81.12 185 LEU A C 1
ATOM 1482 O O . LEU A 1 185 ? 2.495 6.056 13.001 1.00 81.12 185 LEU A O 1
ATOM 1486 N N . LYS A 1 186 ? 2.376 4.354 11.533 1.00 81.44 186 LYS A N 1
ATOM 1487 C CA . LYS A 1 186 ? 3.723 4.548 10.985 1.00 81.44 186 LYS A CA 1
ATOM 1488 C C . LYS A 1 186 ? 3.757 5.790 10.098 1.00 81.44 186 LYS A C 1
ATOM 1490 O O . LYS A 1 186 ? 4.638 6.631 10.282 1.00 81.44 186 LYS A O 1
ATOM 1495 N N . CYS A 1 187 ? 2.789 5.926 9.191 1.00 83.88 187 CYS A N 1
ATOM 1496 C CA . CYS A 1 187 ? 2.628 7.108 8.340 1.00 83.88 187 CYS A CA 1
ATOM 1497 C C . CYS A 1 187 ? 2.405 8.370 9.193 1.00 83.88 187 CYS A C 1
ATOM 1499 O O . CYS A 1 187 ? 3.030 9.409 8.972 1.00 83.88 187 CYS A O 1
ATOM 1501 N N . LEU A 1 188 ? 1.586 8.269 10.243 1.00 86.81 188 LEU A N 1
ATOM 1502 C CA . LEU A 1 188 ? 1.315 9.354 11.186 1.00 86.81 188 LEU A CA 1
ATOM 1503 C C . LEU A 1 188 ? 2.579 9.796 11.940 1.00 86.81 188 LEU A C 1
ATOM 1505 O O . LEU A 1 188 ? 2.859 10.989 12.058 1.00 86.81 188 LEU A O 1
ATOM 1509 N N . SER A 1 189 ? 3.389 8.836 12.396 1.00 85.50 189 SER A N 1
ATOM 1510 C CA . SER A 1 189 ? 4.668 9.111 13.068 1.00 85.50 189 SER A CA 1
ATOM 1511 C C . SER A 1 189 ? 5.699 9.745 12.126 1.00 85.50 189 SER A C 1
ATOM 1513 O O . SER A 1 189 ? 6.479 10.596 12.549 1.00 85.50 189 SER A O 1
ATOM 1515 N N . ALA A 1 190 ? 5.690 9.370 10.841 1.00 85.44 190 ALA A N 1
ATOM 1516 C CA . ALA A 1 190 ? 6.523 9.994 9.810 1.00 85.44 190 ALA A CA 1
ATOM 1517 C C . ALA A 1 190 ? 6.060 11.417 9.442 1.00 85.44 190 ALA A C 1
ATOM 1519 O O . ALA A 1 190 ? 6.864 12.234 8.991 1.00 85.44 190 ALA A O 1
ATOM 1520 N N . THR A 1 191 ? 4.778 11.722 9.651 1.00 86.00 191 THR A N 1
ATOM 1521 C CA . THR A 1 191 ? 4.193 13.052 9.419 1.00 86.00 191 THR A CA 1
ATOM 1522 C C . THR A 1 191 ? 4.576 14.028 10.531 1.00 86.00 191 THR A C 1
ATOM 1524 O O . THR A 1 191 ? 4.963 15.167 10.269 1.00 86.00 191 THR A O 1
ATOM 1527 N N . TRP A 1 192 ? 4.535 13.575 11.788 1.00 86.62 192 TRP A N 1
ATOM 1528 C CA . TRP A 1 192 ? 4.895 14.388 12.949 1.00 86.62 192 TRP A CA 1
ATOM 1529 C C . TRP A 1 192 ? 6.038 13.770 13.747 1.00 86.62 192 TRP A C 1
ATOM 1531 O O . TRP A 1 192 ? 5.811 12.996 14.672 1.00 86.62 192 TRP A O 1
ATOM 1541 N N . HIS A 1 193 ? 7.268 14.227 13.493 1.00 78.62 193 HIS A N 1
ATOM 1542 C CA . HIS A 1 193 ? 8.455 13.798 14.247 1.00 78.62 193 HIS A CA 1
ATOM 1543 C C . HIS A 1 193 ? 8.321 13.949 15.773 1.00 78.62 193 HIS A C 1
ATOM 1545 O O . HIS A 1 193 ? 8.889 13.151 16.511 1.00 78.62 193 HIS A O 1
ATOM 1551 N N . LYS A 1 194 ? 7.512 14.904 16.261 1.00 78.75 194 LYS A N 1
ATOM 1552 C CA . LYS A 1 194 ? 7.197 15.063 17.697 1.00 78.75 194 LYS A CA 1
ATOM 1553 C C . LYS A 1 194 ? 6.574 13.807 18.328 1.00 78.75 194 LYS A C 1
ATOM 1555 O O . LYS A 1 194 ? 6.637 13.649 19.543 1.00 78.75 194 LYS A O 1
ATOM 1560 N N . LEU A 1 195 ? 5.966 12.927 17.529 1.00 76.56 195 LEU A N 1
ATOM 1561 C CA . LEU A 1 195 ? 5.419 11.647 17.985 1.00 76.56 195 LEU A CA 1
ATOM 1562 C C . LEU A 1 195 ? 6.492 10.562 18.172 1.00 76.56 195 LEU A C 1
ATOM 1564 O O . LEU A 1 195 ? 6.222 9.565 18.832 1.00 76.56 195 LEU A O 1
ATOM 1568 N N . LEU A 1 196 ? 7.703 10.745 17.633 1.00 71.31 196 LEU A N 1
ATOM 1569 C CA . LEU A 1 196 ? 8.835 9.844 17.884 1.00 71.31 196 LEU A CA 1
ATOM 1570 C C . LEU A 1 196 ? 9.418 10.051 19.287 1.00 71.31 196 LEU A C 1
ATOM 1572 O O . LEU A 1 196 ? 9.866 9.096 19.914 1.00 71.31 196 LEU A O 1
ATOM 1576 N N . GLU A 1 197 ? 9.406 11.295 19.772 1.00 76.06 197 GLU A N 1
ATOM 1577 C CA . GLU A 1 197 ? 9.865 11.656 21.120 1.00 76.06 197 GLU A CA 1
ATOM 1578 C C . GLU A 1 197 ? 8.802 11.346 22.179 1.00 76.06 197 GLU A C 1
ATOM 1580 O O . GLU A 1 197 ? 9.107 10.791 23.232 1.00 76.06 197 GLU A O 1
ATOM 1585 N N . GLU A 1 198 ? 7.542 11.678 21.883 1.00 78.88 198 GLU A N 1
ATOM 1586 C CA . GLU A 1 198 ? 6.396 11.409 22.748 1.00 78.88 198 GLU A CA 1
ATOM 1587 C C . GLU A 1 198 ? 5.340 10.604 21.970 1.00 78.88 198 GLU A C 1
ATOM 1589 O O . GLU A 1 198 ? 4.517 11.201 21.257 1.00 78.88 198 GLU A O 1
ATOM 1594 N N . PRO A 1 199 ? 5.360 9.259 22.095 1.00 80.75 199 PRO A N 1
ATOM 1595 C CA . PRO A 1 199 ? 4.455 8.371 21.377 1.00 80.75 199 PRO A CA 1
ATOM 1596 C C . PRO A 1 199 ? 2.986 8.699 21.623 1.00 80.75 199 PRO A C 1
ATOM 1598 O O . PRO A 1 199 ? 2.576 9.054 22.733 1.00 80.75 199 PRO A O 1
ATOM 1601 N N . LEU A 1 200 ? 2.175 8.532 20.579 1.00 85.25 200 LEU A N 1
ATOM 1602 C CA . LEU A 1 200 ? 0.734 8.727 20.659 1.00 85.25 200 LEU A CA 1
ATOM 1603 C C . LEU A 1 200 ? 0.130 7.735 21.665 1.00 85.25 200 LEU A C 1
ATOM 1605 O O . LEU A 1 200 ? 0.261 6.521 21.511 1.00 85.25 200 LEU A O 1
ATOM 1609 N N . LYS A 1 201 ? -0.544 8.249 22.697 1.00 88.06 201 LYS A N 1
ATOM 1610 C CA . LYS A 1 201 ? -1.309 7.410 23.624 1.00 88.06 201 LYS A CA 1
ATOM 1611 C C . LYS A 1 201 ? -2.567 6.936 22.910 1.00 88.06 201 LYS A C 1
ATOM 1613 O O . LYS A 1 201 ? -3.369 7.760 22.482 1.00 88.06 201 LYS A O 1
ATOM 1618 N N . LEU A 1 202 ? -2.725 5.622 22.795 1.00 90.00 202 LEU A N 1
ATOM 1619 C CA . LEU A 1 202 ? -3.878 4.992 22.162 1.00 90.00 202 LEU A CA 1
ATOM 1620 C C . LEU A 1 202 ? -4.781 4.419 23.253 1.00 90.00 202 LEU A C 1
ATOM 1622 O O . LEU A 1 202 ? -4.427 3.441 23.908 1.00 90.00 202 LEU A O 1
ATOM 1626 N N . ALA A 1 203 ? -5.937 5.037 23.460 1.00 90.62 203 ALA A N 1
ATOM 1627 C CA . ALA A 1 203 ? -6.983 4.544 24.351 1.00 90.62 203 ALA A CA 1
ATOM 1628 C C . ALA A 1 203 ? -8.303 4.448 23.585 1.00 90.62 203 ALA A C 1
ATOM 1630 O O . ALA A 1 203 ? -8.483 5.156 22.602 1.00 90.62 203 ALA A O 1
ATOM 1631 N N . GLY A 1 204 ? -9.229 3.587 24.017 1.00 90.56 204 GLY A N 1
ATOM 1632 C CA . GLY A 1 204 ? -10.556 3.486 23.395 1.00 90.56 204 GLY A CA 1
ATOM 1633 C C . GLY A 1 204 ? -10.504 3.160 21.899 1.00 90.56 204 GLY A C 1
ATOM 1634 O O . GLY A 1 204 ? -11.234 3.760 21.128 1.00 90.56 204 GLY A O 1
ATOM 1635 N N . MET A 1 205 ? -9.604 2.276 21.466 1.00 91.88 205 MET A N 1
ATOM 1636 C CA . MET A 1 205 ? -9.420 1.925 20.055 1.00 91.88 205 MET A CA 1
ATOM 1637 C C . MET A 1 205 ? -9.892 0.494 19.796 1.00 91.88 205 MET A C 1
ATOM 1639 O O . MET A 1 205 ? -9.521 -0.420 20.533 1.00 91.88 205 MET A O 1
ATOM 1643 N N . LEU A 1 206 ? -10.683 0.298 18.744 1.00 92.62 206 LEU A N 1
ATOM 1644 C CA . LEU A 1 206 ? -11.115 -1.005 18.256 1.00 92.62 206 LEU A CA 1
ATOM 1645 C C . LEU A 1 206 ? -10.683 -1.164 16.799 1.00 92.62 206 LEU A C 1
ATOM 1647 O O . LEU A 1 206 ? -11.227 -0.531 15.898 1.00 92.62 206 LEU A O 1
ATOM 1651 N N . ASP A 1 207 ? -9.711 -2.043 16.580 1.00 91.81 207 ASP A N 1
ATOM 1652 C CA . ASP A 1 207 ? -9.295 -2.429 15.237 1.00 91.81 207 ASP A CA 1
ATOM 1653 C C . ASP A 1 207 ? -10.224 -3.533 14.706 1.00 91.81 207 ASP A C 1
ATOM 1655 O O . ASP A 1 207 ? -10.185 -4.681 15.168 1.00 91.81 207 ASP A O 1
ATOM 1659 N N . LEU A 1 208 ? -11.072 -3.178 13.739 1.00 92.19 208 LEU A N 1
ATOM 1660 C CA . LEU A 1 208 ? -12.034 -4.076 13.108 1.00 92.19 208 LEU A CA 1
ATOM 1661 C C . LEU A 1 208 ? -11.360 -5.204 12.324 1.00 92.19 208 LEU A C 1
ATOM 1663 O O . LEU A 1 208 ? -12.008 -6.221 12.091 1.00 92.19 208 LEU A O 1
ATOM 1667 N N . LEU A 1 209 ? -10.067 -5.110 11.996 1.00 89.69 209 LEU A N 1
ATOM 1668 C CA . LEU A 1 209 ? -9.318 -6.238 11.438 1.00 89.69 209 LEU A CA 1
ATOM 1669 C C . LEU A 1 209 ? -9.303 -7.434 12.405 1.00 89.69 209 LEU A C 1
ATOM 1671 O O . LEU A 1 209 ? -9.481 -8.575 11.983 1.00 89.69 209 LEU A O 1
ATOM 1675 N N . ASN A 1 210 ? -9.168 -7.179 13.710 1.00 87.25 210 ASN A N 1
ATOM 1676 C CA . ASN A 1 210 ? -9.180 -8.230 14.735 1.00 87.25 210 ASN A CA 1
ATOM 1677 C C . ASN A 1 210 ? -10.572 -8.850 14.920 1.00 87.25 210 ASN A C 1
ATOM 1679 O O . ASN A 1 210 ? -10.692 -9.994 15.363 1.00 87.25 210 ASN A O 1
ATOM 1683 N N . VAL A 1 211 ? -11.626 -8.088 14.614 1.00 86.88 211 VAL A N 1
ATOM 1684 C CA . VAL A 1 211 ? -13.009 -8.580 14.617 1.00 86.88 211 VAL A CA 1
ATOM 1685 C C . VAL A 1 211 ? -13.270 -9.392 13.352 1.00 86.88 211 VAL A C 1
ATOM 1687 O O . VAL A 1 211 ? -13.764 -10.508 13.450 1.00 86.88 211 VAL A O 1
ATOM 1690 N N . HIS A 1 212 ? -12.853 -8.890 12.188 1.00 88.44 212 HIS A N 1
ATOM 1691 C CA . HIS A 1 212 ? -12.977 -9.556 10.890 1.00 88.44 212 HIS A CA 1
ATOM 1692 C C . HIS A 1 212 ? -12.364 -10.961 10.897 1.00 88.44 212 HIS A C 1
ATOM 1694 O O . HIS A 1 212 ? -12.982 -11.893 10.400 1.00 88.44 212 HIS A O 1
ATOM 1700 N N . GLN A 1 213 ? -11.212 -11.150 11.551 1.00 84.56 213 GLN A N 1
ATOM 1701 C CA . GLN A 1 213 ? -10.585 -12.471 11.735 1.00 84.56 213 GLN A CA 1
ATOM 1702 C C . GLN A 1 213 ? -11.471 -13.502 12.460 1.00 84.56 213 GLN A C 1
ATOM 1704 O O . GLN A 1 213 ? -11.208 -14.699 12.373 1.00 84.56 213 GLN A O 1
ATOM 1709 N N . LYS A 1 214 ? -12.476 -13.047 13.214 1.00 83.44 214 LYS A N 1
ATOM 1710 C CA . LYS A 1 214 ? -13.392 -13.883 14.003 1.00 83.44 214 LYS A CA 1
ATOM 1711 C C . LYS A 1 214 ? -14.781 -13.996 13.377 1.00 83.44 214 LYS A C 1
ATOM 1713 O O . LYS A 1 214 ? -15.556 -14.848 13.802 1.00 83.44 214 LYS A O 1
ATOM 1718 N N . VAL A 1 215 ? -15.102 -13.145 12.400 1.00 80.19 215 VAL A N 1
ATOM 1719 C CA . VAL A 1 215 ? -16.392 -13.167 11.708 1.00 80.19 215 VAL A CA 1
ATOM 1720 C C . VAL A 1 215 ? -16.515 -14.482 10.942 1.00 80.19 215 VAL A C 1
ATOM 1722 O O . VAL A 1 215 ? -15.700 -14.798 10.079 1.00 80.19 215 VAL A O 1
ATOM 1725 N N . THR A 1 216 ? -17.552 -15.248 11.265 1.00 75.56 216 THR A N 1
ATOM 1726 C CA . THR A 1 216 ? -17.929 -16.473 10.558 1.00 75.56 216 THR A CA 1
ATOM 1727 C C . THR A 1 216 ? -19.272 -16.234 9.887 1.00 75.56 216 THR A C 1
ATOM 1729 O O . THR A 1 216 ? -20.237 -15.856 10.547 1.00 75.56 216 THR A O 1
ATOM 1732 N N . ILE A 1 217 ? -19.349 -16.426 8.573 1.00 67.44 217 ILE A N 1
ATOM 1733 C CA . ILE A 1 217 ? -20.581 -16.179 7.817 1.00 67.44 217 ILE A CA 1
ATOM 1734 C C . ILE A 1 217 ? -21.385 -17.469 7.751 1.00 67.44 217 ILE A C 1
ATOM 1736 O O . ILE A 1 217 ? -20.870 -18.514 7.353 1.00 67.44 217 ILE A O 1
ATOM 1740 N N . SER A 1 218 ? -22.659 -17.385 8.131 1.00 52.72 218 SER A N 1
ATOM 1741 C CA . SER A 1 218 ? -23.608 -18.478 7.929 1.00 52.72 218 SER A CA 1
ATOM 1742 C C . SER A 1 218 ? -23.832 -18.696 6.422 1.00 52.72 218 SER A C 1
ATOM 1744 O O . SER A 1 218 ? -24.025 -17.712 5.706 1.00 52.72 218 SER A O 1
ATOM 1746 N N . PRO A 1 219 ? -23.862 -19.946 5.922 1.00 43.78 219 PRO A N 1
ATOM 1747 C CA . PRO A 1 219 ? -23.900 -20.274 4.485 1.00 43.78 219 PRO A CA 1
ATOM 1748 C C . PRO A 1 219 ? -25.111 -19.726 3.700 1.00 43.78 219 PRO A C 1
ATOM 1750 O O . PRO A 1 219 ? -25.170 -19.861 2.483 1.00 43.78 219 PRO A O 1
ATOM 1753 N N . GLU A 1 220 ? -26.075 -19.094 4.371 1.00 40.06 220 GLU A N 1
ATOM 1754 C CA . GLU A 1 220 ? -27.254 -18.465 3.765 1.00 40.06 220 GLU A CA 1
ATOM 1755 C C . GLU A 1 220 ? -26.954 -17.100 3.116 1.00 40.06 220 GLU A C 1
ATOM 1757 O O . GLU A 1 220 ? -27.683 -16.676 2.218 1.00 40.06 220 GLU A O 1
ATOM 1762 N N . VAL A 1 221 ? -25.865 -16.423 3.504 1.00 47.16 221 VAL A N 1
ATOM 1763 C CA . VAL A 1 221 ? -25.375 -15.239 2.784 1.00 47.16 221 VAL A CA 1
ATOM 1764 C C . VAL A 1 221 ? -24.430 -15.736 1.695 1.00 47.16 221 VAL A C 1
ATOM 1766 O O . VAL A 1 221 ? -23.245 -15.940 1.940 1.00 47.16 221 VAL A O 1
ATOM 1769 N N . LEU A 1 222 ? -24.980 -15.977 0.501 1.00 41.44 222 LEU A N 1
ATOM 1770 C CA . LEU A 1 222 ? -24.265 -16.370 -0.720 1.00 41.44 222 LEU A CA 1
ATOM 1771 C C . LEU A 1 222 ? -23.240 -15.297 -1.142 1.00 41.44 222 LEU A C 1
ATOM 1773 O O . LEU A 1 222 ? -23.422 -14.589 -2.132 1.00 41.44 222 LEU A O 1
ATOM 1777 N N . VAL A 1 223 ? -22.145 -15.162 -0.399 1.00 46.66 223 VAL A N 1
ATOM 1778 C CA . VAL A 1 223 ? -20.914 -14.557 -0.901 1.00 46.66 223 VAL A CA 1
ATOM 1779 C C . VAL A 1 223 ? -20.218 -15.683 -1.652 1.00 46.66 223 VAL A C 1
ATOM 1781 O O . VAL A 1 223 ? -19.760 -16.639 -1.033 1.00 46.66 223 VAL A O 1
ATOM 1784 N N . GLY A 1 224 ? -20.236 -15.631 -2.987 1.00 41.38 224 GLY A N 1
ATOM 1785 C CA . GLY A 1 224 ? -19.628 -16.669 -3.822 1.00 41.38 224 GLY A CA 1
ATOM 1786 C C . GLY A 1 224 ? -18.207 -16.988 -3.350 1.00 41.38 224 GLY A C 1
ATOM 1787 O O . GLY A 1 224 ? -17.435 -16.069 -3.073 1.00 41.38 224 GLY A O 1
ATOM 1788 N N . GLU A 1 225 ? -17.880 -18.280 -3.258 1.00 39.81 225 GLU A N 1
ATOM 1789 C CA . GLU A 1 225 ? -16.622 -18.827 -2.714 1.00 39.81 225 GLU A CA 1
ATOM 1790 C C . GLU A 1 225 ? -15.343 -18.351 -3.451 1.00 39.81 225 GLU A C 1
ATOM 1792 O O . GLU A 1 225 ? -14.237 -18.646 -3.009 1.00 39.81 225 GLU A O 1
ATOM 1797 N N . ASP A 1 226 ? -15.489 -17.528 -4.498 1.00 41.91 226 ASP A N 1
ATOM 1798 C CA . ASP A 1 226 ? -14.438 -16.906 -5.313 1.00 41.91 226 ASP A CA 1
ATOM 1799 C C . ASP A 1 226 ? -14.411 -15.360 -5.203 1.00 41.91 226 ASP A C 1
ATOM 1801 O O . ASP A 1 226 ? -14.154 -14.655 -6.186 1.00 41.91 226 ASP A O 1
ATOM 1805 N N . SER A 1 227 ? -14.721 -14.771 -4.040 1.00 52.31 227 SER A N 1
ATOM 1806 C CA . SER A 1 227 ? -14.638 -13.307 -3.894 1.00 52.31 227 SER A CA 1
ATOM 1807 C C . SER A 1 227 ? -13.190 -12.812 -4.041 1.00 52.31 227 SER A C 1
ATOM 1809 O O . SER A 1 227 ? -12.323 -13.100 -3.218 1.00 52.31 227 SER A O 1
ATOM 1811 N N . ALA A 1 228 ? -12.932 -12.014 -5.084 1.00 65.75 228 ALA A N 1
ATOM 1812 C CA . ALA A 1 228 ? -11.663 -11.312 -5.302 1.00 65.75 228 ALA A CA 1
ATOM 1813 C C . ALA A 1 228 ? -11.376 -10.229 -4.237 1.00 65.75 228 ALA A C 1
ATOM 1815 O O . ALA A 1 228 ? -10.277 -9.664 -4.198 1.00 65.75 228 ALA A O 1
ATOM 1816 N N . GLU A 1 229 ? -12.355 -9.914 -3.384 1.00 77.69 229 GLU A N 1
ATOM 1817 C CA . GLU A 1 229 ? -12.243 -8.875 -2.372 1.00 77.69 229 GLU A CA 1
ATOM 1818 C C . GLU A 1 229 ? -11.393 -9.316 -1.181 1.00 77.69 229 GLU A C 1
ATOM 1820 O O . GLU A 1 229 ? -11.421 -10.454 -0.721 1.00 77.69 229 GLU A O 1
ATOM 1825 N N . LYS A 1 230 ? -10.619 -8.367 -0.654 1.00 84.25 230 LYS A N 1
ATOM 1826 C CA . LYS A 1 230 ? -9.737 -8.541 0.505 1.00 84.25 230 LYS A CA 1
ATOM 1827 C C . LYS A 1 230 ? -9.792 -7.296 1.385 1.00 84.25 230 LYS A C 1
ATOM 1829 O O . LYS A 1 230 ? -10.152 -6.214 0.905 1.00 84.25 230 LYS A O 1
ATOM 1834 N N . GLY A 1 231 ? -9.362 -7.447 2.637 1.00 88.88 231 GLY A N 1
ATOM 1835 C CA . GLY A 1 231 ? -9.228 -6.342 3.587 1.00 88.88 231 GLY A CA 1
ATOM 1836 C C . GLY A 1 231 ? -10.578 -5.773 4.026 1.00 88.88 231 GLY A C 1
ATOM 1837 O O . GLY A 1 231 ? -11.559 -6.510 4.111 1.00 88.88 231 GLY A O 1
ATOM 1838 N N . LEU A 1 232 ? -10.619 -4.462 4.274 1.00 92.88 232 LEU A N 1
ATOM 1839 C CA . LEU A 1 232 ? -11.822 -3.753 4.716 1.00 92.88 232 LEU A CA 1
ATOM 1840 C C . LEU A 1 232 ? -12.992 -3.925 3.736 1.00 92.88 232 LEU A C 1
ATOM 1842 O O . LEU A 1 232 ? -14.103 -4.210 4.158 1.00 92.88 232 LEU A O 1
ATOM 1846 N N . SER A 1 233 ? -12.736 -3.878 2.426 1.00 92.38 233 SER A N 1
ATOM 1847 C CA . SER A 1 233 ? -13.773 -4.106 1.404 1.00 92.38 233 SER A CA 1
ATOM 1848 C C . SER A 1 233 ? -14.437 -5.479 1.511 1.00 92.38 233 SER A C 1
ATOM 1850 O O . SER A 1 233 ? -15.645 -5.588 1.314 1.00 92.38 233 SER A O 1
ATOM 1852 N N . LEU A 1 234 ? -13.673 -6.522 1.863 1.00 91.62 234 LEU A N 1
ATOM 1853 C CA . LEU A 1 234 ? -14.248 -7.844 2.101 1.00 91.62 234 LEU A CA 1
ATOM 1854 C C . LEU A 1 234 ? -15.137 -7.818 3.344 1.00 91.62 234 LEU A C 1
ATOM 1856 O O . LEU A 1 234 ? -16.269 -8.273 3.265 1.00 91.62 234 LEU A O 1
ATOM 1860 N N . LEU A 1 235 ? -14.679 -7.227 4.452 1.00 91.94 235 LEU A N 1
ATOM 1861 C CA . LEU A 1 235 ? -15.502 -7.091 5.659 1.00 91.94 235 LEU A CA 1
ATOM 1862 C C . LEU A 1 235 ? -16.809 -6.339 5.363 1.00 91.94 235 LEU A C 1
ATOM 1864 O O . LEU A 1 235 ? -17.887 -6.782 5.747 1.00 91.94 235 LEU A O 1
ATOM 1868 N N . VAL A 1 236 ? -16.721 -5.227 4.633 1.00 93.56 236 VAL A N 1
ATOM 1869 C CA . VAL A 1 236 ? -17.873 -4.420 4.215 1.00 93.56 236 VAL A CA 1
ATOM 1870 C C . VAL A 1 236 ? -18.809 -5.232 3.318 1.00 93.56 236 VAL A C 1
ATOM 1872 O O . VAL A 1 236 ? -20.017 -5.228 3.535 1.00 93.56 236 VAL A O 1
ATOM 1875 N N . GLN A 1 237 ? -18.279 -6.028 2.388 1.00 91.50 237 GLN A N 1
ATOM 1876 C CA . GLN A 1 237 ? -19.088 -6.936 1.577 1.00 91.50 237 GLN A CA 1
ATOM 1877 C C . GLN A 1 237 ? -19.787 -8.009 2.418 1.00 91.50 237 GLN A C 1
ATOM 1879 O O . GLN A 1 237 ? -20.959 -8.294 2.195 1.00 91.50 237 GLN A O 1
ATOM 1884 N N . GLN A 1 238 ? -19.085 -8.602 3.378 1.00 88.50 238 GLN A N 1
ATOM 1885 C CA . GLN A 1 238 ? -19.605 -9.675 4.222 1.00 88.50 238 GLN A CA 1
ATOM 1886 C C . GLN A 1 238 ? -20.684 -9.183 5.194 1.00 88.50 238 GLN A C 1
ATOM 1888 O O . GLN A 1 238 ? -21.647 -9.900 5.459 1.00 88.50 238 GLN A O 1
ATOM 1893 N N . VAL A 1 239 ? -20.535 -7.962 5.713 1.00 90.25 239 VAL A N 1
ATOM 1894 C CA . VAL A 1 239 ? -21.422 -7.395 6.739 1.00 90.25 239 VAL A CA 1
ATOM 1895 C C . VAL A 1 239 ? -22.549 -6.558 6.129 1.00 90.25 239 VAL A C 1
ATOM 1897 O O . VAL A 1 239 ? -23.689 -6.643 6.580 1.00 90.25 239 VAL A O 1
ATOM 1900 N N . LEU A 1 240 ? -22.253 -5.768 5.094 1.00 91.12 240 LEU A N 1
ATOM 1901 C CA . LEU A 1 240 ? -23.181 -4.816 4.462 1.00 91.12 240 LEU A CA 1
ATOM 1902 C C . LEU A 1 240 ? -23.644 -5.262 3.061 1.00 91.12 240 LEU A C 1
ATOM 1904 O O . LEU A 1 240 ? -24.476 -4.603 2.438 1.00 91.12 240 LEU A O 1
ATOM 1908 N N . GLY A 1 241 ? -23.132 -6.386 2.551 1.00 88.44 241 GLY A N 1
ATOM 1909 C CA . GLY A 1 241 ? -23.584 -7.038 1.316 1.00 88.44 241 GLY A CA 1
ATOM 1910 C C . GLY A 1 241 ? -22.934 -6.538 0.022 1.00 88.44 241 GLY A C 1
ATOM 1911 O O . GLY A 1 241 ? -23.148 -7.133 -1.035 1.00 88.44 241 GLY A O 1
ATOM 1912 N N . ARG A 1 242 ? -22.150 -5.453 0.059 1.00 90.00 242 ARG A N 1
ATOM 1913 C CA . ARG A 1 242 ? -21.500 -4.855 -1.124 1.00 90.00 242 ARG A CA 1
ATOM 1914 C C . ARG A 1 242 ? -20.071 -4.424 -0.793 1.00 90.00 242 ARG A C 1
ATOM 1916 O O . ARG A 1 242 ? -19.871 -3.921 0.304 1.00 90.00 242 ARG A O 1
ATOM 1923 N N . PRO A 1 243 ? -19.096 -4.593 -1.701 1.00 93.69 243 PRO A N 1
ATOM 1924 C CA . PRO A 1 243 ? -17.713 -4.176 -1.469 1.00 93.69 243 PRO A CA 1
ATOM 1925 C C . PRO A 1 243 ? -17.524 -2.660 -1.576 1.00 93.69 243 PRO A C 1
ATOM 1927 O O . PRO A 1 243 ? -18.367 -1.957 -2.135 1.00 93.69 243 PRO A O 1
ATOM 1930 N N . LEU A 1 244 ? -16.386 -2.163 -1.095 1.00 93.00 244 LEU A N 1
ATOM 1931 C CA . LEU A 1 244 ? -15.956 -0.779 -1.313 1.00 93.00 244 LEU A CA 1
ATOM 1932 C C . LEU A 1 244 ? -15.428 -0.594 -2.743 1.00 93.00 244 LEU A C 1
ATOM 1934 O O . LEU A 1 244 ? -14.841 -1.512 -3.320 1.00 93.00 244 LEU A O 1
ATOM 1938 N N . ASP A 1 245 ? -15.611 0.599 -3.316 1.00 90.75 245 ASP A N 1
ATOM 1939 C CA . ASP A 1 245 ? -14.944 0.950 -4.572 1.00 90.75 245 ASP A CA 1
ATOM 1940 C C . ASP A 1 245 ? -13.476 1.297 -4.294 1.00 90.75 245 ASP A C 1
ATOM 1942 O O . ASP A 1 245 ? -13.199 2.220 -3.544 1.00 90.75 245 ASP A O 1
ATOM 1946 N N . LYS A 1 246 ? -12.540 0.571 -4.913 1.00 88.69 246 LYS A N 1
ATOM 1947 C CA . LYS A 1 246 ? -11.084 0.710 -4.717 1.00 88.69 246 LYS A CA 1
ATOM 1948 C C . LYS A 1 246 ? -10.394 1.578 -5.768 1.00 88.69 246 LYS A C 1
ATOM 1950 O O . LYS A 1 246 ? -9.165 1.596 -5.845 1.00 88.69 246 LYS A O 1
ATOM 1955 N N . THR A 1 247 ? -11.157 2.257 -6.622 1.00 87.44 247 THR A N 1
ATOM 1956 C CA . THR A 1 247 ? -10.623 3.049 -7.740 1.00 87.44 247 THR A CA 1
ATOM 1957 C C . THR A 1 247 ? -9.614 4.108 -7.298 1.00 87.44 247 THR A C 1
ATOM 1959 O O . THR A 1 247 ? -8.578 4.251 -7.947 1.00 87.44 247 THR A O 1
ATOM 1962 N N . GLU A 1 248 ? -9.863 4.794 -6.184 1.00 89.44 248 GLU A N 1
ATOM 1963 C CA . GLU A 1 248 ? -9.058 5.927 -5.703 1.00 89.44 248 GLU A CA 1
ATOM 1964 C C . GLU A 1 248 ? -7.980 5.550 -4.670 1.00 89.44 248 GLU A C 1
ATOM 1966 O O . GLU A 1 248 ? -7.166 6.399 -4.316 1.00 89.44 248 GLU A O 1
ATOM 1971 N N . GLN A 1 249 ? -7.888 4.275 -4.264 1.00 87.38 249 GLN A N 1
ATOM 1972 C CA . GLN A 1 249 ? -6.918 3.793 -3.263 1.00 87.38 249 GLN A CA 1
ATOM 1973 C C . GLN A 1 249 ? -5.459 4.135 -3.620 1.00 87.38 249 GLN A C 1
ATOM 1975 O O . GLN A 1 249 ? -4.628 4.400 -2.761 1.00 87.38 249 GLN A O 1
ATOM 1980 N N . MET A 1 250 ? -5.126 4.110 -4.914 1.00 85.06 250 MET A N 1
ATOM 1981 C CA . MET A 1 250 ? -3.798 4.470 -5.428 1.00 85.06 250 MET A CA 1
ATOM 1982 C C . MET A 1 250 ? -3.820 5.794 -6.203 1.00 85.06 250 MET A C 1
ATOM 1984 O O . MET A 1 250 ? -3.111 5.934 -7.205 1.00 85.06 250 MET A O 1
ATOM 1988 N N . SER A 1 251 ? -4.680 6.736 -5.815 1.00 86.69 251 SER A N 1
ATOM 1989 C CA . SER A 1 251 ? -4.735 8.073 -6.412 1.00 86.69 251 SER A CA 1
ATOM 1990 C C . SER A 1 251 ? -3.596 8.968 -5.903 1.00 86.69 251 SER A C 1
ATOM 1992 O O . SER A 1 251 ? -2.794 8.566 -5.057 1.00 86.69 251 SER A O 1
ATOM 1994 N N . ASN A 1 252 ? -3.467 10.168 -6.473 1.00 87.31 252 ASN A N 1
ATOM 1995 C CA . ASN A 1 252 ? -2.533 11.164 -5.960 1.00 87.31 252 ASN A CA 1
ATOM 1996 C C . ASN A 1 252 ? -3.190 11.930 -4.804 1.00 87.31 252 ASN A C 1
ATOM 1998 O O . ASN A 1 252 ? -3.940 12.883 -5.032 1.00 87.31 252 ASN A O 1
ATOM 2002 N N . TRP A 1 253 ? -2.917 11.509 -3.573 1.00 92.25 253 TRP A N 1
ATOM 2003 C CA . TRP A 1 253 ? -3.512 12.090 -2.370 1.00 92.25 253 TRP A CA 1
ATOM 2004 C C . TRP A 1 253 ? -2.880 13.418 -1.942 1.00 92.25 253 TRP A C 1
ATOM 2006 O O . TRP A 1 253 ? -3.454 14.113 -1.106 1.00 92.25 253 TRP A O 1
ATOM 2016 N N . GLU A 1 254 ? -1.751 13.820 -2.534 1.00 90.12 254 GLU A N 1
ATOM 2017 C CA . GLU A 1 254 ? -1.141 15.148 -2.345 1.00 90.12 254 GLU A CA 1
ATOM 2018 C C . GLU A 1 254 ? -1.709 16.208 -3.304 1.00 90.12 254 GLU A C 1
ATOM 2020 O O . GLU A 1 254 ? -1.534 17.409 -3.086 1.00 90.12 254 GLU A O 1
ATOM 2025 N N . LYS A 1 255 ? -2.430 15.795 -4.353 1.00 86.75 255 LYS A N 1
ATOM 2026 C CA . LYS A 1 255 ? -3.054 16.710 -5.316 1.00 86.75 255 LYS A CA 1
ATOM 2027 C C . LYS A 1 255 ? -4.061 17.633 -4.630 1.00 86.75 255 LYS A C 1
ATOM 2029 O O . LYS A 1 255 ? -4.926 17.178 -3.882 1.00 86.75 255 LYS A O 1
ATOM 2034 N N . ARG A 1 256 ? -4.002 18.933 -4.932 1.00 89.50 256 ARG A N 1
ATOM 2035 C CA . ARG A 1 256 ? -4.997 19.918 -4.484 1.00 89.50 256 ARG A CA 1
ATOM 2036 C C . ARG A 1 256 ? -5.532 20.761 -5.653 1.00 89.50 256 ARG A C 1
ATOM 2038 O O . ARG A 1 256 ? -4.730 21.192 -6.482 1.00 89.50 256 ARG A O 1
ATOM 2045 N N . PRO A 1 257 ? -6.855 21.027 -5.710 1.00 90.62 257 PRO A N 1
ATOM 2046 C CA . PRO A 1 257 ? -7.899 20.437 -4.860 1.00 90.62 257 PRO A CA 1
ATOM 2047 C C . PRO A 1 257 ? -8.082 18.931 -5.137 1.00 90.62 257 PRO A C 1
ATOM 2049 O O . PRO A 1 257 ? -7.747 18.452 -6.222 1.00 90.62 257 PRO A O 1
ATOM 2052 N N . LEU A 1 258 ? -8.594 18.192 -4.148 1.00 91.88 258 LEU A N 1
ATOM 2053 C CA . LEU A 1 258 ? -8.979 16.786 -4.321 1.00 91.88 258 LEU A CA 1
ATOM 2054 C C . LEU A 1 258 ? -10.171 16.670 -5.287 1.00 91.88 258 LEU A C 1
ATOM 2056 O O . LEU A 1 258 ? -11.047 17.538 -5.301 1.00 91.88 258 LEU A O 1
ATOM 2060 N N . ARG A 1 259 ? -10.223 15.586 -6.070 1.00 90.94 259 ARG A N 1
ATOM 2061 C CA . ARG A 1 259 ? -11.390 15.248 -6.905 1.00 90.94 259 ARG A CA 1
ATOM 2062 C C . ARG A 1 259 ? -12.594 14.850 -6.056 1.00 90.94 259 ARG A C 1
ATOM 2064 O O . ARG A 1 259 ? -12.442 14.372 -4.930 1.00 90.94 259 ARG A O 1
ATOM 2071 N N . ILE A 1 260 ? -13.796 14.953 -6.624 1.00 92.31 260 ILE A N 1
ATOM 2072 C CA . ILE A 1 260 ? -15.018 14.524 -5.930 1.00 92.31 260 ILE A CA 1
ATOM 2073 C C . ILE A 1 260 ? -14.979 13.011 -5.696 1.00 92.31 260 ILE A C 1
ATOM 2075 O O . ILE A 1 260 ? -15.388 12.547 -4.633 1.00 92.31 260 ILE A O 1
ATOM 2079 N N . THR A 1 261 ? -14.427 12.241 -6.637 1.00 91.56 261 THR A N 1
ATOM 2080 C CA . THR A 1 261 ? -14.230 10.791 -6.479 1.00 91.56 261 THR A CA 1
ATOM 2081 C C . THR A 1 261 ? -13.292 10.448 -5.319 1.00 91.56 261 THR A C 1
ATOM 2083 O O . THR A 1 261 ? -13.634 9.582 -4.516 1.00 91.56 261 THR A O 1
ATOM 2086 N N . GLN A 1 262 ? -12.175 11.172 -5.165 1.00 94.00 262 GLN A N 1
ATOM 2087 C CA . GLN A 1 262 ? -11.234 11.010 -4.045 1.00 94.00 262 GLN A CA 1
ATOM 2088 C C . GLN A 1 262 ? -11.899 11.321 -2.702 1.00 94.00 262 GLN A C 1
ATOM 2090 O O . GLN A 1 262 ? -11.784 10.547 -1.755 1.00 94.00 262 GLN A O 1
ATOM 2095 N N . ILE A 1 263 ? -12.645 12.428 -2.626 1.00 95.81 263 ILE A N 1
ATOM 2096 C CA . ILE A 1 263 ? -13.397 12.802 -1.421 1.00 95.81 263 ILE A CA 1
ATOM 2097 C C . ILE A 1 263 ? -14.411 11.706 -1.081 1.00 95.81 263 ILE A C 1
ATOM 2099 O O . ILE A 1 263 ? -14.465 11.250 0.055 1.00 95.81 263 ILE A O 1
ATOM 2103 N N . ARG A 1 264 ? -15.195 11.237 -2.056 1.00 94.62 264 ARG A N 1
ATOM 2104 C CA . ARG A 1 264 ? -16.190 10.179 -1.836 1.00 94.62 264 ARG A CA 1
ATOM 2105 C C . ARG A 1 264 ? -15.559 8.872 -1.377 1.00 94.62 264 ARG A C 1
ATOM 2107 O O . ARG A 1 264 ? -16.100 8.244 -0.475 1.00 94.62 264 ARG A O 1
ATOM 2114 N N . TYR A 1 265 ? -14.434 8.482 -1.968 1.00 95.12 265 TYR A N 1
ATOM 2115 C CA . TYR A 1 265 ? -13.669 7.322 -1.523 1.00 95.12 265 TYR A CA 1
ATOM 2116 C C . TYR A 1 265 ? -13.269 7.470 -0.049 1.00 95.12 265 TYR A C 1
ATOM 2118 O O . TYR A 1 265 ? -13.651 6.643 0.771 1.00 95.12 265 TYR A O 1
ATOM 2126 N N . ALA A 1 266 ? -12.601 8.576 0.298 1.00 96.94 266 ALA A N 1
ATOM 2127 C CA . ALA A 1 266 ? -12.108 8.838 1.649 1.00 96.94 266 ALA A CA 1
ATOM 2128 C C . ALA A 1 266 ? -13.245 8.834 2.690 1.00 96.94 266 ALA A C 1
ATOM 2130 O O . ALA A 1 266 ? -13.124 8.277 3.779 1.00 96.94 266 ALA A O 1
ATOM 2131 N N . VAL A 1 267 ? -14.390 9.429 2.346 1.00 96.94 267 VAL A N 1
ATOM 2132 C CA . VAL A 1 267 ? -15.572 9.435 3.217 1.00 96.94 267 VAL A CA 1
ATOM 2133 C C . VAL A 1 267 ? -16.136 8.018 3.379 1.00 96.94 267 VAL A C 1
ATOM 2135 O O . VAL A 1 267 ? -16.514 7.649 4.490 1.00 96.94 267 VAL A O 1
ATOM 2138 N N . ALA A 1 268 ? -16.187 7.213 2.310 1.00 96.00 268 ALA A N 1
ATOM 2139 C CA . ALA A 1 268 ? -16.671 5.833 2.378 1.00 96.00 268 ALA A CA 1
ATOM 2140 C C . ALA A 1 268 ? -15.792 4.960 3.281 1.00 96.00 268 ALA A C 1
ATOM 2142 O O . ALA A 1 268 ? -16.343 4.218 4.096 1.00 96.00 268 ALA A O 1
ATOM 2143 N N . ASP A 1 269 ? -14.467 5.072 3.158 1.00 95.62 269 ASP A N 1
ATOM 2144 C CA . ASP A 1 269 ? -13.511 4.210 3.864 1.00 95.62 269 ASP A CA 1
ATOM 2145 C C . ASP A 1 269 ? -13.583 4.414 5.388 1.00 95.62 269 ASP A C 1
ATOM 2147 O O . ASP A 1 269 ? -13.651 3.447 6.145 1.00 95.62 269 ASP A O 1
ATOM 2151 N N . ALA A 1 270 ? -13.750 5.658 5.855 1.00 97.12 270 ALA A N 1
ATOM 2152 C CA . ALA A 1 270 ? -13.949 5.934 7.280 1.00 97.12 270 ALA A CA 1
ATOM 2153 C C . ALA A 1 270 ? -15.383 5.671 7.772 1.00 97.12 270 ALA A C 1
ATOM 2155 O O . ALA A 1 270 ? -15.579 5.147 8.872 1.00 97.12 270 ALA A O 1
ATOM 2156 N N . TYR A 1 271 ? -16.409 6.039 6.993 1.00 97.44 271 TYR A N 1
ATOM 2157 C CA . TYR A 1 271 ? -17.803 5.920 7.441 1.00 97.44 271 TYR A CA 1
ATOM 2158 C C . TYR A 1 271 ? -18.279 4.465 7.480 1.00 97.44 271 TYR A C 1
ATOM 2160 O O . TYR A 1 271 ? -19.031 4.092 8.380 1.00 97.44 271 TYR A O 1
ATOM 2168 N N . CYS A 1 272 ? -17.804 3.611 6.566 1.00 97.06 272 CYS A N 1
ATOM 2169 C CA . CYS A 1 272 ? -18.188 2.198 6.550 1.00 97.06 272 CYS A CA 1
ATOM 2170 C C . CYS A 1 272 ? -17.822 1.467 7.854 1.00 97.06 272 CYS A C 1
ATOM 2172 O O . CYS A 1 272 ? -18.506 0.518 8.230 1.00 97.06 272 CYS A O 1
ATOM 2174 N N . LEU A 1 273 ? -16.803 1.937 8.588 1.00 97.31 273 LEU A N 1
ATOM 2175 C CA . LEU A 1 273 ? -16.416 1.394 9.892 1.00 97.31 273 LEU A CA 1
ATOM 2176 C C . LEU A 1 273 ? -17.558 1.516 10.910 1.00 97.31 273 LEU A C 1
ATOM 2178 O O . LEU A 1 273 ? -17.786 0.588 11.686 1.00 97.31 273 LEU A O 1
ATOM 2182 N N . LEU A 1 274 ? -18.299 2.631 10.884 1.00 96.25 274 LEU A N 1
ATOM 2183 C CA . LEU A 1 274 ? -19.457 2.862 11.752 1.00 96.25 274 LEU A CA 1
ATOM 2184 C C . LEU A 1 274 ? -20.605 1.912 11.403 1.00 96.25 274 LEU A C 1
ATOM 2186 O O . LEU A 1 274 ? -21.167 1.279 12.298 1.00 96.25 274 LEU A O 1
ATOM 2190 N N . ASP A 1 275 ? -20.920 1.777 10.114 1.00 95.06 275 ASP A N 1
ATOM 2191 C CA . ASP A 1 275 ? -22.000 0.908 9.635 1.00 95.06 275 ASP A CA 1
ATOM 2192 C C . ASP A 1 275 ? -21.702 -0.567 9.921 1.00 95.06 275 ASP A C 1
ATOM 2194 O O . ASP A 1 275 ? -22.547 -1.286 10.461 1.00 95.06 275 ASP A O 1
ATOM 2198 N N . VAL A 1 276 ? -20.472 -1.009 9.642 1.00 94.88 276 VAL A N 1
ATOM 2199 C CA . VAL A 1 276 ? -20.004 -2.359 9.976 1.00 94.88 276 VAL A CA 1
ATOM 2200 C C . VAL A 1 276 ? -20.110 -2.600 11.477 1.00 94.88 276 VAL A C 1
ATOM 2202 O O . VAL A 1 276 ? -20.696 -3.598 11.897 1.00 94.88 276 VAL A O 1
ATOM 2205 N N . TYR A 1 277 ? -19.586 -1.690 12.301 1.00 95.50 277 TYR A N 1
ATOM 2206 C CA . TYR A 1 277 ? -19.638 -1.835 13.754 1.00 95.50 277 TYR A CA 1
ATOM 2207 C C . TYR A 1 277 ? -21.076 -1.885 14.279 1.00 95.50 277 TYR A C 1
ATOM 2209 O O . TYR A 1 277 ? -21.378 -2.709 15.143 1.00 95.50 277 TYR A O 1
ATOM 2217 N N . SER A 1 278 ? -21.969 -1.054 13.739 1.00 93.31 278 SER A N 1
ATOM 2218 C CA . SER A 1 278 ? -23.392 -1.033 14.086 1.00 93.31 278 SER A CA 1
ATOM 2219 C C . SER A 1 278 ? -24.064 -2.380 13.800 1.00 93.31 278 SER A C 1
ATOM 2221 O O . SER A 1 278 ? -24.707 -2.963 14.679 1.00 93.31 278 SER A O 1
ATOM 2223 N N . VAL A 1 279 ? -23.848 -2.940 12.604 1.00 92.25 279 VAL A N 1
ATOM 2224 C CA . VAL A 1 279 ? -24.415 -4.240 12.221 1.00 92.25 279 VAL A CA 1
ATOM 2225 C C . VAL A 1 279 ? -23.842 -5.370 13.076 1.00 92.25 279 VAL A C 1
ATOM 2227 O O . VAL A 1 279 ? -24.619 -6.132 13.655 1.00 92.25 279 VAL A O 1
ATOM 2230 N N . LEU A 1 280 ? -22.516 -5.439 13.231 1.00 90.50 280 LEU A N 1
ATOM 2231 C CA . LEU A 1 280 ? -21.856 -6.461 14.051 1.00 90.50 280 LEU A CA 1
ATOM 2232 C C . LEU A 1 280 ? -22.299 -6.401 15.519 1.00 90.50 280 LEU A C 1
ATOM 2234 O O . LEU A 1 280 ? -22.523 -7.440 16.133 1.00 90.50 280 LEU A O 1
ATOM 2238 N N . SER A 1 281 ? -22.473 -5.196 16.067 1.00 89.69 281 SER A N 1
ATOM 2239 C CA . SER A 1 281 ? -22.916 -5.001 17.453 1.00 89.69 281 SER A CA 1
ATOM 2240 C C . SER A 1 281 ? -24.394 -5.335 17.652 1.00 89.69 281 SER A C 1
ATOM 2242 O O . SER A 1 281 ? -24.774 -5.804 18.720 1.00 89.69 281 SER A O 1
ATOM 2244 N N . SER A 1 282 ? -25.237 -5.105 16.640 1.00 89.81 282 SER A N 1
ATOM 2245 C CA . SER A 1 282 ? -26.675 -5.398 16.719 1.00 89.81 282 SER A CA 1
ATOM 2246 C C . SER A 1 282 ? -27.014 -6.881 16.545 1.00 89.81 282 SER A C 1
ATOM 2248 O O . SER A 1 282 ? -28.055 -7.325 17.029 1.00 89.81 282 SER A O 1
ATOM 2250 N N . LYS A 1 283 ? -26.167 -7.646 15.841 1.00 84.06 283 LYS A N 1
ATOM 2251 C CA . LYS A 1 283 ? -26.411 -9.057 15.497 1.00 84.06 283 LYS A CA 1
ATOM 2252 C C . LYS A 1 283 ? -25.138 -9.913 15.603 1.00 84.06 283 LYS A C 1
ATOM 2254 O O . LYS A 1 283 ? -24.770 -10.558 14.621 1.00 84.06 283 LYS A O 1
ATOM 2259 N N . PRO A 1 284 ? -24.455 -9.959 16.761 1.00 84.19 284 PRO A N 1
ATOM 2260 C CA . PRO A 1 284 ? -23.167 -10.647 16.885 1.00 84.19 284 PRO A CA 1
ATOM 2261 C C . PRO A 1 284 ? -23.262 -12.143 16.542 1.00 84.19 284 PRO A C 1
ATOM 2263 O O . PRO A 1 284 ? -22.395 -12.678 15.852 1.00 84.19 284 PRO A O 1
ATOM 2266 N N . GLU A 1 285 ? -24.364 -12.793 16.924 1.00 82.88 285 GLU A N 1
ATOM 2267 C CA . GLU A 1 285 ? -24.603 -14.221 16.683 1.00 82.88 285 GLU A CA 1
ATOM 2268 C C . GLU A 1 285 ? -24.652 -14.581 15.192 1.00 82.88 285 GLU A C 1
ATOM 2270 O O . GLU A 1 285 ? -24.134 -15.624 14.794 1.00 82.88 285 GLU A O 1
ATOM 2275 N N . GLN A 1 286 ? -25.205 -13.698 14.347 1.00 82.88 286 GLN A N 1
ATOM 2276 C CA . GLN A 1 286 ? -25.293 -13.911 12.895 1.00 82.88 286 GLN A CA 1
ATOM 2277 C C . GLN A 1 286 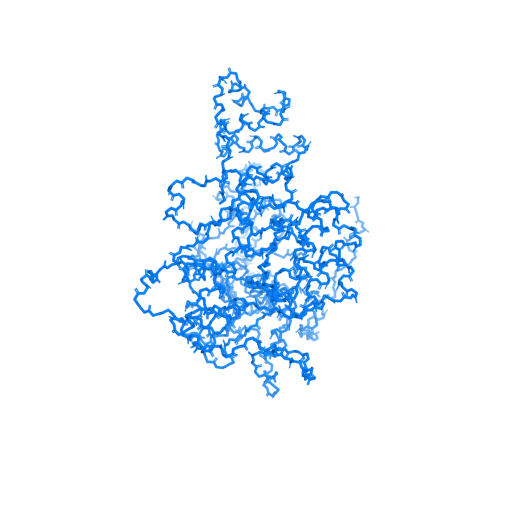? -23.903 -14.036 12.247 1.00 82.88 286 GLN A C 1
ATOM 2279 O O . GLN A 1 286 ? -23.756 -14.680 11.206 1.00 82.88 286 GLN A O 1
ATOM 2284 N N . PHE A 1 287 ? -22.893 -13.439 12.884 1.00 82.12 287 PHE A N 1
ATOM 2285 C CA . PHE A 1 287 ? -21.503 -13.412 12.439 1.00 82.12 287 PHE A CA 1
ATOM 2286 C C . PHE A 1 287 ? -20.591 -14.315 13.285 1.00 82.12 287 PHE A C 1
ATOM 2288 O O . PHE A 1 287 ? -19.367 -14.196 13.204 1.00 82.12 287 PHE A O 1
ATOM 2295 N N . GLY A 1 288 ? -21.155 -15.198 14.120 1.00 75.50 288 GLY A N 1
ATOM 2296 C CA . GLY A 1 288 ? -20.385 -16.096 14.987 1.00 75.50 288 GLY A CA 1
ATOM 2297 C C . GLY A 1 288 ? -19.576 -15.380 16.075 1.00 75.50 288 GLY A C 1
ATOM 2298 O O . GLY A 1 288 ? -18.619 -15.947 16.602 1.00 75.50 288 GLY A O 1
ATOM 2299 N N . LEU A 1 289 ? -19.931 -14.135 16.405 1.00 78.62 289 LEU A N 1
ATOM 2300 C CA . LEU A 1 289 ? -19.282 -13.359 17.455 1.00 78.62 289 LEU A CA 1
ATOM 2301 C C . LEU A 1 289 ? -19.978 -13.614 18.803 1.00 78.62 289 LEU A C 1
ATOM 2303 O O . LEU A 1 289 ? -21.207 -13.702 18.850 1.00 78.62 289 LEU A O 1
ATOM 2307 N N . PRO A 1 290 ? -19.224 -13.720 19.913 1.00 67.88 290 PRO A N 1
ATOM 2308 C CA . PRO A 1 290 ? -19.818 -13.852 21.236 1.00 67.88 290 PRO A CA 1
ATOM 2309 C C . PRO A 1 290 ? -20.639 -12.603 21.579 1.00 67.88 290 PRO A C 1
ATOM 2311 O O . PRO A 1 290 ? -20.236 -11.478 21.271 1.00 67.88 290 PRO A O 1
ATOM 2314 N N . GLU A 1 291 ? -21.786 -12.807 22.226 1.00 50.66 291 GLU A N 1
ATOM 2315 C CA . GLU A 1 291 ? -22.672 -11.733 22.671 1.00 50.66 291 GLU A CA 1
ATOM 2316 C C . GLU A 1 291 ? -21.893 -10.755 23.567 1.00 50.66 291 GLU A C 1
ATOM 2318 O O . GLU A 1 291 ? -21.365 -11.110 24.626 1.00 50.66 291 GLU A O 1
ATOM 2323 N N . CYS A 1 292 ? -21.749 -9.516 23.102 1.00 45.03 292 CYS A N 1
ATOM 2324 C CA . CYS A 1 292 ? -21.011 -8.493 23.824 1.00 45.03 292 CYS A CA 1
ATOM 2325 C C . CYS A 1 292 ? -21.888 -7.954 24.959 1.00 45.03 292 CYS A C 1
ATOM 2327 O O . CYS A 1 292 ? -22.718 -7.070 24.752 1.00 45.03 292 CYS A O 1
ATOM 2329 N N . GLN A 1 293 ? -21.683 -8.453 26.180 1.00 34.62 293 GLN A N 1
ATOM 2330 C CA . GLN A 1 293 ? -22.136 -7.754 27.380 1.00 34.62 293 GLN A CA 1
ATOM 2331 C C . GLN A 1 293 ? -21.397 -6.418 27.456 1.00 34.62 293 GLN A C 1
ATOM 2333 O O . GLN A 1 293 ? -20.226 -6.402 27.808 1.00 34.62 293 GLN A O 1
ATOM 2338 N N . GLY A 1 294 ? -22.093 -5.342 27.074 1.00 35.44 294 GLY A N 1
ATOM 2339 C CA . GLY A 1 294 ? -21.871 -3.942 27.446 1.00 35.44 294 GLY A CA 1
ATOM 2340 C C . GLY A 1 294 ? -20.435 -3.416 27.398 1.00 35.44 294 GLY A C 1
ATOM 2341 O O . GLY A 1 294 ? -19.572 -3.846 28.149 1.00 35.44 294 GLY A O 1
ATOM 2342 N N . ALA A 1 295 ? -20.212 -2.373 26.600 1.00 35.72 295 ALA A N 1
ATOM 2343 C CA . ALA A 1 295 ? -19.001 -1.561 26.616 1.00 35.72 295 ALA A CA 1
ATOM 2344 C C . ALA A 1 295 ? -18.564 -1.170 28.049 1.00 35.72 295 ALA A C 1
ATOM 2346 O O . ALA A 1 295 ? -18.992 -0.162 28.606 1.00 35.72 295 ALA A O 1
ATOM 2347 N N . GLN A 1 296 ? -17.675 -1.963 28.639 1.00 32.69 296 GLN A N 1
ATOM 2348 C CA . GLN A 1 296 ? -16.814 -1.573 29.740 1.00 32.69 296 GLN A CA 1
ATOM 2349 C C . GLN A 1 296 ? -15.396 -1.866 29.290 1.00 32.69 296 GLN A C 1
ATOM 2351 O O . GLN A 1 296 ? -15.035 -3.001 28.984 1.00 32.69 296 GLN A O 1
ATOM 2356 N N . GLY A 1 297 ? -14.629 -0.783 29.163 1.00 36.25 297 GLY A N 1
ATOM 2357 C CA . GLY A 1 297 ? -13.261 -0.807 28.688 1.00 36.25 297 GLY A CA 1
ATOM 2358 C C . GLY A 1 297 ? -12.459 -1.883 29.402 1.00 36.25 297 GLY A C 1
ATOM 2359 O O . GLY A 1 297 ? -12.367 -1.901 30.630 1.00 36.25 297 GLY A O 1
ATOM 2360 N N . VAL A 1 298 ? -11.847 -2.758 28.610 1.00 29.72 298 VAL A N 1
ATOM 2361 C CA . VAL A 1 298 ? -10.779 -3.626 29.087 1.00 29.72 298 VAL A CA 1
ATOM 2362 C C . VAL A 1 298 ? -9.623 -2.705 29.472 1.00 29.72 298 VAL A C 1
ATOM 2364 O O . VAL A 1 298 ? -8.870 -2.224 28.629 1.00 29.72 298 VAL A O 1
ATOM 2367 N N . SER A 1 299 ? -9.541 -2.387 30.763 1.00 27.64 299 SER A N 1
ATOM 2368 C CA . SER A 1 299 ? -8.361 -1.794 31.374 1.00 27.64 299 SER A CA 1
ATOM 2369 C C . SER A 1 299 ? -7.257 -2.845 31.335 1.00 27.64 299 SER A C 1
ATOM 2371 O O . SER A 1 299 ? -7.251 -3.785 32.125 1.00 27.64 299 SER A O 1
ATOM 2373 N N . SER A 1 300 ? -6.337 -2.715 30.385 1.00 25.09 300 SER A N 1
ATOM 2374 C CA . SER A 1 300 ? -5.050 -3.394 30.458 1.00 25.09 300 SER A CA 1
ATOM 2375 C C . SER A 1 300 ? -4.113 -2.531 31.301 1.00 25.09 300 SER A C 1
ATOM 2377 O O . SER A 1 300 ? -3.530 -1.564 30.806 1.00 25.09 300 SER A O 1
ATOM 2379 N N . THR A 1 301 ? -3.978 -2.852 32.585 1.00 22.94 301 THR A N 1
ATOM 2380 C CA . THR A 1 301 ? -2.775 -2.482 33.337 1.00 22.94 301 THR A CA 1
ATOM 2381 C C . THR A 1 301 ? -1.584 -3.285 32.799 1.00 22.94 301 THR A C 1
ATOM 2383 O O . THR A 1 301 ? -1.763 -4.407 32.317 1.00 22.94 301 THR A O 1
ATOM 2386 N N . PRO A 1 302 ? -0.372 -2.705 32.807 1.00 28.61 302 PRO A N 1
ATOM 2387 C CA . PRO A 1 302 ? 0.763 -3.239 32.072 1.00 28.61 302 PRO A CA 1
ATOM 2388 C C . PRO A 1 302 ? 1.294 -4.480 32.786 1.00 28.61 302 PRO A C 1
ATOM 2390 O O . PRO A 1 302 ? 1.892 -4.382 33.855 1.00 28.61 302 PRO A O 1
ATOM 2393 N N . SER A 1 303 ? 1.088 -5.658 32.200 1.00 22.81 303 SER A N 1
ATOM 2394 C CA . SER A 1 303 ? 1.942 -6.791 32.522 1.00 22.81 303 SER A CA 1
ATOM 2395 C C . SER A 1 303 ? 3.260 -6.576 31.792 1.00 22.81 303 SER A C 1
ATOM 2397 O O . SER A 1 303 ? 3.314 -6.650 30.564 1.00 22.81 303 SER A O 1
ATOM 2399 N N . ASP A 1 304 ? 4.315 -6.299 32.552 1.00 28.88 304 ASP A N 1
ATOM 2400 C CA . ASP A 1 304 ? 5.689 -6.509 32.118 1.00 28.88 304 ASP A CA 1
ATOM 2401 C C . ASP A 1 304 ? 5.791 -7.901 31.487 1.00 28.88 304 ASP A C 1
ATOM 2403 O O . ASP A 1 304 ? 5.708 -8.929 32.161 1.00 28.88 304 ASP A O 1
ATOM 2407 N N . THR A 1 305 ? 5.887 -7.962 30.165 1.00 26.23 305 THR A N 1
ATOM 2408 C CA . THR A 1 305 ? 6.235 -9.195 29.461 1.00 26.23 305 THR A CA 1
ATOM 2409 C C . THR A 1 305 ? 6.972 -8.824 28.185 1.00 26.23 305 THR A C 1
ATOM 2411 O O . THR A 1 305 ? 6.391 -8.423 27.185 1.00 26.23 305 THR A O 1
ATOM 2414 N N . GLU A 1 306 ? 8.296 -8.871 28.320 1.00 27.48 306 GLU A N 1
ATOM 2415 C CA . GLU A 1 306 ? 9.313 -9.128 27.303 1.00 27.48 306 GLU A CA 1
ATOM 2416 C C . GLU A 1 306 ? 9.046 -8.655 25.863 1.00 27.48 306 GLU A C 1
ATOM 2418 O O . GLU A 1 306 ? 8.278 -9.225 25.089 1.00 27.48 306 GLU A O 1
ATOM 2423 N N . LYS A 1 307 ? 9.868 -7.681 25.453 1.00 36.97 307 LYS A N 1
ATOM 2424 C CA . LYS A 1 307 ? 10.290 -7.493 24.063 1.00 36.97 307 LYS A CA 1
ATOM 2425 C C . LYS A 1 307 ? 10.617 -8.845 23.411 1.00 36.97 307 LYS A C 1
ATOM 2427 O O . LYS A 1 307 ? 11.526 -9.538 23.858 1.00 36.97 307 LYS A O 1
ATOM 2432 N N . GLY A 1 308 ? 9.959 -9.134 22.288 1.00 36.44 308 GLY A N 1
ATOM 2433 C CA . GLY A 1 308 ? 10.382 -10.156 21.327 1.00 36.44 308 GLY A CA 1
ATOM 2434 C C . GLY A 1 308 ? 9.338 -11.235 21.068 1.00 36.44 308 GLY A C 1
ATOM 2435 O O . GLY A 1 308 ? 9.499 -12.367 21.512 1.00 36.44 308 GLY A O 1
ATOM 2436 N N . LEU A 1 309 ? 8.297 -10.941 20.282 1.00 34.38 309 LEU A N 1
ATOM 2437 C CA . LEU A 1 309 ? 7.376 -11.991 19.850 1.00 34.38 309 LEU A CA 1
ATOM 2438 C C . LEU A 1 309 ? 7.939 -12.727 18.622 1.00 34.38 309 LEU A C 1
ATOM 2440 O O . LEU A 1 309 ? 7.739 -12.352 17.468 1.00 34.38 309 LEU A O 1
ATOM 2444 N N . LEU A 1 310 ? 8.693 -13.789 18.906 1.00 37.66 310 LEU A N 1
ATOM 2445 C CA . LEU A 1 310 ? 8.754 -14.986 18.075 1.00 37.66 310 LEU A CA 1
ATOM 2446 C C . LEU A 1 310 ? 7.489 -15.800 18.377 1.00 37.66 310 LEU A C 1
ATOM 2448 O O . LEU A 1 310 ? 7.334 -16.326 19.477 1.00 37.66 310 LEU A O 1
ATOM 2452 N N . CYS A 1 311 ? 6.571 -15.917 17.416 1.00 39.53 311 CYS A N 1
ATOM 2453 C CA . CYS A 1 311 ? 5.513 -16.923 17.498 1.00 39.53 311 CYS A CA 1
ATOM 2454 C C . CYS A 1 311 ? 6.040 -18.236 16.902 1.00 39.53 311 CYS A C 1
ATOM 2456 O O . CYS A 1 311 ? 5.833 -18.563 15.738 1.00 39.53 311 CYS A O 1
ATOM 2458 N N . GLY A 1 312 ? 6.804 -18.928 17.733 1.00 40.31 312 GLY A N 1
ATOM 2459 C CA . GLY A 1 312 ? 7.591 -20.126 17.472 1.00 40.31 312 GLY A CA 1
ATOM 2460 C C . GLY A 1 312 ? 8.614 -20.158 18.602 1.00 40.31 312 GLY A C 1
ATOM 2461 O O . GLY A 1 312 ? 9.120 -19.100 18.958 1.00 40.31 312 GLY A O 1
ATOM 2462 N N . LYS A 1 313 ? 8.812 -21.299 19.264 1.00 33.34 313 LYS A N 1
ATOM 2463 C CA . LYS A 1 313 ? 9.582 -21.416 20.519 1.00 33.34 313 LYS A CA 1
ATOM 2464 C C . LYS A 1 313 ? 10.918 -20.639 20.486 1.00 33.34 313 LYS A C 1
ATOM 2466 O O . LYS A 1 313 ? 11.463 -20.378 19.413 1.00 33.34 313 LYS A O 1
ATOM 2471 N N . LYS A 1 314 ? 11.441 -20.304 21.680 1.00 37.75 314 LYS A N 1
ATOM 2472 C CA . LYS A 1 314 ? 12.817 -19.807 21.909 1.00 37.75 314 LYS A CA 1
ATOM 2473 C C . LYS A 1 314 ? 13.813 -20.477 20.944 1.00 37.75 314 LYS A C 1
ATOM 2475 O O . LYS A 1 314 ? 13.564 -21.635 20.595 1.00 37.75 314 LYS A O 1
ATOM 2480 N N . PRO A 1 315 ? 14.901 -19.785 20.528 1.00 42.03 315 PRO A N 1
ATOM 2481 C CA . PRO A 1 315 ? 15.929 -20.367 19.664 1.00 42.03 315 PRO A CA 1
ATOM 2482 C C . PRO A 1 315 ? 16.196 -21.806 20.092 1.00 42.03 315 PRO A C 1
ATOM 2484 O O . PRO A 1 315 ? 16.277 -22.080 21.289 1.00 42.03 315 PRO A O 1
ATOM 2487 N N . LEU A 1 316 ? 16.223 -22.715 19.120 1.00 48.69 316 LEU A N 1
ATOM 2488 C CA . LEU A 1 316 ? 16.488 -24.138 19.314 1.00 48.69 316 LEU A CA 1
ATOM 2489 C C . LEU A 1 316 ? 17.926 -24.304 19.850 1.00 48.69 316 LEU A C 1
ATOM 2491 O O . LEU A 1 316 ? 18.842 -24.685 19.124 1.00 48.69 316 LEU A O 1
ATOM 2495 N N . GLU A 1 317 ? 18.145 -23.948 21.116 1.00 40.12 317 GLU A N 1
ATOM 2496 C CA . GLU A 1 317 ? 19.405 -24.091 21.832 1.00 40.12 317 GLU A CA 1
ATOM 2497 C C . GLU A 1 317 ? 19.687 -25.590 21.961 1.00 40.12 317 GLU A C 1
ATOM 2499 O O . GLU A 1 317 ? 18.993 -26.310 22.676 1.00 40.12 317 GLU A O 1
ATOM 2504 N N . GLY A 1 318 ? 20.672 -26.071 21.196 1.00 51.56 318 GLY A N 1
ATOM 2505 C CA . GLY A 1 318 ? 21.126 -27.464 21.227 1.00 51.56 318 GLY A CA 1
ATOM 2506 C C . GLY A 1 318 ? 21.255 -28.160 19.869 1.00 51.56 318 GLY A C 1
ATOM 2507 O O . GLY A 1 318 ? 21.778 -29.270 19.829 1.00 51.56 318 GLY A O 1
ATOM 2508 N N . PHE A 1 319 ? 20.832 -27.546 18.757 1.00 59.69 319 PHE A N 1
ATOM 2509 C CA . PHE A 1 319 ? 21.003 -28.144 17.424 1.00 59.69 319 PHE A CA 1
ATOM 2510 C C . PHE A 1 319 ? 22.336 -27.728 16.779 1.00 59.69 319 PHE A C 1
ATOM 2512 O O . PHE A 1 319 ? 22.736 -26.563 16.902 1.00 59.69 319 PHE A O 1
ATOM 2519 N N . PRO A 1 320 ? 23.036 -28.649 16.086 1.00 73.62 320 PRO A N 1
ATOM 2520 C CA . PRO A 1 320 ? 24.271 -28.324 15.380 1.00 73.62 320 PRO A CA 1
ATOM 2521 C C . PRO A 1 320 ? 24.018 -27.246 14.311 1.00 73.62 320 PRO A C 1
ATOM 2523 O O . PRO A 1 320 ? 22.906 -27.164 13.784 1.00 73.62 320 PRO A O 1
ATOM 2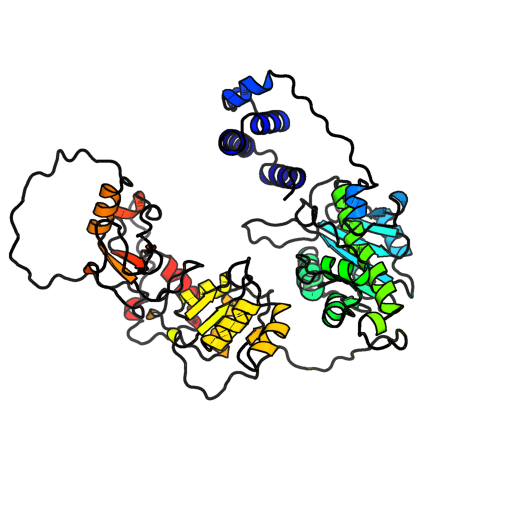526 N N . PRO A 1 321 ? 25.021 -26.408 13.991 1.00 80.62 321 PRO A N 1
ATOM 2527 C CA . PRO A 1 321 ? 24.877 -25.390 12.958 1.00 80.62 321 PRO A CA 1
ATOM 2528 C C . PRO A 1 321 ? 24.520 -26.036 11.617 1.00 80.62 321 PRO A C 1
ATOM 2530 O O . PRO A 1 321 ? 25.173 -26.990 11.188 1.00 80.62 321 PRO A O 1
ATOM 2533 N N . LEU A 1 322 ? 23.482 -25.512 10.964 1.00 86.25 322 LEU A N 1
ATOM 2534 C CA . LEU A 1 322 ? 23.022 -26.014 9.672 1.00 86.25 322 LEU A CA 1
ATOM 2535 C C . LEU A 1 322 ? 23.689 -25.232 8.530 1.00 86.25 322 LEU A C 1
ATOM 2537 O O . LEU A 1 322 ? 23.725 -23.996 8.575 1.00 86.25 322 LEU A O 1
ATOM 2541 N N . PRO A 1 323 ? 24.195 -25.911 7.485 1.00 88.56 323 PRO A N 1
ATOM 2542 C CA . PRO A 1 323 ? 24.638 -25.234 6.276 1.00 88.56 323 PRO A CA 1
ATOM 2543 C C . PRO A 1 323 ? 23.425 -24.632 5.539 1.00 88.56 323 PRO A C 1
ATOM 2545 O O . PRO A 1 323 ? 22.349 -25.244 5.539 1.00 88.56 323 PRO A O 1
ATOM 2548 N N . PRO A 1 324 ? 23.569 -23.471 4.871 1.00 90.81 324 PRO A N 1
ATOM 2549 C CA . PRO A 1 324 ? 22.450 -22.789 4.213 1.00 90.81 324 PRO A CA 1
ATOM 2550 C C . PRO A 1 324 ? 21.657 -23.671 3.243 1.00 90.81 324 PRO A C 1
ATOM 2552 O O . PRO A 1 324 ? 20.433 -23.587 3.197 1.00 90.81 324 PRO A O 1
ATOM 2555 N N . GLN A 1 325 ? 22.327 -24.580 2.527 1.00 88.50 325 GLN A N 1
ATOM 2556 C CA . GLN A 1 325 ? 21.707 -25.461 1.532 1.00 88.50 325 GLN A CA 1
ATOM 2557 C C . GLN A 1 325 ? 20.705 -26.457 2.133 1.00 88.50 325 GLN A C 1
ATOM 2559 O O . GLN A 1 325 ? 19.839 -26.958 1.414 1.00 88.50 325 GLN A O 1
ATOM 2564 N N . GLN A 1 326 ? 20.828 -26.771 3.427 1.00 89.56 326 GLN A N 1
ATOM 2565 C CA . GLN A 1 326 ? 19.912 -27.673 4.131 1.00 89.56 326 GLN A CA 1
ATOM 2566 C C . GLN A 1 326 ? 18.687 -26.945 4.684 1.00 89.56 326 GLN A C 1
ATOM 2568 O O . GLN A 1 326 ? 17.680 -27.587 4.984 1.00 89.56 326 GLN A O 1
ATOM 2573 N N . PHE A 1 327 ? 18.738 -25.617 4.791 1.00 93.06 327 PHE A N 1
ATOM 2574 C CA . PHE A 1 327 ? 17.586 -24.836 5.199 1.00 93.06 327 PHE A CA 1
ATOM 2575 C C . PHE A 1 327 ? 16.716 -24.523 3.983 1.00 93.06 327 PHE A C 1
ATOM 2577 O O . PHE A 1 327 ? 17.114 -23.778 3.087 1.00 93.06 327 PHE A O 1
ATOM 2584 N N . ARG A 1 328 ? 15.520 -25.119 3.945 1.00 94.00 328 ARG A N 1
ATOM 2585 C CA . ARG A 1 328 ? 14.566 -24.935 2.851 1.00 94.00 328 ARG A CA 1
ATOM 2586 C C . ARG A 1 328 ? 13.380 -24.114 3.312 1.00 94.00 328 ARG A C 1
ATOM 2588 O O . ARG A 1 328 ? 12.687 -24.497 4.255 1.00 94.00 328 ARG A O 1
ATOM 2595 N N . VAL A 1 329 ? 13.118 -23.019 2.613 1.00 94.19 329 VAL A N 1
ATOM 2596 C CA . VAL A 1 329 ? 12.029 -22.099 2.934 1.00 94.19 329 VAL A CA 1
ATOM 2597 C C . VAL A 1 329 ? 11.125 -21.824 1.745 1.00 94.19 329 VAL A C 1
ATOM 2599 O O . VAL A 1 329 ? 11.515 -21.977 0.583 1.00 94.19 329 VAL A O 1
ATOM 2602 N N . VAL A 1 330 ? 9.903 -21.409 2.060 1.00 91.75 330 VAL A N 1
ATOM 2603 C CA . VAL A 1 330 ? 8.959 -20.803 1.124 1.00 91.75 330 VAL A CA 1
ATOM 2604 C C . VAL A 1 330 ? 8.678 -19.388 1.607 1.00 91.75 330 VAL A C 1
ATOM 2606 O O . VAL A 1 330 ? 8.186 -19.220 2.718 1.00 91.75 330 VAL A O 1
ATOM 2609 N N . CYS A 1 331 ? 8.990 -18.386 0.793 1.00 88.88 331 CYS A N 1
ATOM 2610 C CA . CYS A 1 331 ? 8.595 -17.005 1.044 1.00 88.88 331 CYS A CA 1
ATOM 2611 C C . CYS A 1 331 ? 7.266 -16.721 0.349 1.00 88.88 331 CYS A C 1
ATOM 2613 O O . CYS A 1 331 ? 7.095 -17.048 -0.830 1.00 88.88 331 CYS A O 1
ATOM 2615 N N . ASP A 1 332 ? 6.351 -16.072 1.065 1.00 80.25 332 ASP A N 1
ATOM 2616 C CA . ASP A 1 332 ? 5.161 -15.495 0.447 1.00 80.25 332 ASP A CA 1
ATOM 2617 C C . ASP A 1 332 ? 5.512 -14.385 -0.570 1.00 80.25 332 ASP A C 1
ATOM 2619 O O . ASP A 1 332 ? 6.660 -13.942 -0.696 1.00 80.25 332 ASP A O 1
ATOM 2623 N N . SER A 1 333 ? 4.501 -13.925 -1.309 1.00 74.00 333 SER A N 1
ATOM 2624 C CA . SER A 1 333 ? 4.651 -12.898 -2.345 1.00 74.00 333 SER A CA 1
ATOM 2625 C C . SER A 1 333 ? 5.098 -11.532 -1.812 1.00 74.00 333 SER A C 1
ATOM 2627 O O . SER A 1 333 ? 5.589 -10.710 -2.583 1.00 74.00 333 SER A O 1
ATOM 2629 N N . MET A 1 334 ? 4.952 -11.276 -0.509 1.00 73.06 334 MET A N 1
ATOM 2630 C CA . MET A 1 334 ? 5.317 -10.009 0.132 1.00 73.06 334 MET A CA 1
ATOM 2631 C C . MET A 1 334 ? 6.788 -9.993 0.565 1.00 73.06 334 MET A C 1
ATOM 2633 O O . MET A 1 334 ? 7.394 -8.931 0.701 1.00 73.06 334 MET A O 1
ATOM 2637 N N . LEU A 1 335 ? 7.393 -11.171 0.730 1.00 82.56 335 LEU A N 1
ATOM 2638 C CA . LEU A 1 335 ? 8.753 -11.353 1.227 1.00 82.56 335 LEU A CA 1
ATOM 2639 C C . LEU A 1 335 ? 9.770 -11.686 0.126 1.00 82.56 335 LEU A C 1
ATOM 2641 O O . LEU A 1 335 ? 10.816 -12.277 0.400 1.00 82.56 335 LEU A O 1
ATOM 2645 N N . GLN A 1 336 ? 9.529 -11.279 -1.123 1.00 82.56 336 GLN A N 1
ATOM 2646 C CA . GLN A 1 336 ? 10.476 -11.546 -2.215 1.00 82.56 336 GLN A CA 1
ATOM 2647 C C . GLN A 1 336 ? 11.845 -10.880 -2.003 1.00 82.56 336 GLN A C 1
ATOM 2649 O O . GLN A 1 336 ? 12.881 -11.469 -2.310 1.00 82.56 336 GLN A O 1
ATOM 2654 N N . GLY A 1 337 ? 11.878 -9.665 -1.442 1.00 84.50 337 GLY A N 1
ATOM 2655 C CA . GLY A 1 337 ? 13.136 -8.986 -1.110 1.00 84.50 337 GLY A CA 1
ATOM 2656 C C . GLY A 1 337 ? 13.969 -9.776 -0.096 1.00 84.50 337 GLY A C 1
ATOM 2657 O O . GLY A 1 337 ? 15.170 -9.966 -0.286 1.00 84.50 337 GLY A O 1
ATOM 2658 N N . LEU A 1 338 ? 13.312 -10.311 0.936 1.00 90.06 338 LEU A N 1
ATOM 2659 C CA . LEU A 1 338 ? 13.923 -11.214 1.907 1.00 90.06 338 LEU A CA 1
ATOM 2660 C C . LEU A 1 338 ? 14.380 -12.524 1.253 1.00 90.06 338 LEU A C 1
ATOM 2662 O O . LEU A 1 338 ? 15.505 -12.968 1.475 1.00 90.06 338 LEU A O 1
ATOM 2666 N N . GLY A 1 339 ? 13.523 -13.126 0.426 1.00 90.75 339 GLY A N 1
ATOM 2667 C CA . GLY A 1 339 ? 13.829 -14.367 -0.276 1.00 90.75 339 GLY A CA 1
ATOM 2668 C C . GLY A 1 339 ? 15.089 -14.254 -1.133 1.00 90.75 339 GLY A C 1
ATOM 2669 O O . GLY A 1 339 ? 15.922 -15.156 -1.110 1.00 90.75 339 GLY A O 1
ATOM 2670 N N . ARG A 1 340 ? 15.298 -13.112 -1.801 1.00 90.12 340 ARG A N 1
ATOM 2671 C CA . ARG A 1 340 ? 16.542 -12.824 -2.533 1.00 90.12 340 ARG A CA 1
ATOM 2672 C C . ARG A 1 340 ? 17.759 -12.783 -1.613 1.00 90.12 340 ARG A C 1
ATOM 2674 O O . ARG A 1 340 ? 18.753 -13.419 -1.929 1.00 90.12 340 ARG A O 1
ATOM 2681 N N . TYR A 1 341 ? 17.697 -12.112 -0.461 1.00 92.50 341 TYR A N 1
ATOM 2682 C CA . TYR A 1 341 ? 18.829 -12.109 0.477 1.00 92.50 341 TYR A CA 1
ATOM 2683 C C . TYR A 1 341 ? 19.167 -13.506 1.005 1.00 92.50 341 TYR A C 1
ATOM 2685 O O . TYR A 1 341 ? 20.338 -13.871 1.057 1.00 92.50 341 TYR A O 1
ATOM 2693 N N . LEU A 1 342 ? 18.160 -14.313 1.337 1.00 93.31 342 LEU A N 1
ATOM 2694 C CA . LEU A 1 342 ? 18.376 -15.691 1.777 1.00 93.31 342 LEU A CA 1
ATOM 2695 C C . LEU A 1 342 ? 18.991 -16.550 0.656 1.00 93.31 342 LEU A C 1
ATOM 2697 O O . LEU A 1 342 ? 19.977 -17.247 0.903 1.00 93.31 342 LEU A O 1
ATOM 2701 N N . ARG A 1 343 ? 18.506 -16.443 -0.592 1.00 92.81 343 ARG A N 1
ATOM 2702 C CA . ARG A 1 343 ? 19.134 -17.119 -1.745 1.00 92.81 343 ARG A CA 1
ATOM 2703 C C . ARG A 1 343 ? 20.554 -16.639 -1.990 1.00 92.81 343 ARG A C 1
ATOM 2705 O O . ARG A 1 343 ? 21.410 -17.449 -2.337 1.00 92.81 343 ARG A O 1
ATOM 2712 N N . CYS A 1 344 ? 20.818 -15.339 -1.848 1.00 90.81 344 CYS A N 1
ATOM 2713 C CA . CYS A 1 344 ? 22.166 -14.783 -1.949 1.00 90.81 344 CYS A CA 1
ATOM 2714 C C . CYS A 1 344 ? 23.117 -15.455 -0.965 1.00 90.81 344 CYS A C 1
ATOM 2716 O O . CYS A 1 344 ? 24.289 -15.525 -1.279 1.00 90.81 344 CYS A O 1
ATOM 2718 N N . LEU A 1 345 ? 22.638 -15.960 0.171 1.00 92.06 345 LEU A N 1
ATOM 2719 C CA . LEU A 1 345 ? 23.434 -16.647 1.190 1.00 92.06 345 LEU A CA 1
ATOM 2720 C C . LEU A 1 345 ? 23.375 -18.182 1.067 1.00 92.06 345 LEU A C 1
ATOM 2722 O O . LEU A 1 345 ? 23.757 -18.886 1.996 1.00 92.06 345 LEU A O 1
ATOM 2726 N N . GLY A 1 346 ? 22.876 -18.709 -0.058 1.00 91.19 346 GLY A N 1
ATOM 2727 C CA . GLY A 1 346 ? 22.849 -20.144 -0.362 1.00 91.19 346 GLY A CA 1
ATOM 2728 C C . GLY A 1 346 ? 21.648 -20.918 0.188 1.00 91.19 346 GLY A C 1
ATOM 2729 O O . GLY A 1 346 ? 21.572 -22.138 0.013 1.00 91.19 346 GLY A O 1
ATOM 2730 N N . VAL A 1 347 ? 20.685 -20.230 0.809 1.00 94.38 347 VAL A N 1
ATOM 2731 C CA . VAL A 1 347 ? 19.455 -20.846 1.327 1.00 94.38 347 VAL A CA 1
ATOM 2732 C C . VAL A 1 347 ? 18.548 -21.287 0.180 1.00 94.38 347 VAL A C 1
ATOM 2734 O O . VAL A 1 347 ? 18.348 -20.555 -0.790 1.00 94.38 347 VAL A O 1
ATOM 2737 N N . ASP A 1 348 ? 17.962 -22.477 0.299 1.00 94.00 348 ASP A N 1
ATOM 2738 C CA . ASP A 1 348 ? 16.989 -22.995 -0.660 1.00 94.00 348 ASP A CA 1
ATOM 2739 C C . ASP A 1 348 ? 15.629 -22.306 -0.458 1.00 94.00 348 ASP A C 1
ATOM 2741 O O . ASP A 1 348 ? 14.831 -22.701 0.392 1.00 94.00 348 ASP A O 1
ATOM 2745 N N . VAL A 1 349 ? 15.350 -21.269 -1.249 1.00 94.19 349 VAL A N 1
ATOM 2746 C CA . VAL A 1 349 ? 14.129 -20.459 -1.115 1.00 94.19 349 VAL A CA 1
ATOM 2747 C C . VAL A 1 349 ? 13.234 -20.632 -2.334 1.00 94.19 349 VAL A C 1
ATOM 2749 O O . VAL A 1 349 ? 13.615 -20.270 -3.447 1.00 94.19 349 VAL A O 1
ATOM 2752 N N . VAL A 1 350 ? 11.988 -21.049 -2.138 1.00 91.44 350 VAL A N 1
ATOM 2753 C CA . VAL A 1 350 ? 10.941 -20.869 -3.153 1.00 91.44 350 VAL A CA 1
ATOM 2754 C C . VAL A 1 350 ? 10.195 -19.577 -2.849 1.00 91.44 350 VAL A C 1
ATOM 2756 O O . VAL A 1 350 ? 9.731 -19.382 -1.733 1.00 91.44 350 VAL A O 1
ATOM 2759 N N . MET A 1 351 ? 10.122 -18.672 -3.822 1.00 88.88 351 MET A N 1
ATOM 2760 C CA . MET A 1 351 ? 9.360 -17.430 -3.701 1.00 88.88 351 MET A CA 1
ATOM 2761 C C . MET A 1 351 ? 8.073 -17.587 -4.493 1.00 88.88 351 MET A C 1
ATOM 2763 O O . MET A 1 351 ? 8.126 -17.978 -5.657 1.00 88.88 351 MET A O 1
ATOM 2767 N N . ILE A 1 352 ? 6.947 -17.302 -3.854 1.00 82.56 352 ILE A N 1
ATOM 2768 C CA . ILE A 1 352 ? 5.631 -17.392 -4.480 1.00 82.56 352 ILE A CA 1
ATOM 2769 C C . ILE A 1 352 ? 5.328 -16.086 -5.224 1.00 82.56 352 ILE A C 1
ATOM 2771 O O . ILE A 1 352 ? 5.675 -14.996 -4.754 1.00 82.56 352 ILE A O 1
ATOM 2775 N N . GLU A 1 353 ? 4.725 -16.185 -6.407 1.00 70.38 353 GLU A N 1
ATOM 2776 C CA . GLU A 1 353 ? 4.382 -15.022 -7.228 1.00 70.38 353 GLU A CA 1
ATOM 2777 C C . GLU A 1 353 ? 2.987 -14.480 -6.872 1.00 70.38 353 GLU A C 1
ATOM 2779 O O . GLU A 1 353 ? 2.154 -15.170 -6.289 1.00 70.38 353 GLU A O 1
ATOM 2784 N N . GLY A 1 354 ? 2.744 -13.195 -7.159 1.00 57.03 354 GLY A N 1
ATOM 2785 C CA . GLY A 1 354 ? 1.604 -12.423 -6.633 1.00 57.03 354 GLY A CA 1
ATOM 2786 C C . GLY A 1 354 ? 0.202 -12.886 -7.056 1.00 57.03 354 GLY A C 1
ATOM 2787 O O . GLY A 1 354 ? -0.781 -12.295 -6.615 1.00 57.03 354 GLY A O 1
ATOM 2788 N N . THR A 1 355 ? 0.097 -13.917 -7.893 1.00 49.16 355 THR A N 1
ATOM 2789 C CA . THR A 1 355 ? -1.163 -1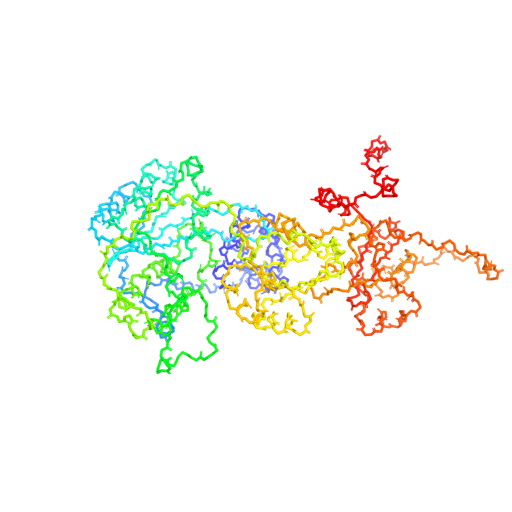4.534 -8.334 1.00 49.16 355 THR A CA 1
ATOM 2790 C C . THR A 1 355 ? -1.573 -15.747 -7.506 1.00 49.16 355 THR A C 1
ATOM 2792 O O . THR A 1 355 ? -2.696 -16.224 -7.657 1.00 49.16 355 THR A O 1
ATOM 2795 N N . ASP A 1 356 ? -0.691 -16.261 -6.650 1.00 52.28 356 ASP A N 1
ATOM 2796 C CA . ASP A 1 356 ? -0.893 -17.568 -6.040 1.00 52.28 356 ASP A CA 1
ATOM 2797 C C . ASP A 1 356 ? -1.586 -17.480 -4.675 1.00 52.28 356 ASP A C 1
ATOM 2799 O O . ASP A 1 356 ? -1.221 -16.710 -3.782 1.00 52.28 356 ASP A O 1
ATOM 2803 N N . ASP A 1 357 ? -2.589 -18.337 -4.507 1.00 60.19 357 ASP A N 1
ATOM 2804 C CA . ASP A 1 357 ? -3.234 -18.649 -3.237 1.00 60.19 357 ASP A CA 1
ATOM 2805 C C . ASP A 1 357 ? -2.171 -19.085 -2.207 1.00 60.19 357 ASP A C 1
ATOM 2807 O O . ASP A 1 357 ? -1.356 -19.972 -2.475 1.00 60.19 357 ASP A O 1
ATOM 2811 N N . HIS A 1 358 ? -2.187 -18.512 -0.998 1.00 68.81 358 HIS A N 1
ATOM 2812 C CA . HIS A 1 358 ? -1.296 -18.910 0.100 1.00 68.81 358 HIS A CA 1
ATOM 2813 C C . HIS A 1 358 ? -1.357 -20.430 0.379 1.00 68.81 358 HIS A C 1
ATOM 2815 O O . HIS A 1 358 ? -0.392 -21.012 0.875 1.00 68.81 358 HIS A O 1
ATOM 2821 N N . ARG A 1 359 ? -2.434 -21.124 -0.018 1.00 71.00 359 ARG A N 1
ATOM 2822 C CA . ARG A 1 359 ? -2.528 -22.596 0.009 1.00 71.00 359 ARG A CA 1
ATOM 2823 C C . ARG A 1 359 ? -1.445 -23.299 -0.814 1.00 71.00 359 ARG A C 1
ATOM 2825 O O . ARG A 1 359 ? -1.060 -24.411 -0.454 1.00 71.00 359 ARG A O 1
ATOM 2832 N N . VAL A 1 360 ? -0.910 -22.684 -1.870 1.00 79.94 360 VAL A N 1
ATOM 2833 C CA . VAL A 1 360 ? 0.244 -23.215 -2.622 1.00 79.94 360 VAL A CA 1
ATOM 2834 C C . VAL A 1 360 ? 1.480 -23.281 -1.721 1.00 79.94 360 VAL A C 1
ATOM 2836 O O . VAL A 1 360 ? 2.173 -24.297 -1.717 1.00 79.94 360 VAL A O 1
ATOM 2839 N N . ALA A 1 361 ? 1.697 -22.265 -0.876 1.00 83.19 361 ALA A N 1
ATOM 2840 C CA . ALA A 1 361 ? 2.784 -22.246 0.104 1.00 83.19 361 ALA A CA 1
ATOM 2841 C C . ALA A 1 361 ? 2.676 -23.403 1.095 1.00 83.19 361 ALA A C 1
ATOM 2843 O O . ALA A 1 361 ? 3.657 -24.100 1.344 1.00 83.19 361 ALA A O 1
ATOM 2844 N N . ALA A 1 362 ? 1.470 -23.625 1.626 1.00 84.06 362 ALA A N 1
ATOM 2845 C CA . ALA A 1 362 ? 1.194 -24.712 2.558 1.00 84.06 362 ALA A CA 1
ATOM 2846 C C . ALA A 1 362 ? 1.407 -26.089 1.917 1.00 84.06 362 ALA A C 1
ATOM 2848 O O . ALA A 1 362 ? 2.117 -26.917 2.486 1.00 84.06 362 ALA A O 1
ATOM 2849 N N . LYS A 1 363 ? 0.862 -26.317 0.714 1.00 86.12 363 LYS A N 1
ATOM 2850 C CA . LYS A 1 363 ? 1.039 -27.577 -0.028 1.00 86.12 363 LYS A CA 1
ATOM 2851 C C . LYS A 1 363 ? 2.510 -27.861 -0.319 1.00 86.12 363 LYS A C 1
ATOM 2853 O O . LYS A 1 363 ? 2.977 -28.971 -0.080 1.00 86.12 363 LYS A O 1
ATOM 2858 N N . LEU A 1 364 ? 3.246 -26.857 -0.793 1.00 87.00 364 LEU A N 1
ATOM 2859 C CA . LEU A 1 364 ? 4.668 -26.986 -1.100 1.00 87.00 364 LEU A CA 1
ATOM 2860 C C . LEU A 1 364 ? 5.495 -27.255 0.164 1.00 87.00 364 LEU A C 1
ATOM 2862 O O . LEU A 1 364 ? 6.352 -28.136 0.176 1.00 87.00 364 LEU A O 1
ATOM 2866 N N . ALA A 1 365 ? 5.208 -26.533 1.247 1.00 89.25 365 ALA A N 1
ATOM 2867 C CA . ALA A 1 365 ? 5.869 -26.730 2.529 1.00 89.25 365 ALA A CA 1
ATOM 2868 C C . ALA A 1 365 ? 5.611 -28.123 3.116 1.00 89.25 365 ALA A C 1
ATOM 2870 O O . ALA A 1 365 ? 6.536 -28.736 3.647 1.00 89.25 365 ALA A O 1
ATOM 2871 N N . GLN A 1 366 ? 4.394 -28.654 2.981 1.00 86.56 366 GLN A N 1
ATOM 2872 C CA . GLN A 1 366 ? 4.062 -30.021 3.389 1.00 86.56 366 GLN A CA 1
ATOM 2873 C C . GLN A 1 366 ? 4.767 -31.070 2.521 1.00 86.56 366 GLN A C 1
ATOM 2875 O O . GLN A 1 366 ? 5.322 -32.021 3.065 1.00 86.56 366 GLN A O 1
ATOM 2880 N N . ALA A 1 367 ? 4.756 -30.894 1.197 1.00 87.38 367 ALA A N 1
ATOM 2881 C CA . ALA A 1 367 ? 5.319 -31.856 0.253 1.00 87.38 367 ALA A CA 1
ATOM 2882 C C . ALA A 1 367 ? 6.850 -31.947 0.340 1.00 87.38 367 ALA A C 1
ATOM 2884 O O . ALA A 1 367 ? 7.409 -33.039 0.301 1.00 87.38 367 ALA A O 1
ATOM 2885 N N . GLU A 1 368 ? 7.530 -30.807 0.482 1.00 89.06 368 GLU A N 1
ATOM 2886 C CA . GLU A 1 368 ? 8.997 -30.730 0.462 1.00 89.06 368 GLU A CA 1
ATOM 2887 C C . GLU A 1 368 ? 9.628 -30.542 1.850 1.00 89.06 368 GLU A C 1
ATOM 2889 O O . GLU A 1 368 ? 10.852 -30.456 1.967 1.00 89.06 368 GLU A O 1
ATOM 2894 N N . GLY A 1 369 ? 8.811 -30.453 2.904 1.00 87.69 369 GLY A N 1
ATOM 2895 C CA . GLY A 1 369 ? 9.276 -30.232 4.274 1.00 87.69 369 GLY A CA 1
ATOM 2896 C C . GLY A 1 369 ? 9.892 -28.847 4.506 1.00 87.69 369 GLY A C 1
ATOM 2897 O O . GLY A 1 369 ? 10.804 -28.718 5.320 1.00 87.69 369 GLY A O 1
ATOM 2898 N N . ARG A 1 370 ? 9.432 -27.816 3.787 1.00 92.00 370 ARG A N 1
ATOM 2899 C CA . ARG A 1 370 ? 9.967 -26.446 3.886 1.00 92.00 370 ARG A CA 1
ATOM 2900 C C . ARG A 1 370 ? 9.361 -25.672 5.053 1.00 92.00 370 ARG A C 1
ATOM 2902 O O . ARG A 1 370 ? 8.210 -25.889 5.426 1.00 92.00 370 ARG A O 1
ATOM 2909 N N . VAL A 1 371 ? 10.111 -24.705 5.573 1.00 91.94 371 VAL A N 1
ATOM 2910 C CA . VAL A 1 371 ? 9.600 -23.710 6.524 1.00 91.94 371 VAL A CA 1
ATOM 2911 C C . VAL A 1 371 ? 8.968 -22.545 5.762 1.00 91.94 371 VAL A C 1
ATOM 2913 O O . VAL A 1 371 ? 9.569 -21.978 4.855 1.00 91.94 371 VAL A O 1
ATOM 2916 N N . ILE A 1 372 ? 7.755 -22.157 6.133 1.00 90.56 372 ILE A N 1
ATOM 2917 C CA . ILE A 1 372 ? 7.080 -20.996 5.551 1.00 90.56 372 ILE A CA 1
ATOM 2918 C C . ILE A 1 372 ? 7.552 -19.725 6.251 1.00 90.56 372 ILE A C 1
ATOM 2920 O O . ILE A 1 372 ? 7.449 -19.615 7.471 1.00 90.56 372 ILE A O 1
ATOM 2924 N N . LEU A 1 373 ? 8.004 -18.751 5.471 1.00 90.31 373 LEU A N 1
ATOM 2925 C CA . LEU A 1 373 ? 8.248 -17.380 5.895 1.00 90.31 373 LEU A CA 1
ATOM 2926 C C . LEU A 1 373 ? 7.117 -16.512 5.352 1.00 90.31 373 LEU A C 1
ATOM 2928 O O . LEU A 1 373 ? 6.880 -16.472 4.143 1.00 90.31 373 LEU A O 1
ATOM 2932 N N . THR A 1 374 ? 6.411 -15.831 6.245 1.00 86.75 374 THR A N 1
ATOM 2933 C CA . THR A 1 374 ? 5.291 -14.968 5.867 1.00 86.75 374 THR A CA 1
ATOM 2934 C C . THR A 1 374 ? 5.217 -13.743 6.764 1.00 86.75 374 THR A C 1
ATOM 2936 O O . THR A 1 374 ? 5.730 -13.754 7.885 1.00 86.75 374 THR A O 1
ATOM 2939 N N . CYS A 1 375 ? 4.611 -12.667 6.276 1.00 77.62 375 CYS A N 1
ATOM 2940 C CA . CYS A 1 375 ? 4.312 -11.493 7.086 1.00 77.62 375 CYS A CA 1
ATOM 2941 C C . CYS A 1 375 ? 2.808 -11.203 7.102 1.00 77.62 375 CYS A C 1
ATOM 2943 O O . CYS A 1 375 ? 2.119 -11.311 6.088 1.00 77.62 375 CYS A O 1
ATOM 2945 N N . GLY A 1 376 ? 2.307 -10.780 8.262 1.00 71.19 376 GLY A N 1
ATOM 2946 C CA . GLY A 1 376 ? 0.924 -10.345 8.423 1.00 71.19 376 GLY A CA 1
ATOM 2947 C C . GLY A 1 376 ? -0.096 -11.487 8.480 1.00 71.19 376 GLY A C 1
ATOM 2948 O O . GLY A 1 376 ? 0.134 -12.539 9.075 1.00 71.19 376 GLY A O 1
ATOM 2949 N N . GLN A 1 377 ? -1.265 -11.234 7.892 1.00 66.12 377 GLN A N 1
ATOM 2950 C CA . GLN A 1 377 ? -2.480 -12.046 8.028 1.00 66.12 377 GLN A CA 1
ATOM 2951 C C . GLN A 1 377 ? -2.352 -13.529 7.612 1.00 66.12 377 GLN A C 1
ATOM 2953 O O . GLN A 1 377 ? -2.925 -14.374 8.304 1.00 66.12 377 GLN A O 1
ATOM 2958 N N . PRO A 1 378 ? -1.589 -13.908 6.561 1.00 72.69 378 PRO A N 1
ATOM 2959 C CA . PRO A 1 378 ? -1.505 -15.307 6.133 1.00 72.69 378 PRO A CA 1
ATOM 2960 C C . PRO A 1 378 ? -0.878 -16.257 7.166 1.00 72.69 378 PRO A C 1
ATOM 2962 O O . PRO A 1 378 ? -1.097 -17.466 7.088 1.00 72.69 378 PRO A O 1
ATOM 2965 N N . PHE A 1 379 ? -0.132 -15.744 8.154 1.00 80.25 379 PHE A N 1
ATOM 2966 C CA . PHE A 1 379 ? 0.572 -16.560 9.149 1.00 80.25 379 PHE A CA 1
ATOM 2967 C C . PHE A 1 379 ? -0.331 -17.548 9.889 1.00 80.25 379 PHE A C 1
ATOM 2969 O O . PHE A 1 379 ? 0.025 -18.719 10.022 1.00 80.25 379 PHE A O 1
ATOM 2976 N N . GLN A 1 380 ? -1.500 -17.106 10.357 1.00 73.19 380 GLN A N 1
ATOM 2977 C CA . GLN A 1 380 ? -2.384 -17.955 11.163 1.00 73.19 380 GLN A CA 1
ATOM 2978 C C . GLN A 1 380 ? -2.935 -19.127 10.335 1.00 73.19 380 GLN A C 1
ATOM 2980 O O . GLN A 1 380 ? -2.876 -20.280 10.770 1.00 73.19 380 GLN A O 1
ATOM 2985 N N . THR A 1 381 ? -3.376 -18.844 9.108 1.00 76.88 381 THR A N 1
ATOM 2986 C CA . THR A 1 381 ? -3.905 -19.835 8.158 1.00 76.88 381 THR A CA 1
ATOM 2987 C C . THR A 1 381 ? -2.835 -20.801 7.656 1.00 76.88 381 THR A C 1
ATOM 2989 O O . THR A 1 381 ? -3.114 -21.977 7.427 1.00 76.88 381 THR A O 1
ATOM 2992 N N . LEU A 1 382 ? -1.600 -20.332 7.470 1.00 79.00 382 LEU A N 1
ATOM 2993 C CA . LEU A 1 382 ? -0.487 -21.171 7.025 1.00 79.00 382 LEU A CA 1
ATOM 2994 C C . LEU A 1 382 ? 0.025 -22.060 8.159 1.00 79.00 382 LEU A C 1
ATOM 2996 O O . LEU A 1 382 ? 0.247 -23.253 7.952 1.00 79.00 382 LEU A O 1
ATOM 3000 N N . ARG A 1 383 ? 0.142 -21.515 9.376 1.00 82.44 383 ARG A N 1
ATOM 3001 C CA . ARG A 1 383 ? 0.577 -22.255 10.567 1.00 82.44 383 ARG A CA 1
ATOM 3002 C C . ARG A 1 383 ? -0.339 -23.437 10.880 1.00 82.44 383 ARG A C 1
ATOM 3004 O O . ARG A 1 383 ? 0.174 -24.508 11.207 1.00 82.44 383 ARG A O 1
ATOM 3011 N N . SER A 1 384 ? -1.659 -23.271 10.771 1.00 79.06 384 SER A N 1
ATOM 3012 C CA . SER A 1 384 ? -2.613 -24.363 11.027 1.00 79.06 384 SER A CA 1
ATOM 3013 C C . SER A 1 384 ? -2.457 -25.528 10.042 1.00 79.06 384 SER A C 1
ATOM 3015 O O . SER A 1 384 ? -2.705 -26.673 10.410 1.00 79.06 384 SER A O 1
ATOM 3017 N N . GLN A 1 385 ? -1.978 -25.261 8.823 1.00 80.31 385 GLN A N 1
ATOM 3018 C CA . GLN A 1 385 ? -1.776 -26.276 7.790 1.00 80.31 385 GLN A CA 1
ATOM 3019 C C . GLN A 1 385 ? -0.433 -27.006 7.917 1.00 80.31 385 GLN A C 1
ATOM 3021 O O . GLN A 1 385 ? -0.365 -28.205 7.656 1.00 80.31 385 GLN A O 1
ATOM 3026 N N . VAL A 1 386 ? 0.651 -26.329 8.310 1.00 77.12 386 VAL A N 1
ATOM 3027 C CA . VAL A 1 386 ? 1.997 -26.942 8.336 1.00 77.12 386 VAL A CA 1
ATOM 3028 C C . VAL A 1 386 ? 2.446 -27.431 9.718 1.00 77.12 386 VAL A C 1
ATOM 3030 O O . VAL A 1 386 ? 3.442 -28.148 9.810 1.00 77.12 386 VAL A O 1
ATOM 3033 N N . GLY A 1 387 ? 1.709 -27.136 10.791 1.00 66.44 387 GLY A N 1
ATOM 3034 C CA . GLY A 1 387 ? 2.048 -27.548 12.160 1.00 66.44 387 GLY A CA 1
ATOM 3035 C C . GLY A 1 387 ? 3.105 -26.658 12.834 1.00 66.44 387 GLY A C 1
ATOM 3036 O O . GLY A 1 387 ? 3.733 -25.807 12.200 1.00 66.44 387 GLY A O 1
ATOM 3037 N N . GLU A 1 388 ? 3.284 -26.818 14.152 1.00 71.62 388 GLU A N 1
ATOM 3038 C CA . GLU A 1 388 ? 4.166 -25.950 14.949 1.00 71.62 388 GLU A CA 1
ATOM 3039 C C . GLU A 1 388 ? 5.629 -25.981 14.480 1.00 71.62 388 GLU A C 1
ATOM 3041 O O . GLU A 1 388 ? 6.181 -27.035 14.177 1.00 71.62 388 GLU A O 1
ATOM 3046 N N . GLY A 1 389 ? 6.272 -24.808 14.439 1.00 72.00 389 GLY A N 1
ATOM 3047 C CA . GLY A 1 389 ? 7.690 -24.664 14.086 1.00 72.00 389 GLY A CA 1
ATOM 3048 C C . GLY A 1 389 ? 8.006 -24.691 12.585 1.00 72.00 389 GLY A C 1
ATOM 3049 O O . GLY A 1 389 ? 9.159 -24.489 12.219 1.00 72.00 389 GLY A O 1
ATOM 3050 N N . ARG A 1 390 ? 7.009 -24.894 11.710 1.00 81.75 390 ARG A N 1
ATOM 3051 C CA . ARG A 1 390 ? 7.183 -24.895 10.240 1.00 81.75 390 ARG A CA 1
ATOM 3052 C C . ARG A 1 390 ? 6.623 -23.661 9.533 1.00 81.75 390 ARG A C 1
ATOM 3054 O O . ARG A 1 390 ? 6.637 -23.592 8.309 1.00 81.75 390 ARG A O 1
ATOM 3061 N N . CYS A 1 391 ? 6.164 -22.671 10.289 1.00 85.50 391 CYS A N 1
ATOM 3062 C CA . CYS A 1 391 ? 5.756 -21.367 9.784 1.00 85.50 391 CYS A CA 1
ATOM 3063 C C . CYS A 1 391 ? 6.280 -20.290 10.736 1.00 85.50 391 CYS A C 1
ATOM 3065 O O . CYS A 1 391 ? 6.109 -20.422 11.949 1.00 85.50 391 CYS A O 1
ATOM 3067 N N . LEU A 1 392 ? 6.913 -19.250 10.197 1.00 86.62 392 LEU A N 1
ATOM 3068 C CA . LEU A 1 392 ? 7.464 -18.123 10.941 1.00 86.62 392 LEU A CA 1
ATOM 3069 C C . LEU A 1 392 ? 6.851 -16.818 10.423 1.00 86.62 392 LEU A C 1
ATOM 3071 O O . LEU A 1 392 ? 6.934 -16.517 9.230 1.00 86.62 392 LEU A O 1
ATOM 3075 N N . SER A 1 393 ? 6.265 -16.045 11.340 1.00 84.38 393 SER A N 1
ATOM 3076 C CA . SER A 1 393 ? 5.804 -14.685 11.064 1.00 84.38 393 SER A CA 1
ATOM 3077 C C . SER A 1 393 ? 6.959 -13.709 11.216 1.00 84.38 393 SER A C 1
ATOM 3079 O O . SER A 1 393 ? 7.640 -13.711 12.244 1.00 84.38 393 SER A O 1
ATOM 3081 N N . LEU A 1 394 ? 7.134 -12.842 10.229 1.00 82.88 394 LEU A N 1
ATOM 3082 C CA . LEU A 1 394 ? 8.102 -11.753 10.263 1.00 82.88 394 LEU A CA 1
ATOM 3083 C C . LEU A 1 394 ? 7.396 -10.413 10.437 1.00 82.88 394 LEU A C 1
ATOM 3085 O O . LEU A 1 394 ? 6.243 -10.244 10.033 1.00 82.88 394 LEU A O 1
ATOM 3089 N N . ASP A 1 395 ? 8.105 -9.470 11.047 1.00 77.00 395 ASP A N 1
ATOM 3090 C CA . ASP A 1 395 ? 7.640 -8.099 11.202 1.00 77.00 395 ASP A CA 1
ATOM 3091 C C . ASP A 1 395 ? 7.846 -7.349 9.882 1.00 77.00 395 ASP A C 1
ATOM 3093 O O . ASP A 1 395 ? 8.978 -7.142 9.447 1.00 77.00 395 ASP A O 1
ATOM 3097 N N . SER A 1 396 ? 6.756 -6.945 9.230 1.00 69.00 396 SER A N 1
ATOM 3098 C CA . SER A 1 396 ? 6.795 -6.209 7.961 1.00 69.00 396 SER A CA 1
ATOM 3099 C C . SER A 1 396 ? 7.402 -4.807 8.082 1.00 69.00 396 SER A C 1
ATOM 3101 O O . SER A 1 396 ? 7.699 -4.185 7.064 1.00 69.00 396 SER A O 1
ATOM 3103 N N . SER A 1 397 ? 7.577 -4.285 9.300 1.00 68.00 397 SER A N 1
ATOM 3104 C CA . SER A 1 397 ? 8.259 -3.010 9.542 1.00 68.00 397 SER A CA 1
ATOM 3105 C C . SER A 1 397 ? 9.789 -3.129 9.501 1.00 68.00 397 SER A C 1
ATOM 3107 O O . SER A 1 397 ? 10.472 -2.129 9.261 1.00 68.00 397 SER A O 1
ATOM 3109 N N . GLU A 1 398 ? 10.323 -4.341 9.679 1.00 75.94 398 GLU A N 1
ATOM 3110 C CA . GLU A 1 398 ? 11.753 -4.644 9.664 1.00 75.94 398 GLU A CA 1
ATOM 3111 C C . GLU A 1 398 ? 12.283 -4.716 8.219 1.00 75.94 398 GLU A C 1
ATOM 3113 O O . GLU A 1 398 ? 11.622 -5.222 7.309 1.00 75.94 398 GLU A O 1
ATOM 3118 N N . LYS A 1 399 ? 13.498 -4.207 7.973 1.00 83.00 399 LYS A N 1
ATOM 3119 C CA . LYS A 1 399 ? 14.104 -4.270 6.634 1.00 83.00 399 LYS A CA 1
ATOM 3120 C C . LYS A 1 399 ? 14.445 -5.721 6.287 1.00 83.00 399 LYS A C 1
ATOM 3122 O O . LYS A 1 399 ? 14.893 -6.483 7.136 1.00 83.00 399 LYS A O 1
ATOM 3127 N N . ALA A 1 400 ? 14.348 -6.081 5.006 1.00 84.81 400 ALA A N 1
ATOM 3128 C CA . ALA A 1 400 ? 14.594 -7.448 4.528 1.00 84.81 400 ALA A CA 1
ATOM 3129 C C . ALA A 1 400 ? 15.971 -8.028 4.925 1.00 84.81 400 ALA A C 1
ATOM 3131 O O . ALA A 1 400 ? 16.091 -9.230 5.154 1.00 84.81 400 ALA A O 1
ATOM 3132 N N . ARG A 1 401 ? 17.008 -7.183 5.040 1.00 87.31 401 ARG A N 1
ATOM 3133 C CA . ARG A 1 401 ? 18.330 -7.581 5.559 1.00 87.31 401 ARG A CA 1
ATOM 3134 C C . ARG A 1 401 ? 18.242 -8.057 7.009 1.00 87.31 401 ARG A C 1
ATOM 3136 O O . ARG A 1 401 ? 18.763 -9.120 7.333 1.00 87.31 401 ARG A O 1
ATOM 3143 N N . ASP A 1 402 ? 17.602 -7.271 7.865 1.00 86.19 402 ASP A N 1
ATOM 3144 C CA . ASP A 1 402 ? 17.528 -7.527 9.304 1.00 86.19 402 ASP A CA 1
ATOM 3145 C C . ASP A 1 402 ? 16.639 -8.754 9.575 1.00 86.19 402 ASP A C 1
ATOM 3147 O O . ASP A 1 402 ? 17.020 -9.652 10.328 1.00 86.19 402 ASP A O 1
ATOM 3151 N N . GLN A 1 403 ? 15.552 -8.898 8.807 1.00 88.88 403 GLN A N 1
ATOM 3152 C CA . GLN A 1 403 ? 14.750 -10.124 8.765 1.00 88.88 403 GLN A CA 1
ATOM 3153 C C . GLN A 1 403 ? 15.596 -11.357 8.393 1.00 88.88 403 GLN A C 1
ATOM 3155 O O . GLN A 1 403 ? 15.510 -12.386 9.065 1.00 88.88 403 GLN A O 1
ATOM 3160 N N . ALA A 1 404 ? 16.444 -11.269 7.358 1.00 90.44 404 ALA A N 1
ATOM 3161 C CA . ALA A 1 404 ? 17.330 -12.369 6.963 1.00 90.44 404 ALA A CA 1
ATOM 3162 C C . ALA A 1 404 ? 18.314 -12.727 8.086 1.00 90.44 404 ALA A C 1
ATOM 3164 O O . ALA A 1 404 ? 18.446 -13.897 8.441 1.00 90.44 404 ALA A O 1
ATOM 3165 N N . MET A 1 405 ? 18.945 -11.723 8.702 1.00 88.00 405 MET A N 1
ATOM 3166 C CA . MET A 1 405 ? 19.845 -11.894 9.849 1.00 88.00 405 MET A CA 1
ATOM 3167 C C . MET A 1 405 ? 19.155 -12.607 11.015 1.00 88.00 405 MET A C 1
ATOM 3169 O O . MET A 1 405 ? 19.714 -13.532 11.608 1.00 88.00 405 MET A O 1
ATOM 3173 N N . ARG A 1 406 ? 17.923 -12.200 11.331 1.00 88.44 406 ARG A N 1
ATOM 3174 C CA . ARG A 1 406 ? 17.107 -12.800 12.386 1.00 88.44 406 ARG A CA 1
ATOM 3175 C C . ARG A 1 406 ? 16.773 -14.258 12.086 1.00 88.44 406 ARG A C 1
ATOM 3177 O O . ARG A 1 406 ? 16.880 -15.086 12.986 1.00 88.44 406 ARG A O 1
ATOM 3184 N N . ILE A 1 407 ? 16.411 -14.585 10.846 1.00 90.81 407 ILE A N 1
ATOM 3185 C CA . ILE A 1 407 ? 16.103 -15.960 10.420 1.00 90.81 407 ILE A CA 1
ATOM 3186 C C . ILE A 1 407 ? 17.334 -16.854 10.537 1.00 90.81 407 ILE A C 1
ATOM 3188 O O . ILE A 1 407 ? 17.250 -17.927 11.133 1.00 90.81 407 ILE A O 1
ATOM 3192 N N . LEU A 1 408 ? 18.483 -16.402 10.029 1.00 90.81 408 LEU A N 1
ATOM 3193 C CA . LEU A 1 408 ? 19.732 -17.164 10.098 1.00 90.81 408 LEU A CA 1
ATOM 3194 C C . LEU A 1 408 ? 20.116 -17.467 11.548 1.00 90.81 408 LEU A C 1
ATOM 3196 O O . LEU A 1 408 ? 20.411 -18.612 11.883 1.00 90.81 408 LEU A O 1
ATOM 3200 N N . LYS A 1 409 ? 20.017 -16.468 12.433 1.00 88.50 409 LYS A N 1
ATOM 3201 C CA . LYS A 1 409 ? 20.259 -16.643 13.871 1.00 88.50 409 LYS A CA 1
ATOM 3202 C C . LYS A 1 409 ? 19.231 -17.579 14.519 1.00 88.50 409 LYS A C 1
ATOM 3204 O O . LYS A 1 409 ? 19.616 -18.455 15.286 1.00 88.50 409 LYS A O 1
ATOM 3209 N N . HIS A 1 410 ? 17.943 -17.433 14.197 1.00 86.00 410 HIS A N 1
ATOM 3210 C CA . HIS A 1 410 ? 16.861 -18.230 14.786 1.00 86.00 410 HIS A CA 1
ATOM 3211 C C . HIS A 1 410 ? 16.991 -19.729 14.481 1.00 86.00 410 HIS A C 1
ATOM 3213 O O . HIS A 1 410 ? 16.787 -20.552 15.371 1.00 86.00 410 HIS A O 1
ATOM 3219 N N . PHE A 1 411 ? 17.370 -20.078 13.250 1.00 87.19 411 PHE A N 1
ATOM 3220 C CA . PHE A 1 411 ? 17.546 -21.467 12.813 1.00 87.19 411 PHE A CA 1
ATOM 3221 C C . PHE A 1 411 ? 18.998 -21.972 12.924 1.00 87.19 411 PHE A C 1
ATOM 3223 O O . PHE A 1 411 ? 19.296 -23.064 12.447 1.00 87.19 411 PHE A O 1
ATOM 3230 N N . ASN A 1 412 ? 19.901 -21.201 13.550 1.00 89.25 412 ASN A N 1
ATOM 3231 C CA . ASN A 1 412 ? 21.337 -21.500 13.671 1.00 89.25 412 ASN A CA 1
ATOM 3232 C C . ASN A 1 412 ? 21.997 -21.859 12.321 1.00 89.25 412 ASN A C 1
ATOM 3234 O O . ASN A 1 412 ? 22.787 -22.801 12.215 1.00 89.25 412 ASN A O 1
ATOM 3238 N N . ILE A 1 413 ? 21.648 -21.106 11.279 1.00 91.12 413 ILE A N 1
ATOM 3239 C CA . ILE A 1 413 ? 22.203 -21.254 9.934 1.00 91.12 413 ILE A CA 1
ATOM 3240 C C . ILE A 1 413 ? 23.459 -20.407 9.851 1.00 91.12 413 ILE A C 1
ATOM 3242 O O . ILE A 1 413 ? 23.434 -19.212 10.153 1.00 91.12 413 ILE A O 1
ATOM 3246 N N . ARG A 1 414 ? 24.554 -21.025 9.420 1.00 88.19 414 ARG A N 1
ATOM 3247 C CA . ARG A 1 414 ? 25.866 -20.381 9.391 1.00 88.19 414 ARG A CA 1
ATOM 3248 C C . ARG A 1 414 ? 26.411 -20.353 7.968 1.00 88.19 414 ARG A C 1
ATOM 3250 O O . ARG A 1 414 ? 27.083 -21.301 7.566 1.00 88.19 414 ARG A O 1
ATOM 3257 N N . PRO A 1 415 ? 26.073 -19.317 7.181 1.00 90.88 415 PRO A N 1
ATOM 3258 C CA . PRO A 1 415 ? 26.645 -19.153 5.856 1.00 90.88 415 PRO A CA 1
ATOM 3259 C C . PRO A 1 415 ? 28.143 -18.850 5.946 1.00 90.88 415 PRO A C 1
ATOM 3261 O O . PRO A 1 415 ? 28.626 -18.262 6.909 1.00 90.88 415 PRO A O 1
ATOM 3264 N N . THR A 1 416 ? 28.870 -19.239 4.914 1.00 90.00 416 THR A N 1
ATOM 3265 C CA . THR A 1 416 ? 30.278 -18.923 4.666 1.00 90.00 416 THR A CA 1
ATOM 3266 C C . THR A 1 416 ? 30.374 -18.006 3.444 1.00 90.00 416 THR A C 1
ATOM 3268 O O . THR A 1 416 ? 29.429 -17.948 2.649 1.00 90.00 416 THR A O 1
ATOM 3271 N N . PRO A 1 417 ? 31.494 -17.298 3.227 1.00 87.88 417 PRO A N 1
ATOM 3272 C CA . PRO A 1 417 ? 31.682 -16.488 2.018 1.00 87.88 417 PRO A CA 1
ATOM 3273 C C . PRO A 1 417 ? 31.466 -17.287 0.718 1.00 87.88 417 PRO A C 1
ATOM 3275 O O . PRO A 1 417 ? 30.918 -16.773 -0.256 1.00 87.88 417 PRO A O 1
ATOM 3278 N N . ASN A 1 418 ? 31.785 -18.583 0.750 1.00 86.62 418 ASN A N 1
ATOM 3279 C CA . ASN A 1 418 ? 31.621 -19.527 -0.360 1.00 86.62 418 ASN A CA 1
ATOM 3280 C C . ASN A 1 418 ? 30.155 -19.852 -0.702 1.00 86.62 418 ASN A C 1
ATOM 3282 O O . ASN A 1 418 ? 29.871 -20.350 -1.795 1.00 86.62 418 ASN A O 1
ATOM 3286 N N . ASP A 1 419 ? 29.222 -19.570 0.211 1.00 89.62 419 ASP A N 1
ATOM 3287 C CA . ASP A 1 419 ? 27.784 -19.739 -0.011 1.00 89.62 419 ASP A CA 1
ATOM 3288 C C . ASP A 1 419 ? 27.169 -18.546 -0.753 1.00 89.62 419 ASP A C 1
ATOM 3290 O O . ASP A 1 419 ? 26.065 -18.662 -1.300 1.00 89.62 419 ASP A O 1
ATOM 3294 N N . ILE A 1 420 ? 27.878 -17.412 -0.819 1.00 89.94 420 ILE A N 1
ATOM 3295 C CA . ILE A 1 420 ? 27.366 -16.204 -1.458 1.00 89.94 420 ILE A CA 1
ATOM 3296 C C . ILE A 1 420 ? 27.157 -16.454 -2.956 1.00 89.94 420 ILE A C 1
ATOM 3298 O O . ILE A 1 420 ? 28.065 -16.888 -3.657 1.00 89.94 420 ILE A O 1
ATOM 3302 N N . PHE A 1 421 ? 25.946 -16.182 -3.445 1.00 89.56 421 PHE A N 1
ATOM 3303 C CA . PHE A 1 421 ? 25.474 -16.438 -4.814 1.00 89.56 421 PHE A CA 1
ATOM 3304 C C . PHE A 1 421 ? 25.534 -17.902 -5.275 1.00 89.56 421 PHE A C 1
ATOM 3306 O O . PHE A 1 421 ? 25.363 -18.176 -6.462 1.00 89.56 421 PHE A O 1
ATOM 3313 N N . SER A 1 422 ? 25.660 -18.861 -4.350 1.00 90.69 422 SER A N 1
ATOM 3314 C CA . SER A 1 422 ? 25.593 -20.297 -4.671 1.00 90.69 422 SER A CA 1
ATOM 3315 C C . SER A 1 422 ? 24.231 -20.754 -5.223 1.00 90.69 422 SER A C 1
ATOM 3317 O O . SER A 1 422 ? 24.101 -21.884 -5.683 1.00 90.69 422 SER A O 1
ATOM 3319 N N . ARG A 1 423 ? 23.219 -19.873 -5.231 1.00 92.12 423 ARG A N 1
ATOM 3320 C CA . ARG A 1 423 ? 21.889 -20.094 -5.817 1.00 92.12 423 ARG A CA 1
ATOM 3321 C C . ARG A 1 423 ? 21.447 -18.956 -6.721 1.00 92.12 423 ARG A C 1
ATOM 3323 O O . ARG A 1 423 ? 21.877 -17.813 -6.561 1.00 92.12 423 ARG A O 1
ATOM 3330 N N . CYS A 1 424 ? 20.569 -19.273 -7.668 1.00 90.62 424 CYS A N 1
ATOM 3331 C CA . CYS A 1 424 ? 20.082 -18.336 -8.671 1.00 90.62 424 CYS A CA 1
ATOM 3332 C C . CYS A 1 424 ? 19.193 -17.251 -8.051 1.00 90.62 424 CYS A C 1
ATOM 3334 O O . CYS A 1 424 ? 18.237 -17.540 -7.332 1.00 90.62 424 CYS A O 1
ATOM 3336 N N . GLN A 1 425 ? 19.474 -15.991 -8.392 1.00 88.19 425 GLN A N 1
ATOM 3337 C CA . GLN A 1 425 ? 18.765 -14.822 -7.854 1.00 88.19 425 GLN A CA 1
ATOM 3338 C C . GLN A 1 425 ? 17.532 -14.400 -8.670 1.00 88.19 425 GLN A C 1
ATOM 3340 O O . GLN A 1 425 ? 16.844 -13.444 -8.312 1.00 88.19 425 GLN A O 1
ATOM 3345 N N . VAL A 1 426 ? 17.233 -15.094 -9.772 1.00 86.44 426 VAL A N 1
ATOM 3346 C CA . VAL A 1 426 ? 16.026 -14.837 -10.574 1.00 86.44 426 VAL A CA 1
ATOM 3347 C C . VAL A 1 426 ? 14.793 -15.278 -9.792 1.00 86.44 426 VAL A C 1
ATOM 3349 O O . VAL A 1 426 ? 14.781 -16.377 -9.248 1.00 86.44 426 VAL A O 1
ATOM 3352 N N . SER A 1 427 ? 13.746 -14.445 -9.757 1.00 80.44 427 SER A N 1
ATOM 3353 C CA . SER A 1 427 ? 12.548 -14.676 -8.931 1.00 80.44 427 SER A CA 1
ATOM 3354 C C . SER A 1 427 ? 11.951 -16.077 -9.122 1.00 80.44 427 SER A C 1
ATOM 3356 O O . SER A 1 427 ? 11.901 -16.861 -8.171 1.00 80.44 427 SER A O 1
ATOM 3358 N N . ALA A 1 428 ? 11.657 -16.425 -10.378 1.00 83.06 428 ALA A N 1
ATOM 3359 C CA . ALA A 1 428 ? 11.084 -17.703 -10.801 1.00 83.06 428 ALA A CA 1
ATOM 3360 C C . ALA A 1 428 ? 12.088 -18.880 -10.868 1.00 83.06 428 ALA A C 1
ATOM 3362 O O . ALA A 1 428 ? 11.769 -19.950 -11.381 1.00 83.06 428 ALA A O 1
ATOM 3363 N N . CYS A 1 429 ? 13.325 -18.711 -10.386 1.00 88.88 429 CYS A N 1
ATOM 3364 C CA . CYS A 1 429 ? 14.349 -19.760 -10.364 1.00 88.88 429 CYS A CA 1
ATOM 3365 C C . CYS A 1 429 ? 14.869 -19.976 -8.941 1.00 88.88 429 CYS A C 1
ATOM 3367 O O . CYS A 1 429 ? 14.739 -19.110 -8.098 1.00 88.88 429 CYS A O 1
ATOM 3369 N N . ASN A 1 430 ? 15.479 -21.119 -8.652 1.00 90.88 430 ASN A N 1
ATOM 3370 C CA . ASN A 1 430 ? 16.158 -21.382 -7.375 1.00 90.88 430 ASN A CA 1
ATOM 3371 C C . ASN A 1 430 ? 17.273 -22.433 -7.552 1.00 90.88 430 ASN A C 1
ATOM 3373 O O . ASN A 1 430 ? 17.619 -23.157 -6.621 1.00 90.88 430 ASN A O 1
ATOM 3377 N N . SER A 1 431 ? 17.775 -22.573 -8.787 1.00 91.50 431 SER A N 1
ATOM 3378 C CA . SER A 1 431 ? 18.828 -23.540 -9.101 1.00 91.50 431 SER A CA 1
ATOM 3379 C C . SER A 1 431 ? 20.102 -23.202 -8.337 1.00 91.50 431 SER A C 1
ATOM 3381 O O . SER A 1 431 ? 20.423 -22.027 -8.160 1.00 91.50 431 SER A O 1
ATOM 3383 N N . ASP A 1 432 ? 20.815 -24.230 -7.912 1.00 92.88 432 ASP A N 1
ATOM 3384 C CA . ASP A 1 432 ? 22.173 -24.168 -7.383 1.00 92.88 432 ASP A CA 1
ATOM 3385 C C . ASP A 1 432 ? 23.199 -24.659 -8.413 1.00 92.88 432 ASP A C 1
ATOM 3387 O O . ASP A 1 432 ? 24.335 -24.931 -8.050 1.00 92.88 432 ASP A O 1
ATOM 3391 N N . GLU A 1 433 ? 22.800 -24.805 -9.680 1.00 92.12 433 GLU A N 1
ATOM 3392 C CA . GLU A 1 433 ? 23.653 -25.302 -10.755 1.00 92.12 433 GLU A CA 1
ATOM 3393 C C . GLU A 1 433 ? 23.922 -24.230 -11.816 1.00 92.12 433 GLU A C 1
ATOM 3395 O O . GLU A 1 433 ? 23.006 -23.540 -12.297 1.00 92.12 433 GLU A O 1
ATOM 3400 N N . TYR A 1 434 ? 25.201 -24.096 -12.155 1.00 91.88 434 TYR A N 1
ATOM 3401 C CA . TYR A 1 434 ? 25.733 -23.106 -13.075 1.00 91.88 434 TYR A CA 1
ATOM 3402 C C . TYR A 1 434 ? 26.760 -23.722 -14.013 1.00 91.88 434 TYR A C 1
ATOM 3404 O O . TYR A 1 434 ? 27.432 -24.689 -13.677 1.00 91.88 434 TYR A O 1
ATOM 3412 N N . VAL A 1 435 ? 26.935 -23.100 -15.168 1.00 91.44 435 VAL A N 1
ATOM 3413 C CA . VAL A 1 435 ? 28.066 -23.346 -16.062 1.00 91.44 435 VAL A CA 1
ATOM 3414 C C . VAL A 1 435 ? 28.972 -22.118 -16.070 1.00 91.44 435 VAL A C 1
ATOM 3416 O O . VAL A 1 435 ? 28.489 -20.986 -15.956 1.00 91.44 435 VAL A O 1
ATOM 3419 N N . SER A 1 436 ? 30.278 -22.317 -16.212 1.00 90.88 436 SER A N 1
ATOM 3420 C CA . SER A 1 436 ? 31.220 -21.235 -16.491 1.00 90.88 436 SER A CA 1
ATOM 3421 C C . SER A 1 436 ? 31.434 -21.106 -18.002 1.00 90.88 436 SER A C 1
ATOM 3423 O O . SER A 1 436 ? 31.645 -22.088 -18.711 1.00 90.88 436 SER A O 1
ATOM 3425 N N . ILE A 1 437 ? 31.347 -19.880 -18.515 1.00 90.56 437 ILE A N 1
ATOM 3426 C CA . ILE A 1 437 ? 31.501 -19.569 -19.938 1.00 90.56 437 ILE A CA 1
ATOM 3427 C C . ILE A 1 437 ? 32.610 -18.524 -20.084 1.00 90.56 437 ILE A C 1
ATOM 3429 O O . ILE A 1 437 ? 32.428 -17.384 -19.639 1.00 90.56 437 ILE A O 1
ATOM 3433 N N . PRO A 1 438 ? 33.757 -18.876 -20.694 1.00 91.56 438 PRO A N 1
ATOM 3434 C CA . PRO A 1 438 ? 34.816 -17.917 -20.986 1.00 91.56 438 PRO A CA 1
ATOM 3435 C C . PRO A 1 438 ? 34.324 -16.763 -21.865 1.00 91.56 438 PRO A C 1
ATOM 3437 O O . PRO A 1 438 ? 33.432 -16.936 -22.701 1.00 91.56 438 PRO A O 1
ATOM 3440 N N . GLN A 1 439 ? 34.944 -15.591 -21.713 1.00 91.25 439 GLN A N 1
ATOM 3441 C CA . GLN A 1 439 ? 34.633 -14.390 -22.495 1.00 91.25 439 GLN A CA 1
ATOM 3442 C C . GLN A 1 439 ? 34.579 -14.649 -24.007 1.00 91.25 439 GLN A C 1
ATOM 3444 O O . GLN A 1 439 ? 33.673 -14.160 -24.683 1.00 91.25 439 GLN A O 1
ATOM 3449 N N . GLU A 1 440 ? 35.521 -15.430 -24.537 1.00 90.75 440 GLU A N 1
ATOM 3450 C CA . GLU A 1 440 ? 35.592 -15.753 -25.962 1.00 90.75 440 GLU A CA 1
ATOM 3451 C C . GLU A 1 440 ? 34.336 -16.498 -26.436 1.00 90.75 440 GLU A C 1
ATOM 3453 O O . GLU A 1 440 ? 33.699 -16.096 -27.410 1.00 90.75 440 GLU A O 1
ATOM 3458 N N . HIS A 1 441 ? 33.925 -17.533 -25.699 1.00 90.94 441 HIS A N 1
ATOM 3459 C CA . HIS A 1 441 ? 32.735 -18.321 -26.018 1.00 90.94 441 HIS A CA 1
ATOM 3460 C C . HIS A 1 441 ? 31.458 -17.479 -25.902 1.00 90.94 441 HIS A C 1
ATOM 3462 O O . HIS A 1 441 ? 30.590 -17.556 -26.768 1.00 90.94 441 HIS A O 1
ATOM 3468 N N . MET A 1 442 ? 31.356 -16.621 -24.879 1.00 92.88 442 MET A N 1
ATOM 3469 C CA . MET A 1 442 ? 30.231 -15.687 -24.741 1.00 92.88 442 MET A CA 1
ATOM 3470 C C . MET A 1 442 ? 30.164 -14.697 -25.912 1.00 92.88 442 MET A C 1
ATOM 3472 O O . MET A 1 442 ? 29.092 -14.444 -26.459 1.00 92.88 442 MET A O 1
ATOM 3476 N N . THR A 1 443 ? 31.315 -14.167 -26.329 1.00 91.12 443 THR A N 1
ATOM 3477 C CA . THR A 1 443 ? 31.417 -13.242 -27.466 1.00 91.12 443 THR A CA 1
ATOM 3478 C C . THR A 1 443 ? 30.983 -13.918 -28.762 1.00 91.12 443 THR A C 1
ATOM 3480 O O . THR A 1 443 ? 30.223 -13.328 -29.528 1.00 91.12 443 THR A O 1
ATOM 3483 N N . ARG A 1 444 ? 31.417 -15.164 -28.989 1.00 90.44 444 ARG A N 1
ATOM 3484 C CA . ARG A 1 444 ? 31.031 -15.971 -30.153 1.00 90.44 444 ARG A CA 1
ATOM 3485 C C . ARG A 1 444 ? 29.514 -16.161 -30.226 1.00 90.44 444 ARG A C 1
ATOM 3487 O O . ARG A 1 444 ? 28.912 -15.781 -31.225 1.00 90.44 444 ARG A O 1
ATOM 3494 N N . MET A 1 445 ? 28.888 -16.601 -29.131 1.00 91.19 445 MET A N 1
ATOM 3495 C CA . MET A 1 445 ? 27.429 -16.774 -29.059 1.00 91.19 445 MET A CA 1
ATOM 3496 C C . MET A 1 445 ? 26.658 -15.463 -29.298 1.00 91.19 445 MET A C 1
ATOM 3498 O O . MET A 1 445 ? 25.615 -15.460 -29.951 1.00 91.19 445 MET A O 1
ATOM 3502 N N . LEU A 1 446 ? 27.156 -14.331 -28.785 1.00 89.19 446 LEU A N 1
ATOM 3503 C CA . LEU A 1 446 ? 26.536 -13.020 -29.007 1.00 89.19 446 LEU A CA 1
ATOM 3504 C C . LEU A 1 446 ? 26.635 -12.562 -30.467 1.00 89.19 446 LEU A C 1
ATOM 3506 O O . LEU A 1 446 ? 25.677 -11.974 -30.968 1.00 89.19 446 LEU A O 1
ATOM 3510 N N . LYS A 1 447 ? 27.756 -12.836 -31.148 1.00 88.94 447 LYS A N 1
ATOM 3511 C CA . LYS A 1 447 ? 27.915 -12.566 -32.586 1.00 88.94 447 LYS A CA 1
ATOM 3512 C C . LYS A 1 447 ? 26.964 -13.432 -33.415 1.00 88.94 447 LYS A C 1
ATOM 3514 O O . LYS A 1 447 ? 26.184 -12.894 -34.190 1.00 88.94 447 LYS A O 1
ATOM 3519 N N . GLU A 1 448 ? 26.964 -14.746 -33.193 1.00 88.12 448 GLU A N 1
ATOM 3520 C CA . GLU A 1 448 ? 26.141 -15.708 -33.947 1.00 88.12 448 GLU A CA 1
ATOM 3521 C C . GLU A 1 448 ? 24.635 -15.434 -33.834 1.00 88.12 448 GLU A C 1
ATOM 3523 O O . GLU A 1 448 ? 23.886 -15.644 -34.786 1.00 88.12 448 GLU A O 1
ATOM 3528 N N . LYS A 1 449 ? 24.172 -14.939 -32.680 1.00 86.38 449 LYS A N 1
ATOM 3529 C CA . LYS A 1 449 ? 22.763 -14.567 -32.466 1.00 86.38 449 LYS A CA 1
ATOM 3530 C C . LYS A 1 449 ? 22.456 -13.095 -32.798 1.00 86.38 449 LYS A C 1
ATOM 3532 O O . LYS A 1 449 ? 21.349 -12.641 -32.519 1.00 86.38 449 LYS A O 1
ATOM 3537 N N . GLY A 1 450 ? 23.403 -12.353 -33.381 1.00 85.00 450 GLY A N 1
ATOM 3538 C CA . GLY A 1 450 ? 23.195 -10.984 -33.871 1.00 85.00 450 GLY A CA 1
ATOM 3539 C C . GLY A 1 450 ? 23.085 -9.902 -32.788 1.00 85.00 450 GLY A C 1
ATOM 3540 O O . GLY A 1 450 ? 22.525 -8.838 -33.037 1.00 85.00 450 GLY A O 1
ATOM 3541 N N . PHE A 1 451 ? 23.595 -10.150 -31.577 1.00 83.44 451 PHE A N 1
ATOM 3542 C CA . PHE A 1 451 ? 23.620 -9.163 -30.484 1.00 83.44 451 PHE A CA 1
ATOM 3543 C C . PHE A 1 451 ? 24.828 -8.218 -30.538 1.00 83.44 451 PHE A C 1
ATOM 3545 O O . PHE A 1 451 ? 24.852 -7.207 -29.832 1.00 83.44 451 PHE A O 1
ATOM 3552 N N . LEU A 1 452 ? 25.831 -8.537 -31.356 1.00 82.25 452 LEU A N 1
ATOM 3553 C CA . LEU A 1 452 ? 26.965 -7.669 -31.658 1.00 82.25 452 LEU A CA 1
ATOM 3554 C C . LEU A 1 452 ? 26.961 -7.344 -33.156 1.00 82.25 452 LEU A C 1
ATOM 3556 O O . LEU A 1 452 ? 26.632 -8.226 -33.948 1.00 82.25 452 LEU A O 1
ATOM 3560 N N . PRO A 1 453 ? 27.322 -6.111 -33.553 1.00 69.38 453 PRO A N 1
ATOM 3561 C CA . PRO A 1 453 ? 27.473 -5.781 -34.964 1.00 69.38 453 PRO A CA 1
ATOM 3562 C C . PRO A 1 453 ? 28.543 -6.678 -35.595 1.00 69.38 453 PRO A C 1
ATOM 3564 O O . PRO A 1 453 ? 29.580 -6.930 -34.973 1.00 69.38 453 PRO A O 1
ATOM 3567 N N . GLU A 1 454 ? 28.297 -7.133 -36.825 1.00 58.09 454 GLU A N 1
ATOM 3568 C CA . GLU A 1 454 ? 29.328 -7.741 -37.665 1.00 58.09 454 GLU A CA 1
ATOM 3569 C C . GLU A 1 454 ? 30.453 -6.712 -37.824 1.00 58.09 454 GLU A C 1
ATOM 3571 O O . GLU A 1 454 ? 30.293 -5.678 -38.472 1.00 58.09 454 GLU A O 1
ATOM 3576 N N . GLN A 1 455 ? 31.574 -6.934 -37.141 1.00 53.41 455 GLN A N 1
ATOM 3577 C CA . GLN A 1 455 ? 32.800 -6.239 -37.494 1.00 53.41 455 GLN A CA 1
ATOM 3578 C C . GLN A 1 455 ? 33.335 -6.922 -38.746 1.00 53.41 455 GLN A C 1
ATOM 3580 O O . GLN A 1 455 ? 33.469 -8.141 -38.766 1.00 53.41 455 GLN A O 1
ATOM 3585 N N . ASP A 1 456 ? 33.591 -6.117 -39.772 1.00 37.88 456 ASP A N 1
ATOM 3586 C CA . ASP A 1 456 ? 34.232 -6.511 -41.020 1.00 37.88 456 ASP A CA 1
ATOM 3587 C C . ASP A 1 456 ? 35.573 -7.191 -40.685 1.00 37.88 456 ASP A C 1
ATOM 3589 O O . ASP A 1 456 ? 36.526 -6.538 -40.253 1.00 37.88 456 ASP A O 1
ATOM 3593 N N . ASP A 1 457 ? 35.619 -8.519 -40.793 1.00 43.09 457 ASP A N 1
ATOM 3594 C CA . ASP A 1 457 ? 36.742 -9.386 -40.404 1.00 43.09 457 ASP A CA 1
ATOM 3595 C C . ASP A 1 457 ? 37.890 -9.312 -41.437 1.00 43.09 457 ASP A C 1
ATOM 3597 O O . ASP A 1 457 ? 38.489 -10.308 -41.829 1.00 43.09 457 ASP A O 1
ATOM 3601 N N . THR A 1 458 ? 38.233 -8.111 -41.912 1.00 34.78 458 THR A N 1
ATOM 3602 C CA . THR A 1 458 ? 39.305 -7.909 -42.905 1.00 34.78 458 THR A CA 1
ATOM 3603 C C . THR A 1 458 ? 40.707 -7.798 -42.303 1.00 34.78 458 THR A C 1
ATOM 3605 O O . THR A 1 458 ? 41.666 -7.537 -43.025 1.00 34.78 458 THR A O 1
ATOM 3608 N N . LEU A 1 459 ? 40.888 -8.041 -41.000 1.00 39.94 459 LEU A N 1
ATOM 3609 C CA . LEU A 1 459 ? 42.210 -8.032 -40.364 1.00 39.94 459 LEU A CA 1
ATOM 3610 C C . LEU A 1 459 ? 42.327 -9.085 -39.252 1.00 39.94 459 LEU A C 1
ATOM 3612 O O . LEU A 1 459 ? 42.445 -8.716 -38.084 1.00 39.94 459 LEU A O 1
ATOM 3616 N N . ARG A 1 460 ? 42.317 -10.379 -39.613 1.00 38.31 460 ARG A N 1
ATOM 3617 C CA . ARG A 1 460 ? 42.994 -11.485 -38.889 1.00 38.31 460 ARG A CA 1
ATOM 3618 C C . ARG A 1 460 ? 42.905 -12.817 -39.659 1.00 38.31 460 ARG A C 1
ATOM 3620 O O . ARG A 1 460 ? 42.433 -13.823 -39.147 1.00 38.31 460 ARG A O 1
ATOM 3627 N N . GLU A 1 461 ? 43.423 -12.838 -40.885 1.00 38.38 461 GLU A N 1
ATOM 3628 C CA . GLU A 1 461 ? 43.874 -14.083 -41.524 1.00 38.38 461 GLU A CA 1
ATOM 3629 C C . GLU A 1 461 ? 45.391 -14.233 -41.323 1.00 38.38 461 GLU A C 1
ATOM 3631 O O . GLU A 1 461 ? 46.182 -13.700 -42.094 1.00 38.38 461 GLU A O 1
ATOM 3636 N N . SER A 1 462 ? 45.768 -14.901 -40.229 1.00 33.53 462 SER A N 1
ATOM 3637 C CA . SER A 1 462 ? 47.036 -15.618 -39.963 1.00 33.53 462 SER A CA 1
ATOM 3638 C C . SER A 1 462 ? 47.003 -15.953 -38.461 1.00 33.53 462 SER A C 1
ATOM 3640 O O . SER A 1 462 ? 46.976 -15.033 -37.649 1.00 33.53 462 SER A O 1
ATOM 3642 N N . ASP A 1 463 ? 46.881 -17.175 -37.962 1.00 32.00 463 ASP A N 1
ATOM 3643 C CA . ASP A 1 463 ? 47.325 -18.466 -38.459 1.00 32.00 463 ASP A CA 1
ATOM 3644 C C . ASP A 1 463 ? 46.331 -19.552 -38.027 1.00 32.00 463 ASP A C 1
ATOM 3646 O O . ASP A 1 463 ? 46.000 -19.690 -36.849 1.00 32.00 463 ASP A O 1
ATOM 3650 N N . GLN A 1 464 ? 45.887 -20.361 -38.987 1.00 37.16 464 GLN A N 1
ATOM 3651 C CA . GLN A 1 464 ? 45.421 -21.717 -38.722 1.00 37.16 464 GLN A CA 1
ATOM 3652 C C . GLN A 1 464 ? 46.648 -22.630 -38.729 1.00 37.16 464 GLN A C 1
ATOM 3654 O O . GLN A 1 464 ? 47.010 -23.151 -39.780 1.00 37.16 464 GLN A O 1
ATOM 3659 N N . GLN A 1 465 ? 47.298 -22.802 -37.581 1.00 37.47 465 GLN A N 1
ATOM 3660 C CA . GLN A 1 465 ? 48.151 -23.958 -37.294 1.00 37.47 465 GLN A CA 1
ATOM 3661 C C . GLN A 1 465 ? 48.563 -23.924 -35.823 1.00 37.47 465 GLN A C 1
ATOM 3663 O O . GLN A 1 465 ? 49.487 -23.212 -35.467 1.00 37.47 465 GLN A O 1
ATOM 3668 N N . GLU A 1 466 ? 47.838 -24.667 -34.987 1.00 32.31 466 GLU A N 1
ATOM 3669 C CA . GLU A 1 466 ? 48.347 -25.406 -33.820 1.00 32.31 466 GLU A CA 1
ATOM 3670 C C . GLU A 1 466 ? 47.151 -26.092 -33.142 1.00 32.31 466 GLU A C 1
ATOM 3672 O O . GLU A 1 466 ? 46.603 -25.641 -32.140 1.00 32.31 466 GLU A O 1
ATOM 3677 N N . ASP A 1 467 ? 46.715 -27.190 -33.759 1.00 34.50 467 ASP A N 1
ATOM 3678 C CA . ASP A 1 467 ? 46.022 -28.269 -33.060 1.00 34.50 467 ASP A CA 1
ATOM 3679 C C . ASP A 1 467 ? 47.082 -29.355 -32.795 1.00 34.50 467 ASP A C 1
ATOM 3681 O O . ASP A 1 467 ? 47.953 -29.572 -33.638 1.00 34.50 467 ASP A O 1
ATOM 3685 N N . GLU A 1 468 ? 47.013 -30.007 -31.633 1.00 34.94 468 GLU A N 1
ATOM 3686 C CA . GLU A 1 468 ? 47.988 -30.964 -31.056 1.00 34.94 468 GLU A CA 1
ATOM 3687 C C . GLU A 1 468 ? 49.089 -30.407 -30.127 1.00 34.94 468 GLU A C 1
ATOM 3689 O O . GLU A 1 468 ? 50.280 -30.657 -30.301 1.00 34.94 468 GLU A O 1
ATOM 3694 N N . ASN A 1 469 ? 48.687 -29.767 -29.022 1.00 28.09 469 ASN A N 1
ATOM 3695 C CA . ASN A 1 469 ? 49.358 -30.004 -27.733 1.00 28.09 469 ASN A CA 1
ATOM 3696 C C . ASN A 1 469 ? 48.455 -29.624 -26.545 1.00 28.09 469 ASN A C 1
ATOM 3698 O O . ASN A 1 469 ? 48.572 -28.556 -25.946 1.00 28.09 469 ASN A O 1
ATOM 3702 N N . LEU A 1 470 ? 47.535 -30.522 -26.178 1.00 32.59 470 LEU A N 1
ATOM 3703 C CA . LEU A 1 470 ? 46.777 -30.446 -24.924 1.00 32.59 470 LEU A CA 1
ATOM 3704 C C . LEU A 1 470 ? 47.703 -30.762 -23.732 1.00 32.59 470 LEU A C 1
ATOM 3706 O O . LEU A 1 470 ? 47.645 -31.831 -23.126 1.00 32.59 470 LEU A O 1
ATOM 3710 N N . GLY A 1 471 ? 48.568 -29.806 -23.387 1.00 29.50 471 GLY A N 1
ATOM 3711 C CA . GLY A 1 471 ? 49.042 -29.634 -22.012 1.00 29.50 471 GLY A CA 1
ATOM 3712 C C . GLY A 1 471 ? 47.873 -29.191 -21.122 1.00 29.50 471 GLY A C 1
ATOM 3713 O O . GLY A 1 471 ? 46.870 -28.709 -21.652 1.00 29.50 471 GLY A O 1
ATOM 3714 N N . PRO A 1 472 ? 47.936 -29.369 -19.788 1.00 29.53 472 PRO A N 1
ATOM 3715 C CA . PRO A 1 472 ? 46.786 -29.161 -18.916 1.00 29.53 472 PRO A CA 1
ATOM 3716 C C . PRO A 1 472 ? 46.328 -27.705 -19.014 1.00 29.53 472 PRO A C 1
ATOM 3718 O O . PRO A 1 472 ? 46.945 -26.799 -18.458 1.00 29.53 472 PRO A O 1
ATOM 3721 N N . SER A 1 473 ? 45.249 -27.512 -19.771 1.00 33.56 473 SER A N 1
ATOM 3722 C CA . SER A 1 473 ? 44.486 -26.282 -19.881 1.00 33.56 473 SER A CA 1
ATOM 3723 C C . SER A 1 473 ? 44.265 -25.745 -18.474 1.00 33.56 473 SER A C 1
ATOM 3725 O O . SER A 1 473 ? 43.64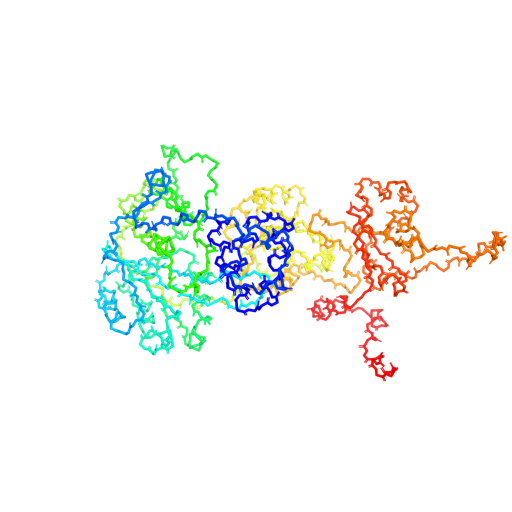1 -26.404 -17.636 1.00 33.56 473 SER A O 1
ATOM 3727 N N . VAL A 1 474 ? 44.827 -24.567 -18.203 1.00 33.88 474 VAL A N 1
ATOM 3728 C CA . VAL A 1 474 ? 44.512 -23.802 -17.002 1.00 33.88 474 VAL A CA 1
ATOM 3729 C C . VAL A 1 474 ? 43.031 -23.477 -17.112 1.00 33.88 474 VAL A C 1
ATOM 3731 O O . VAL A 1 474 ? 42.631 -22.530 -17.786 1.00 33.88 474 VAL A O 1
ATOM 3734 N N . SER A 1 475 ? 42.209 -24.326 -16.501 1.00 44.09 475 SER A N 1
ATOM 3735 C CA . SER A 1 475 ? 40.792 -24.057 -16.320 1.00 44.09 475 SER A CA 1
ATOM 3736 C C . SER A 1 475 ? 40.704 -22.687 -15.650 1.00 44.09 475 SER A C 1
ATOM 3738 O O . SER A 1 475 ? 41.377 -22.498 -14.629 1.00 44.09 475 SER A O 1
ATOM 3740 N N . PRO A 1 476 ? 39.960 -21.715 -16.213 1.00 53.72 476 PRO A N 1
ATOM 3741 C CA . PRO A 1 476 ? 39.777 -20.425 -15.567 1.00 53.72 476 PRO A CA 1
ATOM 3742 C C . PRO A 1 476 ? 39.385 -20.672 -14.114 1.00 53.72 476 PRO A C 1
ATOM 3744 O O . PRO A 1 476 ? 38.492 -21.484 -13.855 1.00 53.72 476 PRO A O 1
ATOM 3747 N N . ALA A 1 477 ? 40.100 -20.043 -13.178 1.00 60.44 477 ALA A N 1
ATOM 3748 C CA . ALA A 1 477 ? 39.812 -20.211 -11.764 1.00 60.44 477 ALA A CA 1
ATOM 3749 C C . ALA A 1 477 ? 38.317 -19.946 -11.538 1.00 60.44 477 ALA A C 1
ATOM 3751 O O . ALA A 1 477 ? 37.773 -18.955 -12.032 1.00 60.44 477 ALA A O 1
ATOM 3752 N N . LEU A 1 478 ? 37.654 -20.877 -10.849 1.00 62.56 478 LEU A N 1
ATOM 3753 C CA . LEU A 1 478 ? 36.250 -20.738 -10.475 1.00 62.56 478 LEU A CA 1
ATOM 3754 C C . LEU A 1 478 ? 36.037 -19.398 -9.746 1.00 62.56 478 LEU A C 1
ATOM 3756 O O . LEU A 1 478 ? 36.977 -18.890 -9.125 1.00 62.56 478 LEU A O 1
ATOM 3760 N N . PRO A 1 479 ? 34.828 -18.811 -9.814 1.00 63.94 479 PRO A N 1
ATOM 3761 C CA . PRO A 1 479 ? 34.560 -17.532 -9.176 1.00 63.94 479 PRO A CA 1
ATOM 3762 C C . PRO A 1 479 ? 34.944 -17.583 -7.705 1.00 63.94 479 PRO A C 1
ATOM 3764 O O . PRO A 1 479 ? 34.747 -18.591 -7.026 1.00 63.94 479 PRO A O 1
ATOM 3767 N N . ARG A 1 480 ? 35.412 -16.444 -7.190 1.00 64.12 480 ARG A N 1
ATOM 3768 C CA . ARG A 1 480 ? 35.700 -16.266 -5.757 1.00 64.12 480 ARG A CA 1
ATOM 3769 C C . ARG A 1 480 ? 34.472 -16.522 -4.874 1.00 64.12 480 ARG A C 1
ATOM 3771 O O . ARG A 1 480 ? 34.605 -16.760 -3.683 1.00 64.12 480 ARG A O 1
ATOM 3778 N N . TYR A 1 481 ? 33.279 -16.456 -5.459 1.00 64.75 481 TYR A N 1
ATOM 3779 C CA . TYR A 1 481 ? 31.986 -16.663 -4.822 1.00 64.75 481 TYR A CA 1
ATOM 3780 C C . TYR A 1 481 ? 31.239 -17.831 -5.467 1.00 64.75 481 TYR A C 1
ATOM 3782 O O . TYR A 1 481 ? 31.586 -18.273 -6.555 1.00 64.75 481 TYR A O 1
ATOM 3790 N N . ALA A 1 482 ? 30.193 -18.335 -4.815 1.00 68.38 482 ALA A N 1
ATOM 3791 C CA . ALA A 1 482 ? 29.413 -19.479 -5.287 1.00 68.38 482 ALA A CA 1
ATOM 3792 C C . ALA A 1 482 ? 30.211 -20.792 -5.430 1.00 68.38 482 ALA A C 1
ATOM 3794 O O . ALA A 1 482 ? 29.781 -21.699 -6.138 1.00 68.38 482 ALA A O 1
ATOM 3795 N N . LEU A 1 483 ? 31.329 -20.960 -4.715 1.00 76.25 483 LEU A N 1
ATOM 3796 C CA . LEU A 1 483 ? 32.110 -22.208 -4.728 1.00 76.25 483 LEU A CA 1
ATOM 3797 C C . LEU A 1 483 ? 31.316 -23.428 -4.233 1.00 76.25 483 LEU A C 1
ATOM 3799 O O . LEU A 1 483 ? 31.673 -24.561 -4.540 1.00 76.25 483 LEU A O 1
ATOM 3803 N N . ARG A 1 484 ? 30.224 -23.207 -3.489 1.00 81.25 484 ARG A N 1
ATOM 3804 C CA . ARG A 1 484 ? 29.312 -24.264 -3.025 1.00 81.25 484 ARG A CA 1
ATOM 3805 C C . ARG A 1 484 ? 28.187 -24.619 -4.007 1.00 81.25 484 ARG A C 1
ATOM 3807 O O . ARG A 1 484 ? 27.310 -25.400 -3.643 1.00 81.25 484 ARG A O 1
ATOM 3814 N N . CYS A 1 485 ? 28.168 -24.037 -5.206 1.00 84.50 485 CYS A N 1
ATOM 3815 C CA . CYS A 1 485 ? 27.212 -24.410 -6.249 1.00 84.50 485 CYS A CA 1
ATOM 3816 C C . CYS A 1 485 ? 27.682 -25.650 -7.034 1.00 84.50 485 CYS A C 1
ATOM 3818 O O . CYS A 1 485 ? 28.831 -26.083 -6.921 1.00 84.50 485 CYS A O 1
ATOM 3820 N N . ARG A 1 486 ? 26.781 -26.242 -7.820 1.00 88.38 486 ARG A N 1
ATOM 3821 C CA . ARG A 1 486 ? 27.086 -27.339 -8.742 1.00 88.38 486 ARG A CA 1
ATOM 3822 C C . ARG A 1 486 ? 27.531 -26.763 -10.082 1.00 88.38 486 ARG A C 1
ATOM 3824 O O . ARG A 1 486 ? 26.825 -25.949 -10.670 1.00 88.38 486 ARG A O 1
ATOM 3831 N N . TRP A 1 487 ? 28.694 -27.191 -10.558 1.00 88.44 487 TRP A N 1
ATOM 3832 C CA . TRP A 1 487 ? 29.236 -26.753 -11.840 1.00 88.44 487 TRP A CA 1
ATOM 3833 C C . TRP A 1 487 ? 28.946 -27.796 -12.915 1.00 88.44 487 TRP A C 1
ATOM 3835 O O . TRP A 1 487 ? 29.479 -28.903 -12.859 1.00 88.44 487 TRP A O 1
ATOM 3845 N N . ALA A 1 488 ? 28.089 -27.435 -13.866 1.00 88.62 488 ALA A N 1
ATOM 3846 C CA . ALA A 1 488 ? 27.797 -28.234 -15.047 1.00 88.62 488 ALA A CA 1
ATOM 3847 C C . ALA A 1 488 ? 28.898 -28.072 -16.099 1.00 88.62 488 ALA A C 1
ATOM 3849 O O . ALA A 1 488 ? 29.587 -27.045 -16.159 1.00 88.62 488 ALA A O 1
ATOM 3850 N N . SER A 1 489 ? 29.048 -29.084 -16.953 1.00 87.62 489 SER A N 1
ATOM 3851 C CA . SER A 1 489 ? 29.984 -29.015 -18.070 1.00 87.62 489 SER A CA 1
ATOM 3852 C C . SER A 1 489 ? 29.426 -28.133 -19.183 1.00 87.62 489 SER A C 1
ATOM 3854 O O . SER A 1 489 ? 28.253 -28.233 -19.539 1.00 87.62 489 SER A O 1
ATOM 3856 N N . LEU A 1 490 ? 30.280 -27.323 -19.814 1.00 86.75 490 LEU A N 1
ATOM 3857 C CA . LEU A 1 490 ? 29.891 -26.569 -21.009 1.00 86.75 490 LEU A CA 1
ATOM 3858 C C . LEU A 1 490 ? 29.451 -27.489 -22.162 1.00 86.75 490 LEU A C 1
ATOM 3860 O O . LEU A 1 490 ? 28.680 -27.066 -23.013 1.00 86.75 490 LEU A O 1
ATOM 3864 N N . LEU A 1 491 ? 29.889 -28.751 -22.160 1.00 86.12 491 LEU A N 1
ATOM 3865 C CA . LEU A 1 491 ? 29.498 -29.761 -23.149 1.00 86.12 491 LEU A CA 1
ATOM 3866 C C . LEU A 1 491 ? 28.009 -30.138 -23.083 1.00 86.12 491 LEU A C 1
ATOM 3868 O O . LEU A 1 491 ? 27.495 -30.733 -24.022 1.00 86.12 491 LEU A O 1
ATOM 3872 N N . GLU A 1 492 ? 27.325 -29.822 -21.982 1.00 86.56 492 GLU A N 1
ATOM 3873 C CA . GLU A 1 492 ? 25.885 -30.057 -21.832 1.00 86.56 492 GLU A CA 1
ATOM 3874 C C . GLU A 1 492 ? 25.038 -28.972 -22.512 1.00 86.56 492 GLU A C 1
ATOM 3876 O O . GLU A 1 492 ? 23.819 -29.114 -22.599 1.00 86.56 492 GLU A O 1
ATOM 3881 N N . LEU A 1 493 ? 25.660 -27.886 -22.981 1.00 88.25 493 LEU A N 1
ATOM 3882 C CA . LEU A 1 493 ? 24.977 -26.835 -23.721 1.00 88.25 493 LEU A CA 1
ATOM 3883 C C . LEU A 1 493 ? 24.696 -27.308 -25.149 1.00 88.25 493 LEU A C 1
ATOM 3885 O O . LEU A 1 493 ? 25.619 -27.557 -25.923 1.00 88.25 493 LEU A O 1
ATOM 3889 N N . ASP A 1 494 ? 23.421 -27.366 -25.513 1.00 86.94 494 ASP A N 1
ATOM 3890 C CA . ASP A 1 494 ? 23.013 -27.603 -26.892 1.00 86.94 494 ASP A CA 1
ATOM 3891 C C . ASP A 1 494 ? 23.409 -26.387 -27.760 1.00 86.94 494 ASP A C 1
ATOM 3893 O O . ASP A 1 494 ? 22.978 -25.264 -27.465 1.00 86.94 494 ASP A O 1
ATOM 3897 N N . PRO A 1 495 ? 24.246 -26.566 -28.799 1.00 84.56 495 PRO A N 1
ATOM 3898 C CA . PRO A 1 495 ? 24.821 -25.453 -29.555 1.00 84.56 495 PRO A CA 1
ATOM 3899 C C . PRO A 1 495 ? 23.793 -24.704 -30.415 1.00 84.56 495 PRO A C 1
ATOM 3901 O O . PRO A 1 495 ? 23.954 -23.509 -30.658 1.00 84.56 495 PRO A O 1
ATOM 3904 N N . ASP A 1 496 ? 22.713 -25.361 -30.841 1.00 83.56 496 ASP A N 1
ATOM 3905 C CA . ASP A 1 496 ? 21.715 -24.762 -31.730 1.00 83.56 496 ASP A CA 1
ATOM 3906 C C . ASP A 1 496 ? 20.716 -23.906 -30.938 1.00 83.56 496 ASP A C 1
ATOM 3908 O O . ASP A 1 496 ? 20.443 -22.733 -31.248 1.00 83.56 496 ASP A O 1
ATOM 3912 N N . THR A 1 497 ? 20.182 -24.500 -29.872 1.00 87.44 497 THR A N 1
ATOM 3913 C CA . THR A 1 497 ? 19.166 -23.902 -29.000 1.00 87.44 497 THR A CA 1
ATOM 3914 C C . THR A 1 497 ? 19.764 -23.004 -27.921 1.00 87.44 497 THR A C 1
ATOM 3916 O O . THR A 1 497 ? 19.047 -22.167 -27.368 1.00 87.44 497 THR A O 1
ATOM 3919 N N . LEU A 1 498 ? 21.062 -23.154 -27.633 1.00 88.94 498 LEU A N 1
ATOM 3920 C CA . LEU A 1 498 ? 21.751 -22.546 -26.496 1.00 88.94 498 LEU A CA 1
ATOM 3921 C C . LEU A 1 498 ? 21.023 -22.833 -25.181 1.00 88.94 498 LEU A C 1
ATOM 3923 O O . LEU A 1 498 ? 20.802 -21.925 -24.382 1.00 88.94 498 LEU A O 1
ATOM 3927 N N . SER A 1 499 ? 20.611 -24.080 -24.963 1.00 88.81 499 SER A N 1
ATOM 3928 C CA . SER A 1 499 ? 19.896 -24.507 -23.757 1.00 88.81 499 SER A CA 1
ATOM 3929 C C . SER A 1 499 ? 20.560 -25.718 -23.097 1.00 88.81 499 SER A C 1
ATOM 3931 O O . SER A 1 499 ? 21.242 -26.499 -23.754 1.00 88.81 499 SER A O 1
ATOM 3933 N N . PHE A 1 500 ? 20.386 -25.852 -21.781 1.00 88.56 500 PHE A N 1
ATOM 3934 C CA . PHE A 1 500 ? 20.804 -27.034 -21.017 1.00 88.56 500 PHE A CA 1
ATOM 3935 C C . PHE A 1 500 ? 19.642 -28.033 -20.908 1.00 88.56 500 PHE A C 1
ATOM 3937 O O . PHE A 1 500 ? 18.483 -27.621 -21.035 1.00 88.56 500 PHE A O 1
ATOM 3944 N N . PRO A 1 501 ? 19.894 -29.325 -20.616 1.00 83.44 501 PRO A N 1
ATOM 3945 C CA . PRO A 1 501 ? 18.837 -30.327 -20.487 1.00 83.44 501 PRO A CA 1
ATOM 3946 C C . PRO A 1 501 ? 17.738 -29.906 -19.495 1.00 83.44 501 PRO A C 1
ATOM 3948 O O . PRO A 1 501 ? 17.972 -29.768 -18.297 1.00 83.44 501 PRO A O 1
ATOM 3951 N N . GLY A 1 502 ? 16.516 -29.690 -19.998 1.00 77.00 502 GLY A N 1
ATOM 3952 C CA . GLY A 1 502 ? 15.366 -29.258 -19.188 1.00 77.00 502 GLY A CA 1
ATOM 3953 C C . GLY A 1 502 ? 15.402 -27.793 -18.720 1.00 77.00 502 GLY A C 1
ATOM 3954 O O . GLY A 1 502 ? 14.566 -27.398 -17.903 1.00 77.00 502 GLY A O 1
ATOM 3955 N N . GLY A 1 503 ? 16.351 -26.996 -19.214 1.00 83.88 503 GLY A N 1
ATOM 3956 C CA . GLY A 1 503 ? 16.524 -25.579 -18.902 1.00 83.88 503 GLY A CA 1
ATOM 3957 C C . GLY A 1 503 ? 16.001 -24.636 -19.987 1.00 83.88 503 GLY A C 1
ATOM 3958 O O . GLY A 1 503 ? 15.641 -25.041 -21.090 1.00 83.88 503 GLY A O 1
ATOM 3959 N N . ALA A 1 504 ? 15.963 -23.343 -19.667 1.00 86.25 504 ALA A N 1
ATOM 3960 C CA . ALA A 1 504 ? 15.681 -22.286 -20.635 1.00 86.25 504 ALA A CA 1
ATOM 3961 C C . ALA A 1 504 ? 16.949 -21.881 -21.419 1.00 86.25 504 ALA A C 1
ATOM 3963 O O . ALA A 1 504 ? 18.054 -22.003 -20.879 1.00 86.25 504 ALA A O 1
ATOM 3964 N N . PRO A 1 505 ? 16.808 -21.341 -22.647 1.00 90.12 505 PRO A N 1
ATOM 3965 C CA . PRO A 1 505 ? 17.937 -20.826 -23.412 1.00 90.12 505 PRO A CA 1
ATOM 3966 C C . PRO A 1 505 ? 18.720 -19.734 -22.676 1.00 90.12 505 PRO A C 1
ATOM 3968 O O . PRO A 1 505 ? 18.144 -18.942 -21.919 1.00 90.12 505 PRO A O 1
ATOM 3971 N N . ILE A 1 506 ? 20.026 -19.648 -22.939 1.00 93.12 506 ILE A N 1
ATOM 3972 C CA . ILE A 1 506 ? 20.891 -18.598 -22.397 1.00 93.12 506 ILE A CA 1
ATOM 3973 C C . ILE A 1 506 ? 20.329 -17.220 -22.773 1.00 93.12 506 ILE A C 1
ATOM 3975 O O . ILE A 1 506 ? 20.106 -16.893 -23.939 1.00 93.12 506 ILE A O 1
ATOM 3979 N N . GLN A 1 507 ? 20.143 -16.364 -21.769 1.00 92.12 507 GLN A N 1
ATOM 3980 C CA . GLN A 1 507 ? 19.601 -15.015 -21.910 1.00 92.12 507 GLN A CA 1
ATOM 3981 C C . GLN A 1 507 ? 20.683 -14.025 -22.365 1.00 92.12 507 GLN A C 1
ATOM 3983 O O . GLN A 1 507 ? 21.036 -13.088 -21.642 1.00 92.12 507 GLN A O 1
ATOM 3988 N N . LEU A 1 508 ? 21.210 -14.230 -23.573 1.00 88.56 508 LEU A N 1
ATOM 3989 C CA . LEU A 1 508 ? 22.301 -13.437 -24.153 1.00 88.56 508 LEU A CA 1
ATOM 3990 C C . LEU A 1 508 ? 22.007 -11.929 -24.184 1.00 88.56 508 LEU A C 1
ATOM 3992 O O . LEU A 1 508 ? 22.878 -11.127 -23.860 1.00 88.56 508 LEU A O 1
ATOM 3996 N N . HIS A 1 509 ? 20.755 -11.543 -24.450 1.00 85.44 509 HIS A N 1
ATOM 3997 C CA . HIS A 1 509 ? 20.292 -10.148 -24.447 1.00 85.44 509 HIS A CA 1
ATOM 3998 C C . HIS A 1 509 ? 20.530 -9.402 -23.118 1.00 85.44 509 HIS A C 1
ATOM 4000 O O . HIS A 1 509 ? 20.429 -8.180 -23.065 1.00 85.44 509 HIS A O 1
ATOM 4006 N N . THR A 1 510 ? 20.809 -10.124 -22.027 1.00 87.69 510 THR A N 1
ATOM 4007 C CA . THR A 1 510 ? 21.075 -9.532 -20.709 1.00 87.69 510 THR A CA 1
ATOM 4008 C C . THR A 1 510 ? 22.534 -9.136 -20.495 1.00 87.69 510 THR A C 1
ATOM 4010 O O . THR A 1 510 ? 22.833 -8.518 -19.474 1.00 87.69 510 THR A O 1
ATOM 4013 N N . VAL A 1 511 ? 23.429 -9.472 -21.432 1.00 88.12 511 VAL A N 1
ATOM 4014 C CA . VAL A 1 511 ? 24.856 -9.134 -21.389 1.00 88.12 511 VAL A CA 1
ATOM 4015 C C . VAL A 1 511 ? 25.084 -7.791 -22.091 1.00 88.12 511 VAL A C 1
ATOM 4017 O O . VAL A 1 511 ? 24.911 -7.706 -23.306 1.00 88.12 511 VAL A O 1
ATOM 4020 N N . PRO A 1 512 ? 25.490 -6.723 -21.379 1.00 82.69 512 PRO A N 1
ATOM 4021 C CA . PRO A 1 512 ? 25.754 -5.435 -22.011 1.00 82.69 512 PRO A CA 1
ATOM 4022 C C . PRO A 1 512 ? 27.030 -5.494 -22.873 1.00 82.69 512 PRO A C 1
ATOM 4024 O O . PRO A 1 512 ? 28.094 -5.815 -22.332 1.00 82.69 512 PRO A O 1
ATOM 4027 N N . PRO A 1 513 ? 26.987 -5.110 -24.167 1.00 81.62 513 PRO A N 1
ATOM 4028 C CA . PRO A 1 513 ? 28.149 -5.186 -25.058 1.00 81.62 513 PRO A CA 1
ATOM 4029 C C . PRO A 1 513 ? 29.398 -4.466 -24.533 1.00 81.62 513 PRO A C 1
ATOM 4031 O O . PRO A 1 513 ? 30.509 -4.970 -24.657 1.00 81.62 513 PRO A O 1
ATOM 4034 N N . GLY A 1 514 ? 29.227 -3.314 -23.873 1.00 82.06 514 GLY A N 1
ATOM 4035 C CA . GLY A 1 514 ? 30.339 -2.533 -23.317 1.00 82.06 514 GLY A CA 1
ATOM 4036 C C . GLY A 1 514 ? 31.057 -3.180 -22.125 1.00 82.06 514 GLY A C 1
ATOM 4037 O O . GLY A 1 514 ? 32.151 -2.746 -21.769 1.00 82.06 514 GLY A O 1
ATOM 4038 N N . LEU A 1 515 ? 30.465 -4.205 -21.499 1.00 82.44 515 LEU A N 1
ATOM 4039 C CA . LEU A 1 515 ? 31.084 -4.932 -20.388 1.00 82.44 515 LEU A CA 1
ATOM 4040 C C . LEU A 1 515 ? 31.867 -6.166 -20.842 1.00 82.44 515 LEU A C 1
ATOM 4042 O O . LEU A 1 515 ? 32.736 -6.611 -20.095 1.00 82.44 515 LEU A O 1
ATOM 4046 N N . LEU A 1 516 ? 31.606 -6.680 -22.051 1.00 84.31 516 LEU A N 1
ATOM 4047 C CA . LEU A 1 516 ? 32.245 -7.891 -22.575 1.00 84.31 516 LEU A CA 1
ATOM 4048 C C . LEU A 1 516 ? 33.763 -7.874 -22.418 1.00 84.31 516 LEU A C 1
ATOM 4050 O O . LEU A 1 516 ? 34.246 -8.788 -21.761 1.00 84.31 516 LEU A O 1
ATOM 4054 N N . PRO A 1 517 ? 34.509 -6.842 -22.876 1.00 84.06 517 PRO A N 1
ATOM 4055 C CA . PRO A 1 517 ? 35.974 -6.853 -22.818 1.00 84.06 517 PRO A CA 1
ATOM 4056 C C . PRO A 1 517 ? 36.547 -6.881 -21.395 1.00 84.06 517 PRO A C 1
ATOM 4058 O O . PRO A 1 517 ? 37.705 -7.237 -21.206 1.00 84.06 517 PRO A O 1
ATOM 4061 N N . ARG A 1 518 ? 35.753 -6.488 -20.391 1.00 84.81 518 ARG A N 1
ATOM 4062 C CA . ARG A 1 518 ? 36.185 -6.351 -18.991 1.00 84.81 518 ARG A CA 1
ATOM 4063 C C . ARG A 1 518 ? 35.885 -7.584 -18.142 1.00 84.81 518 ARG A C 1
ATOM 4065 O O . ARG A 1 518 ? 36.354 -7.656 -17.012 1.00 84.81 518 ARG A O 1
ATOM 4072 N N . ILE A 1 519 ? 35.082 -8.516 -18.653 1.00 87.25 519 ILE A N 1
ATOM 4073 C CA . ILE A 1 519 ? 34.630 -9.695 -17.914 1.00 87.25 519 ILE A CA 1
ATOM 4074 C C . ILE A 1 519 ? 35.329 -10.931 -18.490 1.00 87.25 519 ILE A C 1
ATOM 4076 O O . ILE A 1 519 ? 35.019 -11.310 -19.619 1.00 87.25 519 ILE A O 1
ATOM 4080 N N . PRO A 1 520 ? 36.241 -11.581 -17.743 1.00 86.69 520 PRO A N 1
ATOM 4081 C CA . PRO A 1 520 ? 36.959 -12.758 -18.232 1.00 86.69 520 PRO A CA 1
ATOM 4082 C C . PRO A 1 520 ? 36.094 -14.027 -18.231 1.00 86.69 520 PRO A C 1
ATOM 4084 O O . PRO A 1 520 ? 36.276 -14.909 -19.071 1.00 86.69 520 PRO A O 1
ATOM 4087 N N . LEU A 1 521 ? 35.149 -14.121 -17.291 1.00 88.50 521 LEU A N 1
ATOM 4088 C CA . LEU A 1 521 ? 34.352 -15.318 -17.051 1.00 88.50 521 LEU A CA 1
ATOM 4089 C C . LEU A 1 521 ? 32.904 -14.946 -16.725 1.00 88.50 521 LEU A C 1
ATOM 4091 O O . LEU A 1 521 ? 32.641 -14.096 -15.870 1.00 88.50 521 LEU A O 1
ATOM 4095 N N . PHE A 1 522 ? 31.972 -15.601 -17.411 1.00 90.31 522 PHE A N 1
ATOM 4096 C CA . PHE A 1 522 ? 30.537 -15.503 -17.175 1.00 90.31 522 PHE A CA 1
ATOM 4097 C C . PHE A 1 522 ? 30.027 -16.782 -16.520 1.00 90.31 522 PHE A C 1
ATOM 4099 O O . PHE A 1 522 ? 30.567 -17.864 -16.742 1.00 90.31 522 PHE A O 1
ATOM 4106 N N . TYR A 1 523 ? 28.946 -16.667 -15.758 1.00 89.88 523 TYR A N 1
ATOM 4107 C CA . TYR A 1 523 ? 28.279 -17.798 -15.122 1.00 89.88 523 TYR A CA 1
ATOM 4108 C C . TYR A 1 523 ? 26.829 -17.821 -15.554 1.00 89.88 523 TYR A C 1
ATOM 4110 O O . TYR A 1 523 ? 26.132 -16.812 -15.438 1.00 89.88 523 TYR A O 1
ATOM 4118 N N . VAL A 1 524 ? 26.361 -18.957 -16.053 1.00 91.56 524 VAL A N 1
ATOM 4119 C CA . VAL A 1 524 ? 24.986 -19.085 -16.534 1.00 91.56 524 VAL A CA 1
ATOM 4120 C C . VAL A 1 524 ? 24.257 -20.121 -15.711 1.00 91.56 524 VAL A C 1
ATOM 4122 O O . VAL A 1 524 ? 24.746 -21.228 -15.520 1.00 91.56 524 VAL A O 1
ATOM 4125 N N . CYS A 1 525 ? 23.083 -19.757 -15.201 1.00 93.50 525 CYS A N 1
ATOM 4126 C CA . CYS A 1 525 ? 22.229 -20.710 -14.507 1.00 93.50 525 CYS A CA 1
ATOM 4127 C C . CYS A 1 525 ? 21.667 -21.723 -15.510 1.00 93.50 525 CYS A C 1
ATOM 4129 O O . CYS A 1 525 ? 20.939 -21.325 -16.422 1.00 93.50 525 CYS A O 1
ATOM 4131 N N . THR A 1 526 ? 21.932 -23.016 -15.301 1.00 92.69 526 THR A N 1
ATOM 4132 C CA . THR A 1 526 ? 21.507 -24.092 -16.220 1.00 92.69 526 THR A CA 1
ATOM 4133 C C . THR A 1 526 ? 19.986 -24.195 -16.340 1.00 92.69 526 THR A C 1
ATOM 4135 O O . THR A 1 526 ? 19.460 -24.585 -17.374 1.00 92.69 526 THR A O 1
ATOM 4138 N N . ARG A 1 527 ? 19.243 -23.761 -15.313 1.00 92.75 527 ARG A N 1
ATOM 4139 C CA . ARG A 1 527 ? 17.775 -23.825 -15.290 1.00 92.75 527 ARG A CA 1
ATOM 4140 C C . ARG A 1 527 ? 17.089 -22.673 -16.025 1.00 92.75 527 ARG A C 1
ATOM 4142 O O . ARG A 1 527 ? 16.179 -22.915 -16.807 1.00 92.75 527 ARG A O 1
ATOM 4149 N N . CYS A 1 528 ? 17.442 -21.419 -15.733 1.00 92.62 528 CYS A N 1
ATOM 4150 C CA . CYS A 1 528 ? 16.731 -20.252 -16.284 1.00 92.62 528 CYS A CA 1
ATOM 4151 C C . CYS A 1 528 ? 17.502 -19.504 -17.378 1.00 92.62 528 CYS A C 1
ATOM 4153 O O . CYS A 1 528 ? 16.983 -18.525 -17.912 1.00 92.62 528 CYS A O 1
ATOM 4155 N N . GLY A 1 529 ? 18.742 -19.906 -17.668 1.00 91.69 529 GLY A N 1
ATOM 4156 C CA . GLY A 1 529 ? 19.587 -19.280 -18.684 1.00 91.69 529 GLY A CA 1
ATOM 4157 C C . GLY A 1 529 ? 20.099 -17.886 -18.314 1.00 91.69 529 GLY A C 1
ATOM 4158 O O . GLY A 1 529 ? 20.711 -17.215 -19.142 1.00 91.69 529 GLY A O 1
ATOM 4159 N N . LYS A 1 530 ? 19.856 -17.399 -17.088 1.00 93.75 530 LYS A N 1
ATOM 4160 C CA . LYS A 1 530 ? 20.315 -16.068 -16.669 1.00 93.75 530 LYS A CA 1
ATOM 4161 C C . LYS A 1 530 ? 21.839 -16.022 -16.584 1.00 93.75 530 LYS A C 1
ATOM 4163 O O . LYS A 1 530 ? 22.439 -16.888 -15.949 1.00 93.75 530 LYS A O 1
ATOM 4168 N N . VAL A 1 531 ? 22.419 -14.977 -17.174 1.00 91.62 531 VAL A N 1
ATOM 4169 C CA . VAL A 1 531 ? 23.861 -14.710 -17.179 1.00 91.62 531 VAL A CA 1
ATOM 4170 C C . VAL A 1 531 ? 24.249 -13.805 -16.005 1.00 91.62 531 VAL A C 1
ATOM 4172 O O . VAL A 1 531 ? 23.587 -12.799 -15.736 1.00 91.62 531 VAL A O 1
ATOM 4175 N N . PHE A 1 532 ? 25.335 -14.166 -15.328 1.00 89.88 532 PHE A N 1
ATOM 4176 C CA . PHE A 1 532 ? 25.961 -13.461 -14.212 1.00 89.88 532 PHE A CA 1
ATOM 4177 C C . PHE A 1 532 ? 27.467 -13.308 -14.464 1.00 89.88 532 PHE A C 1
ATOM 4179 O O . PHE A 1 532 ? 28.045 -14.011 -15.291 1.00 89.88 532 PHE A O 1
ATOM 4186 N N . TRP A 1 533 ? 28.108 -12.390 -13.748 1.00 89.38 533 TRP A N 1
ATOM 4187 C CA . TRP A 1 533 ? 29.550 -12.152 -13.809 1.00 89.38 533 TRP A CA 1
ATOM 4188 C C . TRP A 1 533 ? 30.037 -11.508 -12.514 1.00 89.38 533 TRP A C 1
ATOM 4190 O O . TRP A 1 533 ? 29.251 -10.982 -11.720 1.00 89.38 533 TRP A O 1
ATOM 4200 N N . GLU A 1 534 ? 31.348 -11.546 -12.297 1.00 81.88 534 GLU A N 1
ATOM 4201 C CA . GLU A 1 534 ? 31.974 -10.929 -11.133 1.00 81.88 534 GLU A CA 1
ATOM 4202 C C . GLU A 1 534 ? 31.952 -9.401 -11.205 1.00 81.88 534 GLU A C 1
ATOM 4204 O O . GLU A 1 534 ? 32.281 -8.786 -12.216 1.00 81.88 534 GLU A O 1
ATOM 4209 N N . GLY A 1 535 ? 31.543 -8.782 -10.099 1.00 77.31 535 GLY A N 1
ATOM 4210 C CA . GLY A 1 535 ? 31.489 -7.337 -9.943 1.00 77.31 535 GLY A CA 1
ATOM 4211 C C . GLY A 1 535 ? 31.335 -6.944 -8.476 1.00 77.31 535 GLY A C 1
ATOM 4212 O O . GLY A 1 535 ? 31.305 -7.789 -7.582 1.00 77.31 535 GLY A O 1
ATOM 4213 N N . SER A 1 536 ? 31.155 -5.649 -8.213 1.00 75.81 536 SER A N 1
ATOM 4214 C CA . SER A 1 536 ? 31.089 -5.077 -6.854 1.00 75.81 536 SER A CA 1
ATOM 4215 C C . SER A 1 536 ? 29.921 -5.575 -5.986 1.00 75.81 536 SER A C 1
ATOM 4217 O O . SER A 1 536 ? 29.821 -5.237 -4.806 1.00 75.81 536 SER A O 1
ATOM 4219 N N . HIS A 1 537 ? 28.997 -6.363 -6.545 1.00 79.25 537 HIS A N 1
ATOM 4220 C CA . HIS A 1 537 ? 27.849 -6.894 -5.816 1.00 79.25 537 HIS A CA 1
ATOM 4221 C C . HIS A 1 537 ? 28.249 -7.887 -4.717 1.00 79.25 537 HIS A C 1
ATOM 4223 O O . HIS A 1 537 ? 27.661 -7.836 -3.640 1.00 79.25 537 HIS A O 1
ATOM 4229 N N . PHE A 1 538 ? 29.277 -8.715 -4.946 1.00 82.56 538 PHE A N 1
ATOM 4230 C CA . PHE A 1 538 ? 29.784 -9.644 -3.931 1.00 82.56 538 PHE A CA 1
ATOM 4231 C C . PHE A 1 538 ? 30.267 -8.910 -2.681 1.00 82.56 538 PHE A C 1
ATOM 4233 O O . PHE A 1 538 ? 29.769 -9.184 -1.594 1.00 82.56 538 PHE A O 1
ATOM 4240 N N . GLY A 1 539 ? 31.147 -7.915 -2.846 1.00 78.31 539 GLY A N 1
ATOM 4241 C CA . GLY A 1 539 ? 31.666 -7.125 -1.726 1.00 78.31 539 GLY A CA 1
ATOM 4242 C C . GLY A 1 539 ? 30.554 -6.459 -0.913 1.00 78.31 539 GLY A C 1
ATOM 4243 O O . GLY A 1 539 ? 30.576 -6.500 0.312 1.00 78.31 539 GLY A O 1
ATOM 4244 N N . ARG A 1 540 ? 29.511 -5.937 -1.578 1.00 83.25 540 ARG A N 1
ATOM 4245 C CA . ARG A 1 540 ? 28.339 -5.372 -0.886 1.00 83.25 540 ARG A CA 1
ATOM 4246 C C . ARG A 1 540 ? 27.599 -6.409 -0.040 1.00 83.25 540 ARG A C 1
ATOM 4248 O O . ARG A 1 540 ? 27.278 -6.114 1.106 1.00 83.25 540 ARG A O 1
ATOM 4255 N N . VAL A 1 541 ? 27.322 -7.599 -0.581 1.00 83.44 541 VAL A N 1
ATOM 4256 C CA . VAL A 1 541 ? 26.629 -8.668 0.165 1.00 83.44 541 VAL A CA 1
ATOM 4257 C C . VAL A 1 541 ? 27.500 -9.184 1.310 1.00 83.44 541 VAL A C 1
ATOM 4259 O O . VAL A 1 541 ? 27.003 -9.325 2.425 1.00 83.44 541 VAL A O 1
ATOM 4262 N N . PHE A 1 542 ? 28.796 -9.383 1.072 1.00 85.00 542 PHE A N 1
ATOM 4263 C CA . PHE A 1 542 ? 29.757 -9.766 2.102 1.00 85.00 542 PHE A CA 1
ATOM 4264 C C . PHE A 1 542 ? 29.747 -8.770 3.271 1.00 85.00 542 PHE A C 1
ATOM 4266 O O . PHE A 1 542 ? 29.498 -9.164 4.408 1.00 85.00 542 PHE A O 1
ATOM 4273 N N . SER A 1 543 ? 29.893 -7.466 3.000 1.00 84.75 543 SER A N 1
ATOM 4274 C CA . SER A 1 543 ? 29.839 -6.427 4.039 1.00 84.75 543 SER A CA 1
ATOM 4275 C C . SER A 1 543 ? 28.481 -6.352 4.749 1.00 84.75 543 SER A C 1
ATOM 4277 O O . SER A 1 543 ? 28.422 -6.068 5.942 1.00 84.75 543 SER A O 1
ATOM 4279 N N . MET A 1 544 ? 27.369 -6.614 4.051 1.00 86.19 544 MET A N 1
ATOM 4280 C CA . MET A 1 544 ? 26.031 -6.619 4.662 1.00 86.19 544 MET A CA 1
ATOM 4281 C C . MET A 1 544 ? 25.826 -7.768 5.659 1.00 86.19 544 MET A C 1
ATOM 4283 O O . MET A 1 544 ? 25.060 -7.608 6.610 1.00 86.19 544 MET A O 1
ATOM 4287 N N . PHE A 1 545 ? 26.472 -8.916 5.459 1.00 88.00 545 PHE A N 1
ATOM 4288 C CA . PHE A 1 545 ? 26.236 -10.124 6.260 1.00 88.00 545 PHE A CA 1
ATOM 4289 C C . PHE A 1 545 ? 27.468 -10.602 7.035 1.00 88.00 545 PHE A C 1
ATOM 4291 O O . PHE A 1 545 ? 27.439 -11.684 7.612 1.00 88.00 545 PHE A O 1
ATOM 4298 N N . GLN A 1 546 ? 28.522 -9.786 7.116 1.00 86.75 546 GLN A N 1
ATOM 4299 C CA . GLN A 1 546 ? 29.787 -10.128 7.773 1.00 86.75 546 GLN A CA 1
ATOM 4300 C C . GLN A 1 546 ? 29.610 -10.684 9.198 1.00 86.75 546 GLN A C 1
ATOM 4302 O O . GLN A 1 546 ? 30.299 -11.620 9.579 1.00 86.75 546 GLN A O 1
ATOM 4307 N N . GLU A 1 547 ? 28.647 -10.172 9.968 1.00 83.75 547 GLU A N 1
ATOM 4308 C CA . GLU A 1 547 ? 28.371 -10.622 11.342 1.00 83.75 547 GLU A CA 1
ATOM 4309 C C . GLU A 1 547 ? 27.834 -12.063 11.457 1.00 83.75 547 GLU A C 1
ATOM 4311 O O . GLU A 1 547 ? 27.893 -12.652 12.536 1.00 83.75 547 GLU A O 1
ATOM 4316 N N . VAL A 1 548 ? 27.246 -12.617 10.391 1.00 84.50 548 VAL A N 1
ATOM 4317 C CA . VAL A 1 548 ? 26.695 -13.990 10.369 1.00 84.50 548 VAL A CA 1
ATOM 4318 C C . VAL A 1 548 ? 27.494 -14.933 9.478 1.00 84.50 548 VAL A C 1
ATOM 4320 O O . VAL A 1 548 ? 27.243 -16.138 9.503 1.00 84.50 548 VAL A O 1
ATOM 4323 N N . LEU A 1 549 ? 28.447 -14.405 8.707 1.00 86.00 549 LEU A N 1
ATOM 4324 C CA . LEU A 1 549 ? 29.338 -15.202 7.879 1.00 86.00 549 LEU A CA 1
ATOM 4325 C C . LEU A 1 549 ? 30.426 -15.838 8.748 1.00 86.00 549 LEU A C 1
ATOM 4327 O O . LEU A 1 549 ? 31.175 -15.150 9.438 1.00 86.00 549 LEU A O 1
ATOM 4331 N N . GLN A 1 550 ? 30.538 -17.163 8.696 1.00 80.06 550 GLN A N 1
ATOM 4332 C CA . GLN A 1 550 ? 31.684 -17.865 9.259 1.00 80.06 550 GLN A CA 1
ATOM 4333 C C . GLN A 1 550 ? 32.860 -17.757 8.294 1.00 80.06 550 GLN A C 1
ATOM 4335 O O . GLN A 1 550 ? 32.894 -18.439 7.271 1.00 80.06 550 GLN A O 1
ATOM 4340 N N . VAL A 1 551 ? 33.804 -16.887 8.635 1.00 73.62 551 VAL A N 1
ATOM 4341 C CA . VAL A 1 551 ? 35.097 -16.775 7.959 1.00 73.62 551 VAL A CA 1
ATOM 4342 C C . VAL A 1 551 ? 36.016 -17.847 8.543 1.00 73.62 551 VAL A C 1
ATOM 4344 O O . VAL A 1 551 ? 36.204 -17.908 9.759 1.00 73.62 551 VAL A O 1
ATOM 4347 N N . THR A 1 552 ? 36.525 -18.742 7.702 1.00 61.06 552 THR A N 1
ATOM 4348 C CA . THR A 1 552 ? 37.582 -19.695 8.074 1.00 61.06 552 THR A CA 1
ATOM 4349 C C . THR A 1 552 ? 38.946 -19.137 7.661 1.00 61.06 552 THR A C 1
ATOM 4351 O O . THR A 1 552 ? 39.001 -18.314 6.756 1.00 61.06 552 THR A O 1
ATOM 4354 N N . ASP A 1 553 ? 40.057 -19.586 8.260 1.00 44.19 553 ASP A N 1
ATOM 4355 C CA . ASP A 1 553 ? 41.413 -19.063 7.962 1.00 44.19 553 ASP A CA 1
ATOM 4356 C C . ASP A 1 553 ? 41.821 -19.156 6.470 1.00 44.19 553 ASP A C 1
ATOM 4358 O O . ASP A 1 553 ? 42.748 -18.484 6.034 1.00 44.19 553 ASP A O 1
ATOM 4362 N N . ARG A 1 554 ? 41.120 -19.963 5.655 1.00 50.03 554 ARG A N 1
ATOM 4363 C CA . ARG A 1 554 ? 41.294 -20.018 4.189 1.00 50.03 554 ARG A CA 1
ATOM 4364 C C . ARG A 1 554 ? 40.582 -18.892 3.432 1.00 50.03 554 ARG A C 1
ATOM 4366 O O . ARG A 1 554 ? 40.948 -18.611 2.298 1.00 50.03 554 ARG A O 1
ATOM 4373 N N . ASP A 1 555 ? 39.565 -18.281 4.030 1.00 50.06 555 ASP A N 1
ATOM 4374 C CA . ASP A 1 555 ? 38.768 -17.217 3.417 1.00 50.06 555 ASP A CA 1
ATOM 4375 C C . ASP A 1 555 ? 39.445 -15.835 3.578 1.00 50.06 555 ASP A C 1
ATOM 4377 O O . ASP A 1 555 ? 39.189 -14.937 2.773 1.00 50.06 555 ASP A O 1
ATOM 4381 N N . ASP A 1 556 ? 40.353 -15.671 4.553 1.00 41.97 556 ASP A N 1
ATOM 4382 C CA . ASP A 1 556 ? 41.087 -14.419 4.822 1.00 41.97 556 ASP A CA 1
ATOM 4383 C C . ASP A 1 556 ? 42.098 -14.064 3.714 1.00 41.97 556 ASP A C 1
ATOM 4385 O O . ASP A 1 556 ? 42.197 -12.899 3.322 1.00 41.97 556 ASP A O 1
ATOM 4389 N N . GLU A 1 557 ? 42.758 -15.058 3.100 1.00 42.06 557 GLU A N 1
ATOM 4390 C CA . GLU A 1 557 ? 43.603 -14.836 1.908 1.00 42.06 557 GLU A CA 1
ATOM 4391 C C . GLU A 1 557 ? 42.784 -14.330 0.705 1.00 42.06 557 GLU A C 1
ATOM 4393 O O . GLU A 1 557 ? 43.307 -13.636 -0.166 1.00 42.06 557 GLU A O 1
ATOM 4398 N N . THR A 1 558 ? 41.478 -14.619 0.670 1.00 45.00 558 THR A N 1
ATOM 4399 C CA . THR A 1 558 ? 40.557 -14.153 -0.377 1.00 45.00 558 THR A CA 1
ATOM 4400 C C . THR A 1 558 ? 39.729 -12.924 0.001 1.00 45.00 558 THR A C 1
ATOM 4402 O O . THR A 1 558 ? 39.048 -12.390 -0.871 1.00 45.00 558 THR A O 1
ATOM 4405 N N . ALA A 1 559 ? 39.751 -12.439 1.244 1.00 40.72 559 ALA A N 1
ATOM 4406 C CA . ALA A 1 559 ? 38.991 -11.256 1.671 1.00 40.72 559 ALA A CA 1
ATOM 4407 C C . ALA A 1 559 ? 39.855 -9.982 1.744 1.00 40.72 559 ALA A C 1
ATOM 4409 O O . ALA A 1 559 ? 39.339 -8.869 1.606 1.00 40.72 559 ALA A O 1
ATOM 4410 N N . ALA A 1 560 ? 41.172 -10.132 1.901 1.00 33.56 560 ALA A N 1
ATOM 4411 C CA . ALA A 1 560 ? 42.122 -9.033 2.020 1.00 33.56 560 ALA A CA 1
ATOM 4412 C C . ALA A 1 560 ? 42.559 -8.455 0.656 1.00 33.56 560 ALA A C 1
ATOM 4414 O O . ALA A 1 560 ? 43.719 -8.549 0.292 1.00 33.56 560 ALA A O 1
ATOM 4415 N N . GLU A 1 561 ? 41.634 -7.852 -0.099 1.00 44.19 561 GLU A N 1
ATOM 4416 C CA . GLU A 1 561 ? 41.911 -6.703 -0.990 1.00 44.19 561 GLU A CA 1
ATOM 4417 C C . GLU A 1 561 ? 40.602 -6.200 -1.621 1.00 44.19 561 GLU A C 1
ATOM 4419 O O . GLU A 1 561 ? 40.008 -6.878 -2.466 1.00 44.19 561 GLU A O 1
ATOM 4424 N N . PRO A 1 562 ? 40.106 -5.023 -1.193 1.00 43.09 562 PRO A N 1
ATOM 4425 C CA . PRO A 1 562 ? 39.859 -3.970 -2.184 1.00 43.09 562 PRO A CA 1
ATOM 4426 C C . PRO A 1 562 ? 39.957 -2.549 -1.585 1.00 43.09 562 PRO A C 1
ATOM 4428 O O . PRO A 1 562 ? 39.038 -2.116 -0.892 1.00 43.09 562 PRO A O 1
ATOM 4431 N N . ALA A 1 563 ? 41.014 -1.776 -1.883 1.00 30.44 563 ALA A N 1
ATOM 4432 C CA . ALA A 1 563 ? 40.990 -0.322 -1.610 1.00 30.44 563 ALA A CA 1
ATOM 4433 C C . ALA A 1 563 ? 41.988 0.574 -2.379 1.00 30.44 563 ALA A C 1
ATOM 4435 O O . ALA A 1 563 ? 41.796 1.786 -2.370 1.00 30.44 563 ALA A O 1
ATOM 4436 N N . ALA A 1 564 ? 43.031 0.064 -3.048 1.00 27.89 564 ALA A N 1
ATOM 4437 C CA . ALA A 1 564 ? 44.164 0.919 -3.452 1.00 27.89 564 ALA A CA 1
ATOM 4438 C C . ALA A 1 564 ? 44.384 1.136 -4.967 1.00 27.89 564 ALA A C 1
ATOM 4440 O O . ALA A 1 564 ? 45.452 1.602 -5.349 1.00 27.89 564 ALA A O 1
ATOM 4441 N N . ALA A 1 565 ? 43.412 0.860 -5.845 1.00 27.53 565 ALA A N 1
ATOM 4442 C CA . ALA A 1 565 ? 43.612 0.963 -7.304 1.00 27.53 565 ALA A CA 1
ATOM 4443 C C . ALA A 1 565 ? 42.693 1.973 -8.028 1.00 27.53 565 ALA A C 1
ATOM 4445 O O . ALA A 1 565 ? 42.387 1.796 -9.203 1.00 27.53 565 ALA A O 1
ATOM 4446 N N . ALA A 1 566 ? 42.244 3.037 -7.350 1.00 29.39 566 ALA A N 1
ATOM 4447 C CA . ALA A 1 566 ? 41.454 4.117 -7.970 1.00 29.39 566 ALA A CA 1
ATOM 4448 C C . ALA A 1 566 ? 42.096 5.514 -7.845 1.00 29.39 566 ALA A C 1
ATOM 4450 O O . ALA A 1 566 ? 41.414 6.527 -7.968 1.00 29.39 566 ALA A O 1
ATOM 4451 N N . ALA A 1 567 ? 43.410 5.585 -7.618 1.00 33.03 567 ALA A N 1
ATOM 4452 C CA . ALA A 1 567 ? 44.150 6.843 -7.585 1.00 33.03 567 ALA A CA 1
ATOM 4453 C C . ALA A 1 567 ? 45.503 6.697 -8.290 1.00 33.03 567 ALA A C 1
ATOM 4455 O O . ALA A 1 567 ? 46.538 6.764 -7.643 1.00 33.03 567 ALA A O 1
ATOM 4456 N N . GLN A 1 568 ? 45.480 6.441 -9.601 1.00 32.06 568 GLN A N 1
ATOM 4457 C CA . GLN A 1 568 ? 46.525 6.806 -10.572 1.00 32.06 568 GLN A CA 1
ATOM 4458 C C . GLN A 1 568 ? 46.178 6.184 -11.928 1.00 32.06 568 GLN A C 1
ATOM 4460 O O . GLN A 1 568 ? 46.526 5.039 -12.190 1.00 32.06 568 GLN A O 1
ATOM 4465 N N . GLN A 1 569 ? 45.477 6.941 -12.773 1.00 33.47 569 GLN A N 1
ATOM 4466 C CA . GLN A 1 569 ? 45.804 7.157 -14.190 1.00 33.47 569 GLN A CA 1
ATOM 4467 C C . GLN A 1 569 ? 44.678 7.966 -14.851 1.00 33.47 569 GLN A C 1
ATOM 4469 O O . GLN A 1 569 ? 43.573 7.464 -15.037 1.00 33.47 569 GLN A O 1
ATOM 4474 N N . ASN A 1 570 ? 45.060 9.198 -15.208 1.00 32.16 570 ASN A N 1
ATOM 4475 C CA . ASN A 1 570 ? 44.379 10.251 -15.973 1.00 32.16 570 ASN A CA 1
ATOM 4476 C C . ASN A 1 570 ? 43.201 10.974 -15.322 1.00 32.16 570 ASN A C 1
ATOM 4478 O O . ASN A 1 570 ? 42.049 10.504 -15.432 1.00 32.16 570 ASN A O 1
#

Secondary structure (DSSP, 8-state):
--HHHHHHHHHHHHTT-HHHHHHHHHHHHHHH-HHHHHHHHHHTT--GGGS-HHHHHHTTS------PPPPSSPPHHHHTTS------GGGEEEE-SHHHHHHHHHHHSSTT-EEEEEEEEPPP-SS-PPP-EEEEEEEETTEEEEEETTSTTTTTSHHHHHHHHHHHH-TTSEEEESSTTTTHHHHHHHH-THHHHSPPP--SEEEHHHHHTT----TTS---TT----THHHHHHHHHSSPPP-TTTTS-TT-SSPPHHHHHHHHHHHHHHHHHHHHHHH-GGGGT------------------S---SS-S--TTPPPBPGGG-EEEE-TT-HHHHHHHHHTT-EEEEPPTTS-HHHHHHHHHHHTPEEEEESTHHHHHHHHH-TTSEEEE-TTS-HHHHHHHHHHHTTB---GGGTT-S--STT----EEEEEEHHHHHHHHHHTTSS------S---------------PPPPPSS-TTSEEE-GGGSBTTTTB-TTSPPP-GGGS-GGGGGG-SEEEEETTT--EEE-STHHHHHHHHHTTT----TTTHHHHS--SSSSSS--

InterPro domains:
  IPR002562 3'-5' exonuclease domain [PF01612] (94-282)
  IPR002562 3'-5' exonuclease domain [SM00474] (92-285)
  IPR002782 Mut7-C RNAse domain [PF01927] (328-449)
  IPR002782 Mut7-C RNAse domain [PF01927] (510-542)
  IPR012337 Ribonuclease H-like superfamily [SSF53098] (81-288)
  IPR036397 Ribonuclease H superfamily [G3DSA:3.30.420.10] (79-287)
  IPR052408 Exonuclease MUT-7-like [PTHR47765] (5-286)

Sequence (570 aa):
MTEENWCDHVQYVVGDDLELQVHLVTKLEQYCGLQKACQWSLRYNIPKDRLPLGVWEMQQMPLSQSAQPEEWVPSQAHQQKFYQLLIPQDKVHLVDTLEALQTCRNTLLKDGVIVGVDMEWQPTFGCASTQQVALIQLAVSDQVFLLDLCARGFSHHPETINFIRSLFAEQKILKLGYGMAVGDLKCLSATWHKLLEEPLKLAGMLDLLNVHQKVTISPEVLVGEDSAEKGLSLLVQQVLGRPLDKTEQMSNWEKRPLRITQIRYAVADAYCLLDVYSVLSSKPEQFGLPECQGAQGVSSTPSDTEKGLLCGKKPLEGFPPLPPQQFRVVCDSMLQGLGRYLRCLGVDVVMIEGTDDHRVAAKLAQAEGRVILTCGQPFQTLRSQVGEGRCLSLDSSEKARDQAMRILKHFNIRPTPNDIFSRCQVSACNSDEYVSIPQEHMTRMLKEKGFLPEQDDTLRESDQQEDENLGPSVSPALPRYALRCRWASLLELDPDTLSFPGGAPIQLHTVPPGLLPRIPLFYVCTRCGKVFWEGSHFGRVFSMFQEVLQVTDRDDETAAEPAAAAAQQN

Foldseek 3Di:
DDPQQVVQVLCVVQPLPLVSLLVVLVVCCVPVNLVVSLVSCVVNVHDPVSHDPSNNVCVVDDDDDDDDADDLDDDPVVVVFADDDPADPVQEAEALDVVSVVVVLVVQPDFQWEWQWDFAWADDDPDPDQTATQWIWIDTPHHIYIYGCLRPPRLVDPSNVVSQLSNQQDQRYAYEYAPCVAPVLSNHCVSDVVCVVPPRHGHNYDHCNVVVVQFDADVVLCPDPPDPDDGPQVLLCRQVVHGHDCPCRNHGSSDPPDGSVNSSSSNCNRHSRVVSCVRCQVCVVNRNHPNDDDDDDPDDDDDPDDDDDWPADDQPPPDDADEQCPAAEEEEQLLLVLQLLSLQLQHRYQYDHPVDDCVVRLVCCQVVVHAYEYEPDCQVVSCVSNDGPRYTYDRPVDDSLVVNVCVCRSNNHFGALQSGNCFDSDNNGTASEKEKDFLVRLVVLCVVVVVDDPDPPPPDDDDPDDDDDPDPPPDPPDDLYSNVGHYDYPVQQDPPLCAGVQAHHAPSVVDDPVCSVVFGMWMARRHHNYIDGDDCVSVVSCVSCVVRHDYDPVCVVVPPDDDPPPPDDD

Radius of gyration: 30.02 Å; chains: 1; bounding box: 77×59×76 Å

Organism: Salarias fasciatus (NCBI:txid181472)

pLDDT: mean 79.17, std 19.17, range [22.81, 98.56]